Protein 4HY1 (pdb70)

Solvent-accessible surface area: 30506 Å² total; per-residue (Å²): 200,95,65,115,61,62,59,43,11,103,55,0,42,147,125,21,45,105,23,2,70,54,89,21,0,8,14,0,0,46,17,3,0,15,62,7,0,72,29,8,49,52,66,104,9,43,110,0,61,2,26,2,51,115,77,41,1,0,24,2,18,19,46,0,114,6,30,67,18,116,114,66,112,130,54,162,35,5,11,0,27,18,55,0,20,51,19,68,64,51,32,140,181,103,202,61,2,29,15,67,30,24,9,2,3,0,1,0,0,1,70,75,0,40,0,49,0,54,65,81,7,32,10,26,40,0,7,0,75,58,1,129,75,62,113,97,46,84,94,91,86,102,40,50,149,201,66,34,1,14,79,8,56,0,48,16,16,39,147,29,6,76,32,16,96,12,67,46,147,44,1,56,78,21,0,70,26,1,0,13,8,4,108,65,0,38,0,99,3,18,1,56,71,124,143,56,164,60,75,24,83,55,119,77,14,15,132,36,44,0,39,145,83,15,110,34,154,11,30,1,69,136,12,19,65,3,102,68,65,49,93,62,90,18,80,0,21,0,2,0,0,3,4,67,62,105,102,76,61,14,108,51,6,21,0,9,0,18,45,2,82,48,51,9,23,0,13,62,0,0,56,52,0,0,53,49,1,0,86,28,27,44,118,160,93,131,152,162,26,49,23,98,22,0,33,55,40,2,6,5,4,0,0,0,36,15,94,120,41,84,25,32,20,94,26,59,32,64,1,38,17,177,103,4,26,90,24,0,14,78,1,0,74,69,58,0,43,96,38,0,78,130,45,56,121,47,0,148,82,0,28,98,12,2,25,111,38,21,133,193,122,68,145,61,71,46,42,1,108,41,0,45,135,132,20,38,144,64,8,66,32,56,16,0,20,63,1,0,42,33,5,0,27,60,5,2,87,31,10,77,56,64,105,10,43,108,0,56,1,25,2,41,106,74,45,1,0,27,2,24,22,41,0,110,8,31,62,20,107,123,59,116,134,57,171,30,7,9,0,26,16,57,0,18,57,13,73,51,46,42,150,165,154,131,24,5,2,5,0,0,2,0,1,59,78,0,41,1,41,1,53,59,80,8,31,9,24,32,1,8,0,66,66,0,107,77,75,100,88,45,77,97,95,84,104,41,49,152,207,62,37,1,14,72,6,59,0,44,16,15,150,162,38,16,46,20,49,120,13,63,45,142,47,1,56,97,30,0,78,33,3,0,22,47,13,125,67,0,42,0,96,1,19,1,62,68,120,153,43,165,54,85,18,76,63,125,101,6,101,145,26,66,94,101,178,105,67,105,166,48,157,118,73,207,159,39,42,37,44,168,97,94,85,118,99,19,76,105

B-factor: mean 43.61, std 15.7, range [20.93, 123.03]

Nearest PDB structures (foldseek):
  4hy1-assembly1_A  TM=1.003E+00  e=6.205E-84  Francisella tularensis subsp. holarctica LVS
  4hym-assembly2_B  TM=9.883E-01  e=4.194E-44  Francisella tularensis subsp. holarctica LVS
  4hy1-assembly2_B  TM=9.880E-01  e=8.765E-44  Francisella tularensis subsp. holarctica LVS
  4wub-assembly1_A  TM=8.739E-01  e=9.639E-41  Escherichia coli K-12
  6enh-assembly1_A-2  TM=7.873E-01  e=2.749E-36  Thermus thermophilus HB8

CATH classification: 3.30.565.10 (+1 more: 3.30.230.10)

Secondary structure (DSSP, 8-state):
--EEEEE-SHHHHH-GGGTS-TTSSHHHHHHHHHHHHHHHHHTS--EEEEEE-TTS-EEEEE-SS----PEETTTTEEHHHHHHHSEEEEESS----SSSS-THHHHHTEEEEEEEEEETTEEEEEEEETTEEEEEEEEEEE--TT--EEEEEEEE-GGG-S--S--HHHHHHHHHHHHHT-TT-EEEEEETTTTEEEEE--TTTTTTHHHHHH-S--EEEEEEEEEEEESSS-EEEEEEEE-S-TTS--EEEEETTEE-TT-BHHHHHHHHHHHHHHHHHHHHH-----HHHHHTTEEEEEEEE-SS--EETTTT-EE--THHHHHHHHHHHHHHHHHHHH-HHHHHHHHHHHHHHHT-/-------SHHHHH-HHHHS-TTSSHHHHHHHHHHHHHHHHHTS--EEEEEE-TTS-EEEEE-SS----PBPTTT-SBHHHHHHHS-----S----THHHHHTEEEEEEEEEETTEEEEEEEETTEEEEEEEEEEE--TT--EEEEEEEE-TTT-S--S--HHHHHHHHHHHHHT-TT-EEEEEETTTTEEEEE--SS-STTHHHHH----SS----S------BTTB-

InterPro domains:
  IPR001241 DNA topoisomerase, type IIA [SM00433] (33-622)
  IPR002288 DNA gyrase B subunit, C-terminal [PF00986] (556-618)
  IPR003594 Histidine kinase/HSP90-like ATPase domain [PF02518] (32-168)
  IPR003594 Histidine kinase/HSP90-like ATPase domain [SM00387] (26-172)
  IPR005737 DNA topoisomerase IV, subunit B, Gram-negative [MF_00938] (1-626)
  IPR005737 DNA topoisomerase IV, subunit B, Gram-negative [PR01098] (25-38)
  IPR005737 DNA topoisomerase IV, subunit B, Gram-negative [PR01098] (134-148)
  IPR005737 DNA topoisomerase IV, subunit B, Gram-negative [PR01098] (148-163)
  IPR005737 DNA topoisomerase IV, subunit B, Gram-negative [PR01098] (173-190)
  IPR005737 DNA topoisomerase IV, subunit B, Gram-negative [PR01098] (191-212)
  IPR005737 DNA topoisomerase IV, subunit B, Gram-negative [PR01098] (237-260)
  IPR005737 DNA topoisomerase IV, subunit B, Gram-negative [PR01098] (293-309)
  IPR005737 DNA topoisomerase IV, subunit B, Gram-negative [PR01098] (310-325)
  IPR005737 DNA topoisomerase IV, subunit B, Gram-negative [PR01098] (337-360)
  IPR005737 DNA topoisomerase IV, subunit B, Gram-negative [PR01098] (361-386)
  IPR005737 DNA topoisomerase IV, subunit B, Gram-negative [PR01098] (448-469)
  IPR005737 DNA topoisomerase IV, subunit B, Gram-negative [PR01098] (469-481)
  IPR005737 DNA topoisomerase IV, subunit B, Gram-negative [PR01098] (503-519)
  IPR005737 DNA topoisomerase IV, subunit B, Gram-negative [PR01098] (537-559)
  IPR005737 DNA topoisomerase IV, subunit B, Gram-negative [TIGR01055] (2-623)

Structure (mmCIF, N/CA/C/O backbone):
data_4HY1
#
_entry.id   4HY1
#
_cell.length_a   44.164
_cell.length_b   130.282
_cell.length_c   80.270
_cell.angle_alpha   90.00
_cell.angle_beta   98.12
_cell.angle_gamma   90.00
#
_symmetry.space_group_name_H-M   'P 1 21 1'
#
loop_
_entity.id
_entity.type
_entity.pdbx_description
1 polymer 'Topoisomerase IV, subunit B'
2 non-polymer 6-({4-[(3R)-3-aminopyrrolidin-1-yl]-5-chloro-6-ethyl-7H-pyrrolo[2,3-d]pyrimidin-2-yl}sulfanyl)-1H-isoindol-1-one
3 water water
#
loop_
_atom_site.group_PDB
_atom_site.id
_atom_site.type_symbol
_atom_site.label_atom_id
_atom_site.label_alt_id
_atom_site.label_comp_id
_atom_site.label_asym_id
_atom_site.label_entity_id
_atom_site.label_seq_id
_atom_site.pdbx_PDB_ins_code
_atom_site.Cartn_x
_atom_site.Cartn_y
_atom_site.Cartn_z
_atom_site.occupancy
_atom_site.B_iso_or_equiv
_atom_site.auth_seq_id
_atom_site.auth_comp_id
_atom_site.auth_asym_id
_atom_site.auth_atom_id
_atom_site.pdbx_PDB_model_num
ATOM 1 N N . LYS A 1 7 ? -7.154 -9.141 -5.562 1.00 57.20 7 LYS A N 1
ATOM 2 C CA . LYS A 1 7 ? -7.421 -7.741 -5.106 1.00 47.26 7 LYS A CA 1
ATOM 3 C C . LYS A 1 7 ? -8.932 -7.488 -4.867 1.00 44.78 7 LYS A C 1
ATOM 4 O O . LYS A 1 7 ? -9.509 -6.536 -5.447 1.00 40.41 7 LYS A O 1
ATOM 10 N N . SER A 1 8 ? -9.561 -8.288 -4.001 1.00 38.29 8 SER A N 1
ATOM 11 C CA . SER A 1 8 ? -11.018 -8.109 -3.697 1.00 35.97 8 SER A CA 1
ATOM 12 C C . SER A 1 8 ? -11.368 -6.766 -3.042 1.00 31.47 8 SER A C 1
ATOM 13 O O . SER A 1 8 ? -12.429 -6.192 -3.351 1.00 32.89 8 SER A O 1
ATOM 16 N N . ILE A 1 9 ? -10.536 -6.326 -2.108 1.00 28.32 9 ILE A N 1
ATOM 17 C CA . ILE A 1 9 ? -10.664 -5.001 -1.513 1.00 29.78 9 ILE A CA 1
ATOM 18 C C . ILE A 1 9 ? -9.439 -4.167 -1.875 1.00 32.84 9 ILE A C 1
ATOM 19 O O . ILE A 1 9 ? -8.293 -4.633 -1.659 1.00 31.75 9 ILE A O 1
ATOM 24 N N . GLU A 1 10 ? -9.648 -2.924 -2.346 1.00 30.12 10 GLU A N 1
ATOM 25 C CA . GLU A 1 10 ? -8.526 -2.018 -2.680 1.00 28.31 10 GLU A CA 1
ATOM 26 C C . GLU A 1 10 ? -8.819 -0.744 -1.978 1.00 31.04 10 GLU A C 1
ATOM 27 O O . GLU A 1 10 ? -9.964 -0.316 -1.986 1.00 29.57 10 GLU A O 1
ATOM 33 N N . VAL A 1 11 ? -7.812 -0.183 -1.304 1.00 29.02 11 VAL A N 1
ATOM 34 C CA . VAL A 1 11 ? -7.978 0.939 -0.392 1.00 28.77 11 VAL A CA 1
ATOM 35 C C . VAL A 1 11 ? -6.945 2.028 -0.770 1.00 31.08 11 VAL A C 1
ATOM 36 O O . VAL A 1 11 ? -5.797 1.685 -1.102 1.00 30.78 11 VAL A O 1
ATOM 40 N N . LEU A 1 12 ? -7.352 3.304 -0.729 1.00 30.58 12 LEU A N 1
ATOM 41 C CA . LEU A 1 12 ? -6.428 4.451 -0.935 1.00 33.13 12 LEU A CA 1
ATOM 42 C C . LEU A 1 12 ? -6.811 5.477 0.092 1.00 32.94 12 LEU A C 1
ATOM 43 O O . LEU A 1 12 ? -7.998 5.862 0.169 1.00 33.44 12 LEU A O 1
ATOM 48 N N . THR A 1 13 ? -5.858 5.891 0.923 1.00 31.32 13 THR A N 1
ATOM 49 C CA . THR A 1 13 ? -6.081 6.972 1.902 1.00 29.70 13 THR A CA 1
ATOM 50 C C . THR A 1 13 ? -4.973 8.045 1.775 1.00 34.31 13 THR A C 1
ATOM 51 O O . THR A 1 13 ? -4.003 7.847 1.054 1.00 29.03 13 THR A O 1
ATOM 55 N N . GLY A 1 14 ? -5.146 9.156 2.485 1.00 30.72 14 GLY A N 1
ATOM 56 C CA . GLY A 1 14 ? -4.079 10.131 2.679 1.00 32.13 14 GLY A CA 1
ATOM 57 C C . GLY A 1 14 ? -3.046 9.601 3.680 1.00 33.00 14 GLY A C 1
ATOM 58 O O . GLY A 1 14 ? -3.130 8.448 4.144 1.00 31.78 14 GLY A O 1
ATOM 59 N N . LEU A 1 15 ? -2.073 10.451 4.004 1.00 31.34 15 LEU A N 1
ATOM 60 C CA . LEU A 1 15 ? -0.879 10.053 4.775 1.00 31.06 15 LEU A CA 1
ATOM 61 C C . LEU A 1 15 ? -1.017 10.393 6.248 1.00 29.76 15 LEU A C 1
ATOM 62 O O . LEU A 1 15 ? -0.061 10.242 7.041 1.00 31.67 15 LEU A O 1
ATOM 67 N N . ASP A 1 16 ? -2.188 10.924 6.632 1.00 32.10 16 ASP A N 1
ATOM 68 C CA . ASP A 1 16 ? -2.392 11.337 8.032 1.00 32.52 16 ASP A CA 1
ATOM 69 C C . ASP A 1 16 ? -2.111 10.247 9.078 1.00 30.58 16 ASP A C 1
ATOM 70 O O . ASP A 1 16 ? -1.498 10.522 10.127 1.00 31.98 16 ASP A O 1
ATOM 75 N N . PRO A 1 17 ? -2.540 9.000 8.800 1.00 30.32 17 PRO A N 1
ATOM 76 C CA . PRO A 1 17 ? -2.238 7.903 9.717 1.00 31.13 17 PRO A CA 1
ATOM 77 C C . PRO A 1 17 ? -0.728 7.716 10.000 1.00 29.57 17 PRO A C 1
ATOM 78 O O . PRO A 1 17 ? -0.324 7.439 11.152 1.00 29.78 17 PRO A O 1
ATOM 82 N N . VAL A 1 18 ? 0.095 7.900 8.970 1.00 27.15 18 VAL A N 1
ATOM 83 C CA . VAL A 1 18 ? 1.548 7.749 9.086 1.00 25.62 18 VAL A CA 1
ATOM 84 C C . VAL A 1 18 ? 2.109 8.870 9.945 1.00 27.93 18 VAL A C 1
ATOM 85 O O . VAL A 1 18 ? 2.934 8.638 10.856 1.00 29.40 18 VAL A O 1
ATOM 89 N N . LYS A 1 19 ? 1.609 10.082 9.697 1.00 27.07 19 LYS A N 1
ATOM 90 C CA . LYS A 1 19 ? 2.057 11.258 10.429 1.00 33.09 19 LYS A CA 1
ATOM 91 C C . LYS A 1 19 ? 1.606 11.214 11.896 1.00 34.80 19 LYS A C 1
ATOM 92 O O . LYS A 1 19 ? 2.325 11.678 12.773 1.00 37.88 19 LYS A O 1
ATOM 98 N N . LYS A 1 20 ? 0.418 10.646 12.136 1.00 39.02 20 LYS A N 1
ATOM 99 C CA . LYS A 1 20 ? -0.116 10.445 13.490 1.00 40.46 20 LYS A CA 1
ATOM 100 C C . LYS A 1 20 ? 0.658 9.367 14.276 1.00 41.16 20 LYS A C 1
ATOM 101 O O . LYS A 1 20 ? 0.981 9.550 15.448 1.00 38.97 20 LYS A O 1
ATOM 107 N N . ARG A 1 21 ? 0.964 8.244 13.641 1.00 37.91 21 ARG A N 1
ATOM 108 C CA . ARG A 1 21 ? 1.719 7.189 14.317 1.00 38.12 21 ARG A CA 1
ATOM 109 C C . ARG A 1 21 ? 2.933 6.699 13.505 1.00 35.66 21 ARG A C 1
ATOM 110 O O . ARG A 1 21 ? 2.968 5.542 13.055 1.00 35.02 21 ARG A O 1
ATOM 118 N N . PRO A 1 22 ? 3.947 7.562 13.350 1.00 33.16 22 PRO A N 1
ATOM 119 C CA . PRO A 1 22 ? 5.134 7.246 12.561 1.00 32.19 22 PRO A CA 1
ATOM 120 C C . PRO A 1 22 ? 5.746 5.935 13.011 1.00 33.06 22 PRO A C 1
ATOM 121 O O . PRO A 1 22 ? 6.188 5.131 12.160 1.00 32.10 22 PRO A O 1
ATOM 125 N N . GLY A 1 23 ? 5.765 5.710 14.333 1.00 35.18 23 GLY A N 1
ATOM 126 C CA . GLY A 1 23 ? 6.268 4.421 14.915 1.00 33.25 23 GLY A CA 1
ATOM 127 C C . GLY A 1 23 ? 5.649 3.124 14.392 1.00 34.77 23 GLY A C 1
ATOM 128 O O . GLY A 1 23 ? 6.249 2.035 14.541 1.00 35.03 23 GLY A O 1
ATOM 129 N N . MET A 1 24 ? 4.462 3.202 13.806 1.00 33.69 24 MET A N 1
ATOM 130 C CA A MET A 1 24 ? 3.838 1.989 13.261 0.50 35.17 24 MET A CA 1
ATOM 131 C CA B MET A 1 24 ? 3.792 2.023 13.231 0.50 35.65 24 MET A CA 1
ATOM 132 C C . MET A 1 24 ? 4.272 1.728 11.814 1.00 32.78 24 MET A C 1
ATOM 133 O O . MET A 1 24 ? 3.990 0.675 11.265 1.00 33.25 24 MET A O 1
ATOM 142 N N . TYR A 1 25 ? 4.997 2.665 11.220 1.00 27.69 25 TYR A N 1
ATOM 143 C CA . TYR A 1 25 ? 5.337 2.591 9.781 1.00 28.15 25 TYR A CA 1
ATOM 144 C C . TYR A 1 25 ? 6.843 2.615 9.555 1.00 29.05 25 TYR A C 1
ATOM 145 O O . TYR A 1 25 ? 7.305 2.276 8.476 1.00 28.58 25 TYR A O 1
ATOM 154 N N . THR A 1 26 ? 7.599 3.000 10.596 1.00 27.02 26 THR A N 1
ATOM 155 C CA . THR A 1 26 ? 9.031 3.108 10.514 1.00 28.93 26 THR A CA 1
ATOM 156 C C . THR A 1 26 ? 9.616 2.965 11.902 1.00 27.63 26 THR A C 1
ATOM 157 O O . THR A 1 26 ? 8.893 3.010 12.890 1.00 31.84 26 THR A O 1
ATOM 161 N N . ASN A 1 27 ? 10.911 2.706 11.940 1.00 28.75 27 ASN A N 1
ATOM 162 C CA . ASN A 1 27 ? 11.647 2.688 13.192 1.00 30.43 27 ASN A CA 1
ATOM 163 C C . ASN A 1 27 ? 12.090 4.125 13.321 1.00 29.64 27 ASN A C 1
ATOM 164 O O . ASN A 1 27 ? 12.916 4.608 12.531 1.00 28.22 27 ASN A O 1
ATOM 169 N N . ILE A 1 28 ? 11.536 4.814 14.311 1.00 29.89 28 ILE A N 1
ATOM 170 C CA . ILE A 1 28 ? 11.786 6.257 14.442 1.00 31.55 28 ILE A CA 1
ATOM 171 C C . ILE A 1 28 ? 13.150 6.628 15.125 1.00 32.74 28 ILE A C 1
ATOM 172 O O . ILE A 1 28 ? 13.481 7.815 15.279 1.00 32.75 28 ILE A O 1
ATOM 177 N N . GLU A 1 29 ? 13.964 5.642 15.478 1.00 32.02 29 GLU A N 1
ATOM 178 C CA . GLU A 1 29 ? 15.265 5.986 16.089 1.00 36.63 29 GLU A CA 1
ATOM 179 C C . GLU A 1 29 ? 16.155 6.800 15.144 1.00 37.84 29 GLU A C 1
ATOM 180 O O . GLU A 1 29 ? 16.924 7.652 15.582 1.00 36.09 29 GLU A O 1
ATOM 186 N N . ASN A 1 30 ? 15.999 6.602 13.835 1.00 33.19 30 ASN A N 1
ATOM 187 C CA . ASN A 1 30 ? 16.766 7.384 12.884 1.00 31.17 30 ASN A CA 1
ATOM 188 C C . ASN A 1 30 ? 16.049 7.141 11.564 1.00 30.94 30 ASN A C 1
ATOM 189 O O . ASN A 1 30 ? 15.069 6.395 11.555 1.00 29.13 30 ASN A O 1
ATOM 194 N N . PRO A 1 31 ? 16.522 7.750 10.463 1.00 31.58 31 PRO A N 1
ATOM 195 C CA . PRO A 1 31 ? 15.880 7.534 9.134 1.00 28.43 31 PRO A CA 1
ATOM 196 C C . PRO A 1 31 ? 16.331 6.299 8.376 1.00 27.23 31 PRO A C 1
ATOM 197 O O . PRO A 1 31 ? 15.948 6.153 7.206 1.00 25.29 31 PRO A O 1
ATOM 201 N N . ASN A 1 32 ? 17.121 5.424 8.985 1.00 26.21 32 ASN A N 1
ATOM 202 C CA . ASN A 1 32 ? 17.624 4.233 8.252 1.00 27.86 32 ASN A CA 1
ATOM 203 C C . ASN A 1 32 ? 16.491 3.391 7.649 1.00 27.34 32 ASN A C 1
ATOM 204 O O . ASN A 1 32 ? 16.580 2.970 6.494 1.00 29.58 32 ASN A O 1
ATOM 209 N N . HIS A 1 33 ? 15.437 3.140 8.423 1.00 26.76 33 HIS A N 1
ATOM 210 C CA . HIS A 1 33 ? 14.302 2.357 7.864 1.00 28.04 33 HIS A CA 1
ATOM 211 C C . HIS A 1 33 ? 13.664 3.020 6.668 1.00 27.65 33 HIS A C 1
ATOM 212 O O . HIS A 1 33 ? 13.289 2.338 5.711 1.00 25.80 33 HIS A O 1
ATOM 219 N N . LEU A 1 34 ? 13.571 4.362 6.656 1.00 25.05 34 LEU A N 1
ATOM 220 C CA . LEU A 1 34 ? 13.073 5.030 5.448 1.00 25.37 34 LEU A CA 1
ATOM 221 C C . LEU A 1 34 ? 13.965 4.769 4.229 1.00 25.38 34 LEU A C 1
ATOM 222 O O . LEU A 1 34 ? 13.455 4.610 3.084 1.00 23.78 34 LEU A O 1
ATOM 227 N N . ILE A 1 35 ? 15.280 4.816 4.448 1.00 23.55 35 ILE A N 1
ATOM 228 C CA . ILE A 1 35 ? 16.207 4.522 3.382 1.00 23.61 35 ILE A CA 1
ATOM 229 C C . ILE A 1 35 ? 15.941 3.092 2.866 1.00 25.34 35 ILE A C 1
ATOM 230 O O . ILE A 1 35 ? 15.871 2.887 1.663 1.00 22.93 35 ILE A O 1
ATOM 235 N N . GLN A 1 36 ? 15.801 2.136 3.779 1.00 24.65 36 GLN A N 1
ATOM 236 C CA A GLN A 1 36 ? 15.536 0.732 3.416 0.50 27.40 36 GLN A CA 1
ATOM 237 C CA B GLN A 1 36 ? 15.535 0.725 3.387 0.50 27.75 36 GLN A CA 1
ATOM 238 C C . GLN A 1 36 ? 14.286 0.661 2.523 1.00 26.15 36 GLN A C 1
ATOM 239 O O . GLN A 1 36 ? 14.256 -0.076 1.526 1.00 27.57 36 GLN A O 1
ATOM 250 N N . GLU A 1 37 ? 13.247 1.442 2.873 1.00 24.58 37 GLU A N 1
ATOM 251 C CA . GLU A 1 37 ? 11.985 1.359 2.102 1.00 24.21 37 GLU A CA 1
ATOM 252 C C . GLU A 1 37 ? 12.247 1.782 0.654 1.00 25.02 37 GLU A C 1
ATOM 253 O O . GLU A 1 37 ? 11.738 1.146 -0.254 1.00 23.59 37 GLU A O 1
ATOM 259 N N . ILE A 1 38 ? 12.995 2.887 0.419 1.00 23.01 38 ILE A N 1
ATOM 260 C CA . ILE A 1 38 ? 13.214 3.340 -0.950 1.00 21.88 38 ILE A CA 1
ATOM 261 C C . ILE A 1 38 ? 14.050 2.270 -1.653 1.00 23.65 38 ILE A C 1
ATOM 262 O O . ILE A 1 38 ? 13.797 1.938 -2.806 1.00 24.18 38 ILE A O 1
ATOM 267 N N . ILE A 1 39 ? 15.067 1.765 -0.957 1.00 24.59 39 ILE A N 1
ATOM 268 C CA . ILE A 1 39 ? 15.938 0.742 -1.565 1.00 24.78 39 ILE A CA 1
ATOM 269 C C . ILE A 1 39 ? 15.124 -0.509 -1.955 1.00 23.29 39 ILE A C 1
ATOM 270 O O . ILE A 1 39 ? 15.315 -1.066 -3.028 1.00 23.52 39 ILE A O 1
ATOM 275 N N . ASP A 1 40 ? 14.201 -0.920 -1.093 1.00 25.58 40 ASP A N 1
ATOM 276 C CA . ASP A 1 40 ? 13.350 -2.084 -1.400 1.00 24.23 40 ASP A CA 1
ATOM 277 C C . ASP A 1 40 ? 12.564 -1.911 -2.707 1.00 24.03 40 ASP A C 1
ATOM 278 O O . ASP A 1 40 ? 12.395 -2.844 -3.490 1.00 23.04 40 ASP A O 1
ATOM 283 N N . ASN A 1 41 ? 12.098 -0.695 -2.959 1.00 22.28 41 ASN A N 1
ATOM 284 C CA . ASN A 1 41 ? 11.399 -0.422 -4.209 1.00 23.36 41 ASN A CA 1
ATOM 285 C C . ASN A 1 41 ? 12.308 -0.463 -5.445 1.00 22.93 41 ASN A C 1
ATOM 286 O O . ASN A 1 41 ? 11.863 -0.920 -6.487 1.00 21.74 41 ASN A O 1
ATOM 291 N N . SER A 1 42 ? 13.553 0.030 -5.347 1.00 22.17 42 SER A N 1
ATOM 292 C CA . SER A 1 42 ? 14.475 -0.109 -6.484 1.00 23.87 42 SER A CA 1
ATOM 293 C C . SER A 1 42 ? 14.794 -1.610 -6.621 1.00 24.05 42 SER A C 1
ATOM 294 O O . SER A 1 42 ? 14.933 -2.085 -7.741 1.00 21.99 42 SER A O 1
ATOM 297 N N . VAL A 1 43 ? 14.963 -2.311 -5.482 1.00 21.32 43 VAL A N 1
ATOM 298 C CA . VAL A 1 43 ? 15.253 -3.788 -5.549 1.00 22.83 43 VAL A CA 1
ATOM 299 C C . VAL A 1 43 ? 14.170 -4.555 -6.344 1.00 24.99 43 VAL A C 1
ATOM 300 O O . VAL A 1 43 ? 14.464 -5.534 -7.087 1.00 26.70 43 VAL A O 1
ATOM 304 N N . ASP A 1 44 ? 12.920 -4.121 -6.219 1.00 25.20 44 ASP A N 1
ATOM 305 C CA . ASP A 1 44 ? 11.838 -4.770 -6.945 1.00 26.68 44 ASP A CA 1
ATOM 306 C C . ASP A 1 44 ? 12.090 -4.616 -8.453 1.00 26.66 44 ASP A C 1
ATOM 307 O O . ASP A 1 44 ? 11.858 -5.557 -9.207 1.00 25.53 44 ASP A O 1
ATOM 312 N N . GLU A 1 45 ? 12.605 -3.470 -8.898 1.00 23.92 45 GLU A N 1
ATOM 313 C CA . GLU A 1 45 ? 13.033 -3.385 -10.342 1.00 23.91 45 GLU A CA 1
ATOM 314 C C . GLU A 1 45 ? 14.142 -4.365 -10.750 1.00 24.90 45 GLU A C 1
ATOM 315 O O . GLU A 1 45 ? 14.093 -4.908 -11.860 1.00 25.68 45 GLU A O 1
ATOM 321 N N . VAL A 1 46 ? 15.127 -4.562 -9.864 1.00 22.65 46 VAL A N 1
ATOM 322 C CA . VAL A 1 46 ? 16.235 -5.490 -10.050 1.00 25.24 46 VAL A CA 1
ATOM 323 C C . VAL A 1 46 ? 15.685 -6.927 -10.133 1.00 26.23 46 VAL A C 1
ATOM 324 O O . VAL A 1 46 ? 16.052 -7.689 -11.042 1.00 27.12 46 VAL A O 1
ATOM 328 N N . LEU A 1 47 ? 14.809 -7.288 -9.216 1.00 27.02 47 LEU A N 1
ATOM 329 C CA . LEU A 1 47 ? 14.221 -8.644 -9.234 1.00 30.31 47 LEU A CA 1
ATOM 330 C C . LEU A 1 47 ? 13.290 -8.891 -10.459 1.00 34.31 47 LEU A C 1
ATOM 331 O O . LEU A 1 47 ? 13.209 -9.996 -10.955 1.00 32.18 47 LEU A O 1
ATOM 336 N N . ALA A 1 48 ? 12.586 -7.853 -10.913 1.00 29.33 48 ALA A N 1
ATOM 337 C CA . ALA A 1 48 ? 11.790 -7.886 -12.143 1.00 31.74 48 ALA A CA 1
ATOM 338 C C . ALA A 1 48 ? 12.656 -8.013 -13.412 1.00 31.18 48 ALA A C 1
ATOM 339 O O . ALA A 1 48 ? 12.146 -8.400 -14.425 1.00 30.69 48 ALA A O 1
ATOM 341 N N . GLY A 1 49 ? 13.950 -7.702 -13.339 1.00 28.25 49 GLY A N 1
ATOM 342 C CA . GLY A 1 49 ? 14.890 -7.933 -14.432 1.00 31.20 49 GLY A CA 1
ATOM 343 C C . GLY A 1 49 ? 15.293 -6.658 -15.137 1.00 31.30 49 GLY A C 1
ATOM 344 O O . GLY A 1 49 ? 16.003 -6.689 -16.139 1.00 32.15 49 GLY A O 1
ATOM 345 N N . PHE A 1 50 ? 14.832 -5.529 -14.609 1.00 30.66 50 PHE A N 1
ATOM 346 C CA . PHE A 1 50 ? 14.954 -4.275 -15.322 1.00 30.93 50 PHE A CA 1
ATOM 347 C C . PHE A 1 50 ? 16.051 -3.356 -14.835 1.00 33.43 50 PHE A C 1
ATOM 348 O O . PHE A 1 50 ? 16.310 -2.350 -15.489 1.00 34.27 50 PHE A O 1
ATOM 356 N N . ALA A 1 51 ? 16.653 -3.654 -13.679 1.00 29.13 51 ALA A N 1
ATOM 357 C CA . ALA A 1 51 ? 17.665 -2.771 -13.074 1.00 33.56 51 ALA A CA 1
ATOM 358 C C . ALA A 1 51 ? 18.845 -3.623 -12.632 1.00 32.63 51 ALA A C 1
ATOM 359 O O . ALA A 1 51 ? 18.683 -4.806 -12.384 1.00 31.76 51 ALA A O 1
ATOM 361 N N . SER A 1 52 ? 20.016 -3.018 -12.531 1.00 31.20 52 SER A N 1
ATOM 362 C CA . SER A 1 52 ? 21.237 -3.704 -12.134 1.00 29.35 52 SER A CA 1
ATOM 363 C C . SER A 1 52 ? 22.041 -2.867 -11.139 1.00 31.24 52 SER A C 1
ATOM 364 O O . SER A 1 52 ? 22.989 -3.366 -10.588 1.00 30.69 52 SER A O 1
ATOM 367 N N . LYS A 1 53 ? 21.640 -1.602 -10.901 1.00 28.05 53 LYS A N 1
ATOM 368 C CA . LYS A 1 53 ? 22.432 -0.645 -10.111 1.00 25.14 53 LYS A CA 1
ATOM 369 C C . LYS A 1 53 ? 21.557 0.146 -9.175 1.00 25.36 53 LYS A C 1
ATOM 370 O O . LYS A 1 53 ? 20.525 0.690 -9.593 1.00 27.08 53 LYS A O 1
ATOM 376 N N . ILE A 1 54 ? 21.964 0.203 -7.923 1.00 25.28 54 ILE A N 1
ATOM 377 C CA . ILE A 1 54 ? 21.326 1.053 -6.933 1.00 24.04 54 ILE A CA 1
ATOM 378 C C . ILE A 1 54 ? 22.457 1.875 -6.298 1.00 25.69 54 ILE A C 1
ATOM 379 O O . ILE A 1 54 ? 23.417 1.318 -5.747 1.00 24.20 54 ILE A O 1
ATOM 384 N N . ASN A 1 55 ? 22.320 3.200 -6.365 1.00 23.71 55 ASN A N 1
ATOM 385 C CA . ASN A 1 55 ? 23.354 4.135 -5.893 1.00 26.47 55 ASN A CA 1
ATOM 386 C C . ASN A 1 55 ? 22.772 5.022 -4.807 1.00 26.72 55 ASN A C 1
ATOM 387 O O . ASN A 1 55 ? 21.706 5.650 -5.042 1.00 25.82 55 ASN A O 1
ATOM 392 N N . ILE A 1 56 ? 23.427 5.006 -3.658 1.00 22.92 56 ILE A N 1
ATOM 393 C CA . ILE A 1 56 ? 22.979 5.697 -2.438 1.00 23.46 56 ILE A CA 1
ATOM 394 C C . ILE A 1 56 ? 23.928 6.879 -2.109 1.00 24.38 56 ILE A C 1
ATOM 395 O O . ILE A 1 56 ? 25.145 6.729 -2.062 1.00 23.96 56 ILE A O 1
ATOM 400 N N . THR A 1 57 ? 23.380 8.057 -1.858 1.00 22.43 57 THR A N 1
ATOM 401 C CA . THR A 1 57 ? 24.257 9.168 -1.447 1.00 24.49 57 THR A CA 1
ATOM 402 C C . THR A 1 57 ? 23.766 9.751 -0.128 1.00 25.34 57 THR A C 1
ATOM 403 O O . THR A 1 57 ? 22.561 9.987 0.048 1.00 25.01 57 THR A O 1
ATOM 407 N N . LEU A 1 58 ? 24.670 9.921 0.825 1.00 25.00 58 LEU A N 1
ATOM 408 C CA . LEU A 1 58 ? 24.326 10.615 2.044 1.00 23.84 58 LEU A CA 1
ATOM 409 C C . LEU A 1 58 ? 24.952 12.026 1.982 1.00 27.68 58 LEU A C 1
ATOM 410 O O . LEU A 1 58 ? 26.194 12.166 1.932 1.00 27.58 58 LEU A O 1
ATOM 415 N N . TYR A 1 59 ? 24.086 13.025 1.985 1.00 25.22 59 TYR A N 1
ATOM 416 C CA . TYR A 1 59 ? 24.499 14.422 1.908 1.00 30.30 59 TYR A CA 1
ATOM 417 C C . TYR A 1 59 ? 24.786 15.062 3.254 1.00 28.79 59 TYR A C 1
ATOM 418 O O . TYR A 1 59 ? 24.357 14.600 4.316 1.00 26.93 59 TYR A O 1
ATOM 427 N N . GLU A 1 60 ? 25.519 16.175 3.202 1.00 32.42 60 GLU A N 1
ATOM 428 C CA . GLU A 1 60 ? 25.880 16.881 4.436 1.00 33.58 60 GLU A CA 1
ATOM 429 C C . GLU A 1 60 ? 24.708 17.570 5.124 1.00 32.47 60 GLU A C 1
ATOM 430 O O . GLU A 1 60 ? 24.682 17.629 6.361 1.00 35.11 60 GLU A O 1
ATOM 436 N N . ASP A 1 61 ? 23.721 18.019 4.347 1.00 33.84 61 ASP A N 1
ATOM 437 C CA . ASP A 1 61 ? 22.430 18.491 4.905 1.00 33.20 61 ASP A CA 1
ATOM 438 C C . ASP A 1 61 ? 21.516 17.389 5.526 1.00 34.81 61 ASP A C 1
ATOM 439 O O . ASP A 1 61 ? 20.360 17.654 5.840 1.00 33.24 61 ASP A O 1
ATOM 444 N N . ASN A 1 62 ? 22.038 16.162 5.659 1.00 32.13 62 ASN A N 1
ATOM 445 C CA . ASN A 1 62 ? 21.348 14.955 6.190 1.00 32.44 62 ASN A CA 1
ATOM 446 C C . ASN A 1 62 ? 20.243 14.332 5.318 1.00 30.22 62 ASN A C 1
ATOM 447 O O . ASN A 1 62 ? 19.509 13.406 5.774 1.00 31.73 62 ASN A O 1
ATOM 452 N N . SER A 1 63 ? 20.171 14.776 4.081 1.00 28.16 63 SER A N 1
ATOM 453 C CA . SER A 1 63 ? 19.276 14.169 3.093 1.00 28.24 63 SER A CA 1
ATOM 454 C C . SER A 1 63 ? 19.903 12.902 2.551 1.00 29.63 63 SER A C 1
ATOM 455 O O . SER A 1 63 ? 21.110 12.674 2.695 1.00 26.55 63 SER A O 1
ATOM 458 N N . ILE A 1 64 ? 19.058 12.078 1.936 1.00 25.79 64 ILE A N 1
ATOM 459 C CA . ILE A 1 64 ? 19.488 10.790 1.428 1.00 23.90 64 ILE A CA 1
ATOM 460 C C . ILE A 1 64 ? 18.959 10.767 0.007 1.00 23.94 64 ILE A C 1
ATOM 461 O O . ILE A 1 64 ? 17.764 11.094 -0.239 1.00 24.07 64 ILE A O 1
ATOM 466 N N . GLU A 1 65 ? 19.801 10.323 -0.914 1.00 24.02 65 GLU A N 1
ATOM 467 C CA . GLU A 1 65 ? 19.368 10.077 -2.285 1.00 22.54 65 GLU A CA 1
ATOM 468 C C . GLU A 1 65 ? 19.608 8.622 -2.649 1.00 25.25 65 GLU A C 1
ATOM 469 O O . GLU A 1 65 ? 20.704 8.075 -2.370 1.00 24.12 65 GLU A O 1
ATOM 475 N N . VAL A 1 66 ? 18.606 8.025 -3.269 1.00 22.41 66 VAL A N 1
ATOM 476 C CA . VAL A 1 66 ? 18.702 6.678 -3.875 1.00 22.81 66 VAL A CA 1
ATOM 477 C C . VAL A 1 66 ? 18.364 6.764 -5.367 1.00 23.77 66 VAL A C 1
ATOM 478 O O . VAL A 1 66 ? 17.342 7.351 -5.791 1.00 23.66 66 VAL A O 1
ATOM 482 N N . ALA A 1 67 ? 19.190 6.114 -6.165 1.00 24.34 67 ALA A N 1
ATOM 483 C CA . ALA A 1 67 ? 18.954 6.108 -7.601 1.00 23.54 67 ALA A CA 1
ATOM 484 C C . ALA A 1 67 ? 19.155 4.712 -8.182 1.00 23.58 67 ALA A C 1
ATOM 485 O O . ALA A 1 67 ? 20.021 3.985 -7.741 1.00 25.57 67 ALA A O 1
ATOM 487 N N . ASP A 1 68 ? 18.328 4.368 -9.163 1.00 23.91 68 ASP A N 1
ATOM 488 C CA . ASP A 1 68 ? 18.408 3.086 -9.863 1.00 24.82 68 ASP A CA 1
ATOM 489 C C . ASP A 1 68 ? 18.365 3.282 -11.384 1.00 26.17 68 ASP A C 1
ATOM 490 O O . ASP A 1 68 ? 18.090 4.390 -11.857 1.00 26.25 68 ASP A O 1
ATOM 495 N N . ASP A 1 69 ? 18.657 2.218 -12.128 1.00 24.76 69 ASP A N 1
ATOM 496 C CA . ASP A 1 69 ? 18.528 2.180 -13.586 1.00 26.98 69 ASP A CA 1
ATOM 497 C C . ASP A 1 69 ? 17.366 1.264 -14.036 1.00 25.94 69 ASP A C 1
ATOM 498 O O . ASP A 1 69 ? 17.443 0.612 -15.077 1.00 28.42 69 ASP A O 1
ATOM 503 N N . GLY A 1 70 ? 16.280 1.225 -13.240 1.00 25.22 70 GLY A N 1
ATOM 504 C CA . GLY A 1 70 ? 15.054 0.527 -13.565 1.00 23.46 70 GLY A CA 1
ATOM 505 C C . GLY A 1 70 ? 14.270 1.234 -14.679 1.00 27.17 70 GLY A C 1
ATOM 506 O O . GLY A 1 70 ? 14.797 2.161 -15.332 1.00 25.38 70 GLY A O 1
ATOM 507 N N . ARG A 1 71 ? 13.006 0.855 -14.843 1.00 27.26 71 ARG A N 1
ATOM 508 C CA . ARG A 1 71 ? 12.209 1.340 -16.003 1.00 26.44 71 ARG A CA 1
ATOM 509 C C . ARG A 1 71 ? 11.835 2.815 -15.879 1.00 26.54 71 ARG A C 1
ATOM 510 O O . ARG A 1 71 ? 11.480 3.457 -16.879 1.00 27.16 71 ARG A O 1
ATOM 518 N N . GLY A 1 72 ? 11.889 3.315 -14.642 1.00 28.79 72 GLY A N 1
ATOM 519 C CA . GLY A 1 72 ? 11.460 4.680 -14.288 1.00 28.53 72 GLY A CA 1
ATOM 520 C C . GLY A 1 72 ? 10.017 4.624 -13.808 1.00 28.62 72 GLY A C 1
ATOM 521 O O . GLY A 1 72 ? 9.151 4.049 -14.493 1.00 30.20 72 GLY A O 1
ATOM 522 N N . MET A 1 73 ? 9.755 5.180 -12.625 1.00 28.51 73 MET A N 1
ATOM 523 C CA . MET A 1 73 ? 8.409 5.183 -12.038 1.00 30.65 73 MET A CA 1
ATOM 524 C C . MET A 1 73 ? 7.389 5.745 -13.033 1.00 30.85 73 MET A C 1
ATOM 525 O O . MET A 1 73 ? 7.687 6.721 -13.745 1.00 29.71 73 MET A O 1
ATOM 530 N N . PRO A 1 74 ? 6.187 5.129 -13.107 1.00 33.25 74 PRO A N 1
ATOM 531 C CA . PRO A 1 74 ? 5.261 5.506 -14.195 1.00 31.70 74 PRO A CA 1
ATOM 532 C C . PRO A 1 74 ? 4.773 6.954 -13.991 1.00 31.17 74 PRO A C 1
ATOM 533 O O . PRO A 1 74 ? 4.605 7.378 -12.853 1.00 28.84 74 PRO A O 1
ATOM 537 N N . VAL A 1 75 ? 4.605 7.684 -15.083 1.00 27.92 75 VAL A N 1
ATOM 538 C CA . VAL A 1 75 ? 4.151 9.081 -15.043 1.00 32.68 75 VAL A CA 1
ATOM 539 C C . VAL A 1 75 ? 2.765 9.255 -15.666 1.00 33.12 75 VAL A C 1
ATOM 540 O O . VAL A 1 75 ? 2.192 10.361 -15.623 1.00 31.57 75 VAL A O 1
ATOM 544 N N . ASP A 1 76 ? 2.244 8.206 -16.298 1.00 34.72 76 ASP A N 1
ATOM 545 C CA . ASP A 1 76 ? 0.896 8.253 -16.902 1.00 40.05 76 ASP A CA 1
ATOM 546 C C . ASP A 1 76 ? -0.212 8.717 -15.967 1.00 41.17 76 ASP A C 1
ATOM 547 O O . ASP A 1 76 ? -0.233 8.344 -14.778 1.00 35.98 76 ASP A O 1
ATOM 552 N N . ILE A 1 77 ? -1.149 9.495 -16.515 1.00 40.61 77 ILE A N 1
ATOM 553 C CA . ILE A 1 77 ? -2.274 10.033 -15.719 1.00 39.12 77 ILE A CA 1
ATOM 554 C C . ILE A 1 77 ? -3.281 8.912 -15.485 1.00 44.25 77 ILE A C 1
ATOM 555 O O . ILE A 1 77 ? -3.741 8.259 -16.414 1.00 43.10 77 ILE A O 1
ATOM 560 N N . HIS A 1 78 ? -3.567 8.656 -14.218 1.00 42.86 78 HIS A N 1
ATOM 561 C CA . HIS A 1 78 ? -4.481 7.613 -13.865 1.00 46.79 78 HIS A CA 1
ATOM 562 C C . HIS A 1 78 ? -5.882 8.146 -14.140 1.00 45.88 78 HIS A C 1
ATOM 563 O O . HIS A 1 78 ? -6.272 9.202 -13.612 1.00 40.33 78 HIS A O 1
ATOM 570 N N . PRO A 1 79 ? -6.639 7.441 -15.000 1.00 51.69 79 PRO A N 1
ATOM 571 C CA . PRO A 1 79 ? -7.962 7.865 -15.491 1.00 52.86 79 PRO A CA 1
ATOM 572 C C . PRO A 1 79 ? -8.953 8.195 -14.385 1.00 54.56 79 PRO A C 1
ATOM 573 O O . PRO A 1 79 ? -9.827 9.040 -14.568 1.00 58.31 79 PRO A O 1
ATOM 577 N N . GLU A 1 80 ? -8.831 7.519 -13.252 1.00 55.27 80 GLU A N 1
ATOM 578 C CA . GLU A 1 80 ? -9.772 7.706 -12.157 1.00 51.53 80 GLU A CA 1
ATOM 579 C C . GLU A 1 80 ? -9.297 8.783 -11.199 1.00 47.10 80 GLU A C 1
ATOM 580 O O . GLU A 1 80 ? -10.058 9.664 -10.830 1.00 49.78 80 GLU A O 1
ATOM 586 N N . HIS A 1 81 ? -8.030 8.736 -10.801 1.00 43.95 81 HIS A N 1
ATOM 587 C CA . HIS A 1 81 ? -7.565 9.644 -9.761 1.00 41.47 81 HIS A CA 1
ATOM 588 C C . HIS A 1 81 ? -6.999 10.903 -10.342 1.00 41.37 81 HIS A C 1
ATOM 589 O O . HIS A 1 81 ? -6.686 11.847 -9.594 1.00 41.41 81 HIS A O 1
ATOM 596 N N . LYS A 1 82 ? -6.894 10.940 -11.679 1.00 41.37 82 LYS A N 1
ATOM 597 C CA . LYS A 1 82 ? -6.555 12.162 -12.445 1.00 40.92 82 LYS A CA 1
ATOM 598 C C . LYS A 1 82 ? -5.212 12.760 -12.063 1.00 42.67 82 LYS A C 1
ATOM 599 O O . LYS A 1 82 ? -5.073 13.975 -11.825 1.00 41.56 82 LYS A O 1
ATOM 605 N N . MET A 1 83 ? -4.209 11.901 -12.010 1.00 38.54 83 MET A N 1
ATOM 606 C CA . MET A 1 83 ? -2.966 12.245 -11.325 1.00 36.78 83 MET A CA 1
ATOM 607 C C . MET A 1 83 ? -1.938 11.321 -11.942 1.00 35.57 83 MET A C 1
ATOM 608 O O . MET A 1 83 ? -2.268 10.183 -12.285 1.00 37.24 83 MET A O 1
ATOM 613 N N . SER A 1 84 ? -0.705 11.781 -12.097 1.00 31.37 84 SER A N 1
ATOM 614 C CA . SER A 1 84 ? 0.338 10.927 -12.657 1.00 29.54 84 SER A CA 1
ATOM 615 C C . SER A 1 84 ? 0.548 9.736 -11.743 1.00 27.23 84 SER A C 1
ATOM 616 O O . SER A 1 84 ? 0.241 9.837 -10.559 1.00 28.30 84 SER A O 1
ATOM 619 N N . GLY A 1 85 ? 1.115 8.643 -12.265 1.00 30.78 85 GLY A N 1
ATOM 620 C CA . GLY A 1 85 ? 1.416 7.471 -11.417 1.00 27.17 85 GLY A CA 1
ATOM 621 C C . GLY A 1 85 ? 2.302 7.871 -10.258 1.00 25.90 85 GLY A C 1
ATOM 622 O O . GLY A 1 85 ? 2.052 7.506 -9.101 1.00 25.49 85 GLY A O 1
ATOM 623 N N . ILE A 1 86 ? 3.349 8.656 -10.547 1.00 28.17 86 ILE A N 1
ATOM 624 C CA . ILE A 1 86 ? 4.285 9.001 -9.468 1.00 28.84 86 ILE A CA 1
ATOM 625 C C . ILE A 1 86 ? 3.587 9.803 -8.350 1.00 27.63 86 ILE A C 1
ATOM 626 O O . ILE A 1 86 ? 3.828 9.556 -7.145 1.00 25.29 86 ILE A O 1
ATOM 631 N N . GLU A 1 87 ? 2.715 10.758 -8.705 1.00 26.03 87 GLU A N 1
ATOM 632 C CA . GLU A 1 87 ? 1.998 11.448 -7.643 1.00 27.30 87 GLU A CA 1
ATOM 633 C C . GLU A 1 87 ? 1.119 10.522 -6.779 1.00 24.97 87 GLU A C 1
ATOM 634 O O . GLU A 1 87 ? 1.117 10.632 -5.562 1.00 28.74 87 GLU A O 1
ATOM 640 N N . LEU A 1 88 ? 0.419 9.627 -7.444 1.00 27.79 88 LEU A N 1
ATOM 641 C CA . LEU A 1 88 ? -0.491 8.647 -6.829 1.00 26.45 88 LEU A CA 1
ATOM 642 C C . LEU A 1 88 ? 0.277 7.771 -5.836 1.00 26.52 88 LEU A C 1
ATOM 643 O O . LEU A 1 88 ? -0.124 7.614 -4.654 1.00 24.19 88 LEU A O 1
ATOM 648 N N . ILE A 1 89 ? 1.402 7.241 -6.303 1.00 26.16 89 ILE A N 1
ATOM 649 C CA . ILE A 1 89 ? 2.265 6.386 -5.482 1.00 27.45 89 ILE A CA 1
ATOM 650 C C . ILE A 1 89 ? 2.818 7.091 -4.249 1.00 26.89 89 ILE A C 1
ATOM 651 O O . ILE A 1 89 ? 2.855 6.529 -3.131 1.00 23.50 89 ILE A O 1
ATOM 656 N N . MET A 1 90 ? 3.249 8.348 -4.440 1.00 28.02 90 MET A N 1
ATOM 657 C CA . MET A 1 90 ? 3.866 9.115 -3.356 1.00 29.75 90 MET A CA 1
ATOM 658 C C . MET A 1 90 ? 2.955 9.780 -2.351 1.00 27.92 90 MET A C 1
ATOM 659 O O . MET A 1 90 ? 3.394 10.010 -1.242 1.00 26.45 90 MET A O 1
ATOM 664 N N . THR A 1 91 ? 1.728 10.151 -2.734 1.00 26.47 91 THR A N 1
ATOM 665 C CA . THR A 1 91 ? 0.883 10.986 -1.864 1.00 26.90 91 THR A CA 1
ATOM 666 C C . THR A 1 91 ? -0.274 10.203 -1.197 1.00 24.66 91 THR A C 1
ATOM 667 O O . THR A 1 91 ? -1.067 10.783 -0.467 1.00 28.26 91 THR A O 1
ATOM 671 N N . LYS A 1 92 ? -0.339 8.878 -1.401 1.00 28.17 92 LYS A N 1
ATOM 672 C CA . LYS A 1 92 ? -1.460 8.090 -0.876 1.00 26.94 92 LYS A CA 1
ATOM 673 C C . LYS A 1 92 ? -0.963 6.786 -0.325 1.00 30.03 92 LYS A C 1
ATOM 674 O O . LYS A 1 92 ? 0.017 6.244 -0.826 1.00 25.11 92 LYS A O 1
ATOM 680 N N . LEU A 1 93 ? -1.642 6.280 0.703 1.00 30.72 93 LEU A N 1
ATOM 681 C CA . LEU A 1 93 ? -1.373 4.949 1.213 1.00 33.87 93 LEU A CA 1
ATOM 682 C C . LEU A 1 93 ? -2.215 4.002 0.451 1.00 34.48 93 LEU A C 1
ATOM 683 O O . LEU A 1 93 ? -3.457 4.149 0.469 1.00 33.43 93 LEU A O 1
ATOM 688 N N . HIS A 1 94 ? -1.568 3.023 -0.194 1.00 31.78 94 HIS A N 1
ATOM 689 C CA . HIS A 1 94 ? -2.273 2.007 -0.981 1.00 36.90 94 HIS A CA 1
ATOM 690 C C . HIS A 1 94 ? -2.228 0.698 -0.218 1.00 34.95 94 HIS A C 1
ATOM 691 O O . HIS A 1 94 ? -1.183 0.301 0.273 1.00 32.47 94 HIS A O 1
ATOM 698 N N . SER A 1 95 ? -3.359 0.027 -0.129 1.00 37.99 95 SER A N 1
ATOM 699 C CA . SER A 1 95 ? -3.439 -1.318 0.480 1.00 35.01 95 SER A CA 1
ATOM 700 C C . SER A 1 95 ? -4.599 -2.078 -0.144 1.00 38.46 95 SER A C 1
ATOM 701 O O . SER A 1 95 ? -5.416 -1.518 -0.884 1.00 35.03 95 SER A O 1
ATOM 704 N N . GLY A 1 96 ? -4.632 -3.380 0.098 1.00 39.27 96 GLY A N 1
ATOM 705 C CA . GLY A 1 96 ? -5.829 -4.135 -0.157 1.00 39.60 96 GLY A CA 1
ATOM 706 C C . GLY A 1 96 ? -5.625 -5.514 0.410 1.00 43.29 96 GLY A C 1
ATOM 707 O O . GLY A 1 96 ? -4.617 -5.766 1.102 1.00 38.00 96 GLY A O 1
ATOM 708 N N . GLY A 1 97 ? -6.557 -6.402 0.084 1.00 34.20 97 GLY A N 1
ATOM 709 C CA . GLY A 1 97 ? -6.441 -7.809 0.440 1.00 38.96 97 GLY A CA 1
ATOM 710 C C . GLY A 1 97 ? -7.673 -8.57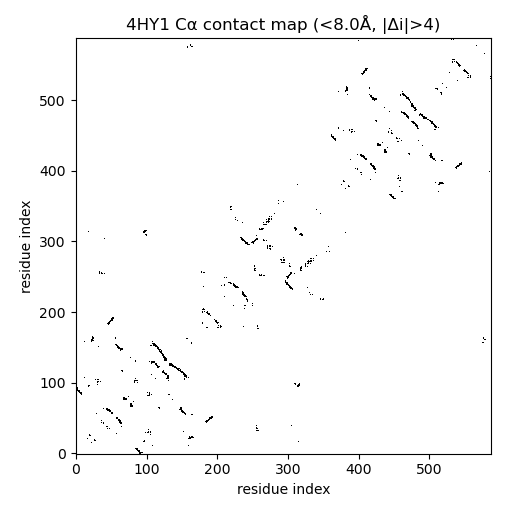5 0.012 1.00 39.77 97 GLY A C 1
ATOM 711 O O . GLY A 1 97 ? -8.508 -8.071 -0.715 1.00 40.37 97 GLY A O 1
ATOM 712 N N . LYS A 1 98 ? -7.785 -9.813 0.459 1.00 39.78 98 LYS A N 1
ATOM 713 C CA . LYS A 1 98 ? -8.922 -10.648 0.080 1.00 36.98 98 LYS A CA 1
ATOM 714 C C . LYS A 1 98 ? -10.176 -10.395 0.933 1.00 32.91 98 LYS A C 1
ATOM 715 O O . LYS A 1 98 ? -11.259 -10.531 0.434 1.00 42.02 98 LYS A O 1
ATOM 721 N N . PHE A 1 99 ? -10.004 -10.115 2.217 1.00 34.16 99 PHE A N 1
ATOM 722 C CA . PHE A 1 99 ? -11.086 -9.846 3.169 1.00 37.90 99 PHE A CA 1
ATOM 723 C C . PHE A 1 99 ? -10.570 -8.840 4.179 1.00 42.35 99 PHE A C 1
ATOM 724 O O . PHE A 1 99 ? -9.354 -8.741 4.407 1.00 43.43 99 PHE A O 1
ATOM 732 N N . SER A 1 100 ? -11.470 -8.075 4.785 1.00 40.89 100 SER A N 1
ATOM 733 C CA . SER A 1 100 ? -11.003 -7.065 5.750 1.00 46.12 100 SER A CA 1
ATOM 734 C C . SER A 1 100 ? -10.484 -7.709 7.046 1.00 48.80 100 SER A C 1
ATOM 735 O O . SER A 1 100 ? -10.875 -8.832 7.392 1.00 48.58 100 SER A O 1
ATOM 738 N N . ASN A 1 101 ? -9.601 -6.994 7.738 1.00 48.19 101 ASN A N 1
ATOM 739 C CA . ASN A 1 101 ? -8.844 -7.558 8.844 1.00 60.98 101 ASN A CA 1
ATOM 740 C C . ASN A 1 101 ? -9.117 -6.873 10.180 1.00 58.15 101 ASN A C 1
ATOM 741 O O . ASN A 1 101 ? -10.203 -7.008 10.749 1.00 62.03 101 ASN A O 1
ATOM 746 N N . GLY A 1 108 ? -0.906 -0.455 9.947 1.00 47.43 108 GLY A N 1
ATOM 747 C CA . GLY A 1 108 ? 0.454 -0.061 9.551 1.00 39.21 108 GLY A CA 1
ATOM 748 C C . GLY A 1 108 ? 1.401 -1.244 9.360 1.00 38.90 108 GLY A C 1
ATOM 749 O O . GLY A 1 108 ? 0.998 -2.324 8.936 1.00 39.98 108 GLY A O 1
ATOM 750 N N . GLY A 1 109 ? 2.672 -1.055 9.666 1.00 33.07 109 GLY A N 1
ATOM 751 C CA . GLY A 1 109 ? 3.619 -2.154 9.386 1.00 30.74 109 GLY A CA 1
ATOM 752 C C . GLY A 1 109 ? 4.888 -1.634 8.815 1.00 27.33 109 GLY A C 1
ATOM 753 O O . GLY A 1 109 ? 4.907 -0.525 8.261 1.00 24.86 109 GLY A O 1
ATOM 754 N N . LEU A 1 110 ? 5.975 -2.388 8.981 1.00 25.38 110 LEU A N 1
ATOM 755 C CA . LEU A 1 110 ? 7.261 -1.869 8.564 1.00 26.69 110 LEU A CA 1
ATOM 756 C C . LEU A 1 110 ? 7.553 -2.264 7.119 1.00 26.70 110 LEU A C 1
ATOM 757 O O . LEU A 1 110 ? 8.484 -1.750 6.515 1.00 32.60 110 LEU A O 1
ATOM 762 N N . HIS A 1 111 ? 6.748 -3.121 6.540 1.00 26.73 111 HIS A N 1
ATOM 763 C CA . HIS A 1 111 ? 6.992 -3.550 5.142 1.00 25.36 111 HIS A CA 1
ATOM 764 C C . HIS A 1 111 ? 5.665 -3.724 4.515 1.00 25.49 111 HIS A C 1
ATOM 765 O O . HIS A 1 111 ? 4.650 -3.865 5.209 1.00 26.46 111 HIS A O 1
ATOM 772 N N . GLY A 1 112 ? 5.645 -3.686 3.193 1.00 24.13 112 GLY A N 1
ATOM 773 C CA . GLY A 1 112 ? 4.417 -3.852 2.437 1.00 24.58 112 GLY A CA 1
ATOM 774 C C . GLY A 1 112 ? 3.444 -2.691 2.439 1.00 30.44 112 GLY A C 1
ATOM 775 O O . GLY A 1 112 ? 2.298 -2.870 1.988 1.00 28.67 112 GLY A O 1
ATOM 776 N N . VAL A 1 113 ? 3.885 -1.529 2.938 1.00 26.46 113 VAL A N 1
ATOM 777 C CA . VAL A 1 113 ? 3.011 -0.304 3.033 1.00 29.71 113 VAL A CA 1
ATOM 778 C C . VAL A 1 113 ? 3.326 0.596 1.823 1.00 31.46 113 VAL A C 1
ATOM 779 O O . VAL A 1 113 ? 2.437 0.988 1.070 1.00 35.63 113 VAL A O 1
ATOM 783 N N . GLY A 1 114 ? 4.587 0.921 1.599 1.00 28.86 114 GLY A N 1
ATOM 784 C CA . GLY A 1 114 ? 4.884 1.664 0.358 1.00 27.17 114 GLY A CA 1
ATOM 785 C C . GLY A 1 114 ? 5.732 2.870 0.612 1.00 24.71 114 GLY A C 1
ATOM 786 O O . GLY A 1 114 ? 5.930 3.244 1.745 1.00 26.22 114 GLY A O 1
ATOM 787 N N . VAL A 1 115 ? 6.249 3.460 -0.454 1.00 24.78 115 VAL A N 1
ATOM 788 C CA . VAL A 1 115 ? 7.181 4.594 -0.388 1.00 23.18 115 VAL A CA 1
ATOM 789 C C . VAL A 1 115 ? 6.517 5.869 -0.006 1.00 24.49 115 VAL A C 1
ATOM 790 O O . VAL A 1 115 ? 7.204 6.803 0.363 1.00 23.46 115 VAL A O 1
ATOM 794 N N . SER A 1 116 ? 5.187 5.938 -0.070 1.00 21.96 116 SER A N 1
ATOM 795 C CA . SER A 1 116 ? 4.509 7.152 0.442 1.00 23.42 116 SER A CA 1
ATOM 796 C C . SER A 1 116 ? 4.790 7.374 1.905 1.00 23.79 116 SER A C 1
ATOM 797 O O . SER A 1 116 ? 4.715 8.491 2.366 1.00 22.25 116 SER A O 1
ATOM 800 N N . VAL A 1 117 ? 5.129 6.317 2.641 1.00 21.33 117 VAL A N 1
ATOM 801 C CA . VAL A 1 117 ? 5.533 6.476 4.070 1.00 22.90 117 VAL A CA 1
ATOM 802 C C . VAL A 1 117 ? 6.754 7.406 4.174 1.00 25.19 117 VAL A C 1
ATOM 803 O O . VAL A 1 117 ? 6.778 8.328 5.004 1.00 28.45 117 VAL A O 1
ATOM 807 N N . VAL A 1 118 ? 7.740 7.194 3.291 1.00 26.55 118 VAL A N 1
ATOM 808 C CA . VAL A 1 118 ? 8.934 8.066 3.257 1.00 25.13 118 VAL A CA 1
ATOM 809 C C . VAL A 1 118 ? 8.520 9.540 2.966 1.00 23.38 118 VAL A C 1
ATOM 810 O O . VAL A 1 118 ? 8.981 10.467 3.655 1.00 24.85 118 VAL A O 1
ATOM 814 N N . ASN A 1 119 ? 7.647 9.713 1.986 1.00 23.68 119 ASN A N 1
ATOM 815 C CA . ASN A 1 119 ? 7.086 11.063 1.627 1.00 27.38 119 ASN A CA 1
ATOM 816 C C . ASN A 1 119 ? 6.389 11.751 2.837 1.00 27.09 119 ASN A C 1
ATOM 817 O O . ASN A 1 119 ? 6.687 12.925 3.185 1.00 25.93 119 ASN A O 1
ATOM 822 N N . ALA A 1 120 ? 5.520 10.998 3.498 1.00 25.55 120 ALA A N 1
ATOM 823 C CA . ALA A 1 120 ? 4.775 11.488 4.671 1.00 28.09 120 ALA A CA 1
ATOM 824 C C . ALA A 1 120 ? 5.710 12.015 5.729 1.00 25.77 120 ALA A C 1
ATOM 825 O O . ALA A 1 120 ? 5.417 13.018 6.344 1.00 28.98 120 ALA A O 1
ATOM 827 N N . LEU A 1 121 ? 6.863 11.374 5.914 1.00 25.60 121 LEU A N 1
ATOM 828 C CA . LEU A 1 121 ? 7.715 11.654 7.068 1.00 24.11 121 LEU A CA 1
ATOM 829 C C . LEU A 1 121 ? 8.930 12.525 6.700 1.00 25.99 121 LEU A C 1
ATOM 830 O O . LEU A 1 121 ? 9.872 12.662 7.501 1.00 29.37 121 LEU A O 1
ATOM 835 N N . SER A 1 122 ? 8.893 13.114 5.498 1.00 23.96 122 SER A N 1
ATOM 836 C CA . SER A 1 122 ? 9.940 14.002 5.033 1.00 26.81 122 SER A CA 1
ATOM 837 C C . SER A 1 122 ? 9.391 15.412 4.873 1.00 25.24 122 SER A C 1
ATOM 838 O O . SER A 1 122 ? 8.288 15.583 4.394 1.00 26.56 122 SER A O 1
ATOM 841 N N . THR A 1 123 ? 10.220 16.395 5.238 1.00 25.26 123 THR A N 1
ATOM 842 C CA . THR A 1 123 ? 10.026 17.807 4.960 1.00 30.41 123 THR A CA 1
ATOM 843 C C . THR A 1 123 ? 9.951 18.057 3.480 1.00 28.63 123 THR A C 1
ATOM 844 O O . THR A 1 123 ? 9.203 18.898 3.016 1.00 26.85 123 THR A O 1
ATOM 848 N N . ARG A 1 124 ? 10.737 17.320 2.719 1.00 25.02 124 ARG A N 1
ATOM 849 C CA . ARG A 1 124 ? 10.818 17.561 1.286 1.00 23.47 124 ARG A CA 1
ATOM 850 C C . ARG A 1 124 ? 11.206 16.235 0.653 1.00 24.43 124 ARG A C 1
ATOM 851 O O . ARG A 1 124 ? 11.934 15.453 1.278 1.00 24.62 124 ARG A O 1
ATOM 859 N N . LEU A 1 125 ? 10.707 15.994 -0.552 1.00 24.74 125 LEU A N 1
ATOM 860 C CA . LEU A 1 125 ? 11.110 14.842 -1.324 1.00 25.23 125 LEU A CA 1
ATOM 861 C C . LEU A 1 125 ? 11.037 15.268 -2.781 1.00 23.20 125 LEU A C 1
ATOM 862 O O . LEU A 1 125 ? 10.049 15.841 -3.206 1.00 26.09 125 LEU A O 1
ATOM 867 N N . GLU A 1 126 ? 12.115 15.007 -3.508 1.00 24.54 126 GLU A N 1
ATOM 868 C CA . GLU A 1 126 ? 12.246 15.212 -4.967 1.00 24.89 126 GLU A CA 1
ATOM 869 C C . GLU A 1 126 ? 12.404 13.899 -5.667 1.00 28.30 126 GLU A C 1
ATOM 870 O O . GLU A 1 126 ? 13.113 13.022 -5.186 1.00 28.80 126 GLU A O 1
ATOM 876 N N . ALA A 1 127 ? 11.786 13.802 -6.841 1.00 26.23 127 ALA A N 1
ATOM 877 C CA . ALA A 1 127 ? 11.893 12.625 -7.688 1.00 28.21 127 ALA A CA 1
ATOM 878 C C . ALA A 1 127 ? 12.295 13.054 -9.079 1.00 28.85 127 ALA A C 1
ATOM 879 O O . ALA A 1 127 ? 11.778 14.048 -9.626 1.00 29.20 127 ALA A O 1
ATOM 881 N N . GLU A 1 128 ? 13.302 12.382 -9.625 1.00 25.45 128 GLU A N 1
ATOM 882 C CA . GLU A 1 128 ? 13.630 12.524 -11.038 1.00 25.83 128 GLU A CA 1
ATOM 883 C C . GLU A 1 128 ? 13.453 11.174 -11.725 1.00 27.63 128 GLU A C 1
ATOM 884 O O . GLU A 1 128 ? 13.949 10.167 -11.253 1.00 27.04 128 GLU A O 1
ATOM 890 N N . ILE A 1 129 ? 12.699 11.139 -12.804 1.00 25.70 129 ILE A N 1
ATOM 891 C CA . ILE A 1 129 ? 12.422 9.880 -13.501 1.00 29.33 129 ILE A CA 1
ATOM 892 C C . ILE A 1 129 ? 12.885 10.036 -14.920 1.00 29.30 129 ILE A C 1
ATOM 893 O O . ILE A 1 129 ? 12.538 11.038 -15.580 1.00 29.65 129 ILE A O 1
ATOM 898 N N . LYS A 1 130 ? 13.653 9.050 -15.394 1.00 27.62 130 LYS A N 1
ATOM 899 C CA . LYS A 1 130 ? 14.044 8.999 -16.822 1.00 27.30 130 LYS A CA 1
ATOM 900 C C . LYS A 1 130 ? 13.289 7.881 -17.444 1.00 27.63 130 LYS A C 1
ATOM 901 O O . LYS A 1 130 ? 13.426 6.701 -17.039 1.00 26.07 130 LYS A O 1
ATOM 907 N N . ARG A 1 131 ? 12.498 8.241 -18.443 1.00 30.13 131 ARG A N 1
ATOM 908 C CA . ARG A 1 131 ? 11.585 7.300 -19.077 1.00 30.54 131 ARG A CA 1
ATOM 909 C C . ARG A 1 131 ? 11.177 7.846 -20.437 1.00 30.53 131 ARG A C 1
ATOM 910 O O . ARG A 1 131 ? 10.801 9.000 -20.522 1.00 30.76 131 ARG A O 1
ATOM 918 N N . ASP A 1 132 ? 11.207 7.024 -21.477 1.00 33.78 132 ASP A N 1
ATOM 919 C CA . ASP A 1 132 ? 10.656 7.394 -22.796 1.00 35.72 132 ASP A CA 1
ATOM 920 C C . ASP A 1 132 ? 11.379 8.566 -23.429 1.00 37.83 132 ASP A C 1
ATOM 921 O O . ASP A 1 132 ? 10.779 9.315 -24.214 1.00 35.80 132 ASP A O 1
ATOM 926 N N . GLY A 1 133 ? 12.663 8.707 -23.097 1.00 35.30 133 GLY A N 1
ATOM 927 C CA . GLY A 1 133 ? 13.498 9.802 -23.595 1.00 33.92 133 GLY A CA 1
ATOM 928 C C . GLY A 1 133 ? 13.335 11.121 -22.860 1.00 34.50 133 GLY A C 1
ATOM 929 O O . GLY A 1 133 ? 13.965 12.108 -23.235 1.00 36.32 133 GLY A O 1
ATOM 930 N N . ASN A 1 134 ? 12.522 11.127 -21.791 1.00 33.18 134 ASN A N 1
ATOM 931 C CA . ASN A 1 134 ? 12.210 12.331 -21.024 1.00 33.16 134 ASN A CA 1
ATOM 932 C C . ASN A 1 134 ? 12.778 12.265 -19.610 1.00 31.97 134 ASN A C 1
ATOM 933 O O . ASN A 1 134 ? 12.805 11.195 -18.993 1.00 28.89 134 ASN A O 1
ATOM 938 N N . VAL A 1 135 ? 13.233 13.396 -19.097 1.00 29.08 135 VAL A N 1
ATOM 939 C CA . VAL A 1 135 ? 13.578 13.482 -17.671 1.00 29.46 135 VAL A CA 1
ATOM 940 C C . VAL A 1 135 ? 12.506 14.298 -16.961 1.00 31.64 135 VAL A C 1
ATOM 941 O O . VAL A 1 135 ? 12.361 15.505 -17.221 1.00 32.71 135 VAL A O 1
ATOM 945 N N . TYR A 1 136 ? 11.774 13.642 -16.064 1.00 28.76 136 TYR A N 1
ATOM 946 C CA . TYR A 1 136 ? 10.689 14.234 -15.316 1.00 26.85 136 TYR A CA 1
ATOM 947 C C . TYR A 1 136 ? 11.132 14.575 -13.934 1.00 27.95 136 TYR A C 1
ATOM 948 O O . TYR A 1 136 ? 11.952 13.863 -13.324 1.00 29.36 136 TYR A O 1
ATOM 957 N N . HIS A 1 137 ? 10.594 15.667 -13.419 1.00 25.17 137 HIS A N 1
ATOM 958 C CA . HIS A 1 137 ? 10.927 16.104 -12.089 1.00 28.46 137 HIS A CA 1
ATOM 959 C C . HIS A 1 137 ? 9.664 16.517 -11.368 1.00 26.37 137 HIS A C 1
ATOM 960 O O . HIS A 1 137 ? 8.746 17.105 -11.959 1.00 30.13 137 HIS A O 1
ATOM 967 N N . ILE A 1 138 ? 9.580 16.198 -10.086 1.00 26.72 138 ILE A N 1
ATOM 968 C CA . ILE A 1 138 ? 8.428 16.544 -9.261 1.00 26.59 138 ILE A CA 1
ATOM 969 C C . ILE A 1 138 ? 8.944 16.718 -7.828 1.00 25.41 138 ILE A C 1
ATOM 970 O O . ILE A 1 138 ? 9.962 16.153 -7.447 1.00 27.45 138 ILE A O 1
ATOM 975 N N . VAL A 1 139 ? 8.279 17.561 -7.067 1.00 21.97 139 VAL A N 1
ATOM 976 C CA . VAL A 1 139 ? 8.683 17.852 -5.712 1.00 24.78 139 VAL A CA 1
ATOM 977 C C . VAL A 1 139 ? 7.513 17.720 -4.745 1.00 25.04 139 VAL A C 1
ATOM 978 O O . VAL A 1 139 ? 6.398 18.192 -5.042 1.00 30.24 139 VAL A O 1
ATOM 982 N N . PHE A 1 140 ? 7.766 17.170 -3.556 1.00 24.52 140 PHE A N 1
ATOM 983 C CA . PHE A 1 140 ? 6.771 17.097 -2.513 1.00 27.95 140 PHE A CA 1
ATOM 984 C C . PHE A 1 140 ? 7.312 17.722 -1.272 1.00 28.19 140 PHE A C 1
ATOM 985 O O . PHE A 1 140 ? 8.537 17.740 -1.050 1.00 27.79 140 PHE A O 1
ATOM 993 N N . GLU A 1 141 ? 6.406 18.222 -0.427 1.00 27.79 141 GLU A N 1
ATOM 994 C CA . GLU A 1 141 ? 6.754 18.682 0.899 1.00 31.52 141 GLU A CA 1
ATOM 995 C C . GLU A 1 141 ? 5.727 18.143 1.883 1.00 30.60 141 GLU A C 1
ATOM 996 O O . GLU A 1 141 ? 4.514 18.349 1.699 1.00 30.66 141 GLU A O 1
ATOM 1002 N N . ASP A 1 142 ? 6.214 17.477 2.924 1.00 31.24 142 ASP A N 1
ATOM 1003 C CA . ASP A 1 142 ? 5.385 16.933 3.975 1.00 33.73 142 ASP A CA 1
ATOM 1004 C C . ASP A 1 142 ? 4.279 16.041 3.369 1.00 36.61 142 ASP A C 1
ATOM 1005 O O . ASP A 1 142 ? 3.204 15.965 3.918 1.00 39.65 142 ASP A O 1
ATOM 1010 N N . GLY A 1 143 ? 4.550 15.401 2.224 1.00 34.24 143 GLY A N 1
ATOM 1011 C CA . GLY A 1 143 ? 3.639 14.392 1.629 1.00 32.43 143 GLY A CA 1
ATOM 1012 C C . GLY A 1 143 ? 2.645 14.924 0.580 1.00 32.51 143 GLY A C 1
ATOM 1013 O O . GLY A 1 143 ? 1.846 14.171 -0.003 1.00 28.31 143 GLY A O 1
ATOM 1014 N N . PHE A 1 144 ? 2.723 16.222 0.317 1.00 28.35 144 PHE A N 1
ATOM 1015 C CA . PHE A 1 144 ? 1.885 16.910 -0.688 1.00 28.72 144 PHE A CA 1
ATOM 1016 C C . PHE A 1 144 ? 2.741 17.412 -1.834 1.00 27.05 144 PHE A C 1
ATOM 1017 O O . PHE A 1 144 ? 3.855 17.891 -1.610 1.00 27.40 144 PHE A O 1
ATOM 1025 N N . LYS A 1 145 ? 2.242 17.313 -3.066 1.00 26.88 145 LYS A N 1
ATOM 1026 C CA . LYS A 1 145 ? 2.969 17.796 -4.204 1.00 27.97 145 LYS A CA 1
ATOM 1027 C C . LYS A 1 145 ? 3.043 19.331 -4.142 1.00 32.34 145 LYS A C 1
ATOM 1028 O O . LYS A 1 145 ? 2.011 19.975 -3.879 1.00 30.47 145 LYS A O 1
ATOM 1034 N N . THR A 1 146 ? 4.232 19.899 -4.374 1.00 28.03 146 THR A N 1
ATOM 1035 C CA . THR A 1 146 ? 4.426 21.364 -4.323 1.00 32.81 146 THR A CA 1
ATOM 1036 C C . THR A 1 146 ? 4.961 21.915 -5.656 1.00 34.60 146 THR A C 1
ATOM 1037 O O . THR A 1 146 ? 4.860 23.107 -5.936 1.00 35.76 146 THR A O 1
ATOM 1041 N N . LYS A 1 147 ? 5.554 21.057 -6.479 1.00 34.33 147 LYS A N 1
ATOM 1042 C CA A LYS A 1 147 ? 5.910 21.440 -7.839 0.50 34.07 147 LYS A CA 1
ATOM 1043 C CA B LYS A 1 147 ? 5.895 21.441 -7.844 0.50 33.04 147 LYS A CA 1
ATOM 1044 C C . LYS A 1 147 ? 5.401 20.376 -8.803 1.00 34.64 147 LYS A C 1
ATOM 1045 O O . LYS A 1 147 ? 5.743 19.181 -8.656 1.00 31.37 147 LYS A O 1
ATOM 1056 N N . ASP A 1 148 ? 4.616 20.807 -9.785 1.00 34.92 148 ASP A N 1
ATOM 1057 C CA . ASP A 1 148 ? 4.069 19.936 -10.833 1.00 36.17 148 ASP A CA 1
ATOM 1058 C C . ASP A 1 148 ? 5.100 19.056 -11.527 1.00 36.14 148 ASP A C 1
ATOM 1059 O O . ASP A 1 148 ? 6.242 19.450 -11.697 1.00 32.64 148 ASP A O 1
ATOM 1064 N N . LEU A 1 149 ? 4.672 17.836 -11.888 1.00 35.57 149 LEU A N 1
ATOM 1065 C CA . LEU A 1 149 ? 5.464 16.959 -12.728 1.00 34.60 149 LEU A CA 1
ATOM 1066 C C . LEU A 1 149 ? 5.801 17.703 -14.023 1.00 35.51 149 LEU A C 1
ATOM 1067 O O . LEU A 1 149 ? 4.885 18.162 -14.733 1.00 34.72 149 LEU A O 1
ATOM 1072 N N . GLU A 1 150 ? 7.087 17.853 -14.327 1.00 32.91 150 GLU A N 1
ATOM 1073 C CA . GLU A 1 150 ? 7.469 18.481 -15.595 1.00 38.05 150 GLU A CA 1
ATOM 1074 C C . GLU A 1 150 ? 8.670 17.828 -16.242 1.00 33.99 150 GLU A C 1
ATOM 1075 O O . GLU A 1 150 ? 9.527 17.320 -15.548 1.00 34.04 150 GLU A O 1
ATOM 1081 N N . ILE A 1 151 ? 8.705 17.834 -17.574 1.00 32.15 151 ILE A N 1
ATOM 1082 C CA . ILE A 1 151 ? 9.862 17.385 -18.321 1.00 34.83 151 ILE A CA 1
ATOM 1083 C C . ILE A 1 151 ? 10.929 18.471 -18.303 1.00 40.86 151 ILE A C 1
ATOM 1084 O O . ILE A 1 151 ? 10.677 19.620 -18.747 1.00 39.75 151 ILE A O 1
ATOM 1089 N N . ILE A 1 152 ? 12.096 18.135 -17.766 1.00 35.28 152 ILE A N 1
ATOM 1090 C CA . ILE A 1 152 ? 13.151 19.127 -17.589 1.00 39.79 152 ILE A CA 1
ATOM 1091 C C . ILE A 1 152 ? 14.365 18.919 -18.513 1.00 41.36 152 ILE A C 1
ATOM 1092 O O . ILE A 1 152 ? 15.280 19.735 -18.527 1.00 43.37 152 ILE A O 1
ATOM 1097 N N . ASP A 1 153 ? 14.367 17.823 -19.260 1.00 40.53 153 ASP A N 1
ATOM 1098 C CA . ASP A 1 153 ? 15.482 17.470 -20.128 1.00 41.11 153 ASP A CA 1
ATOM 1099 C C . ASP A 1 153 ? 15.088 16.238 -20.933 1.00 40.76 153 ASP A C 1
ATOM 1100 O O . ASP A 1 153 ? 14.039 15.617 -20.697 1.00 37.98 153 ASP A O 1
ATOM 1105 N N . ASN A 1 154 ? 15.911 15.906 -21.913 1.00 40.47 154 ASN A N 1
ATOM 1106 C CA . ASN A 1 154 ? 15.732 14.700 -22.680 1.00 41.57 154 ASN A CA 1
ATOM 1107 C C . ASN A 1 154 ? 16.976 13.846 -22.553 1.00 39.89 154 ASN A C 1
ATOM 1108 O O . ASN A 1 154 ? 18.055 14.355 -22.245 1.00 38.95 154 ASN A O 1
ATOM 1113 N N . VAL A 1 155 ? 16.799 12.539 -22.732 1.00 38.78 155 VAL A N 1
ATOM 1114 C CA . VAL A 1 155 ? 17.875 11.545 -22.663 1.00 36.41 155 VAL A CA 1
ATOM 1115 C C . VAL A 1 155 ? 17.611 10.503 -23.764 1.00 33.19 155 VAL A C 1
ATOM 1116 O O . VAL A 1 155 ? 16.572 10.529 -24.387 1.00 35.44 155 VAL A O 1
ATOM 1120 N N . GLY A 1 156 ? 18.538 9.581 -24.003 1.00 36.83 156 GLY A N 1
ATOM 1121 C CA . GLY A 1 156 ? 18.243 8.480 -24.912 1.00 38.68 156 GLY A CA 1
ATOM 1122 C C . GLY A 1 156 ? 17.122 7.605 -24.371 1.00 39.82 156 GLY A C 1
ATOM 1123 O O . GLY A 1 156 ? 16.943 7.496 -23.146 1.00 38.47 156 GLY A O 1
ATOM 1124 N N . LYS A 1 157 ? 16.364 6.973 -25.267 1.00 38.38 157 LYS A N 1
ATOM 1125 C CA . LYS A 1 157 ? 15.220 6.130 -24.845 1.00 37.95 157 LYS A CA 1
ATOM 1126 C C . LYS A 1 157 ? 15.604 4.983 -23.899 1.00 36.75 157 LYS A C 1
ATOM 1127 O O . LYS A 1 157 ? 14.768 4.516 -23.111 1.00 38.84 157 LYS A O 1
ATOM 1133 N N . LYS A 1 158 ? 16.857 4.544 -23.970 1.00 35.58 158 LYS A N 1
ATOM 1134 C CA . LYS A 1 158 ? 17.336 3.420 -23.152 1.00 39.57 158 LYS A CA 1
ATOM 1135 C C . LYS A 1 158 ? 18.005 3.879 -21.874 1.00 39.09 158 LYS A C 1
ATOM 1136 O O . LYS A 1 158 ? 18.466 3.073 -21.092 1.00 43.92 158 LYS A O 1
ATOM 1142 N N . ASN A 1 159 ? 18.061 5.185 -21.673 1.00 37.28 159 ASN A N 1
ATOM 1143 C CA . ASN A 1 159 ? 18.608 5.730 -20.452 1.00 35.89 159 ASN A CA 1
ATOM 1144 C C . ASN A 1 159 ? 17.431 5.931 -19.494 1.00 34.03 159 ASN A C 1
ATOM 1145 O O . ASN A 1 159 ? 16.681 6.908 -19.605 1.00 31.54 159 ASN A O 1
ATOM 1150 N N . THR A 1 160 ? 17.270 4.981 -18.574 1.00 31.97 160 THR A N 1
ATOM 1151 C CA . THR A 1 160 ? 16.105 4.930 -17.701 1.00 27.83 160 THR A CA 1
ATOM 1152 C C . THR A 1 160 ? 16.440 4.786 -16.223 1.00 26.38 160 THR A C 1
ATOM 1153 O O . THR A 1 160 ? 17.499 4.304 -15.865 1.00 29.57 160 THR A O 1
ATOM 1157 N N . GLY A 1 161 ? 15.498 5.180 -15.371 1.00 28.24 161 GLY A N 1
ATOM 1158 C CA . GLY A 1 161 ? 15.605 4.913 -13.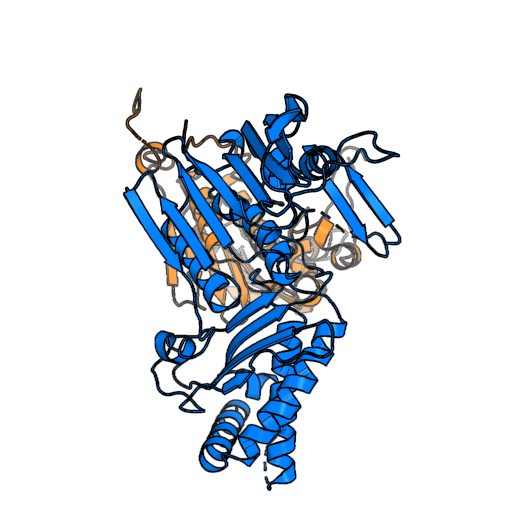940 1.00 26.32 161 GLY A CA 1
ATOM 1159 C C . GLY A 1 161 ? 14.897 5.939 -13.088 1.00 24.61 161 GLY A C 1
ATOM 1160 O O . GLY A 1 161 ? 14.232 6.836 -13.579 1.00 26.37 161 GLY A O 1
ATOM 1161 N N . THR A 1 162 ? 15.061 5.815 -11.786 1.00 25.12 162 THR A N 1
ATOM 1162 C CA . THR A 1 162 ? 14.363 6.664 -10.848 1.00 24.85 162 THR A CA 1
ATOM 1163 C C . THR A 1 162 ? 15.372 7.077 -9.813 1.00 25.03 162 THR A C 1
ATOM 1164 O O . THR A 1 162 ? 16.190 6.285 -9.387 1.00 21.75 162 THR A O 1
ATOM 1168 N N . LYS A 1 163 ? 15.309 8.341 -9.415 1.00 24.70 163 LYS A N 1
ATOM 1169 C CA . LYS A 1 163 ? 16.198 8.917 -8.410 1.00 26.25 163 LYS A CA 1
ATOM 1170 C C . LYS A 1 163 ? 15.312 9.712 -7.430 1.00 28.13 163 LYS A C 1
ATOM 1171 O O . LYS A 1 163 ? 14.547 10.613 -7.837 1.00 27.10 163 LYS A O 1
ATOM 1177 N N . ILE A 1 164 ? 15.407 9.362 -6.146 1.00 25.96 164 ILE A N 1
ATOM 1178 C CA . ILE A 1 164 ? 14.644 9.978 -5.113 1.00 24.50 164 ILE A CA 1
ATOM 1179 C C . ILE A 1 164 ? 15.560 10.580 -4.060 1.00 25.27 164 ILE A C 1
ATOM 1180 O O . ILE A 1 164 ? 16.425 9.904 -3.505 1.00 24.34 164 ILE A O 1
ATOM 1185 N N . ARG A 1 165 ? 15.390 11.876 -3.800 1.00 24.91 165 ARG A N 1
ATOM 1186 C CA . ARG A 1 165 ? 16.146 12.486 -2.719 1.00 22.92 165 ARG A CA 1
ATOM 1187 C C . ARG A 1 165 ? 15.175 12.957 -1.625 1.00 22.18 165 ARG A C 1
ATOM 1188 O O . ARG A 1 165 ? 14.165 13.623 -1.927 1.00 23.07 165 ARG A O 1
ATOM 1196 N N . PHE A 1 166 ? 15.509 12.704 -0.368 1.00 22.87 166 PHE A N 1
ATOM 1197 C CA . PHE A 1 166 ? 14.568 13.055 0.700 1.00 24.76 166 PHE A CA 1
ATOM 1198 C C . PHE A 1 166 ? 15.232 13.543 1.959 1.00 24.23 166 PHE A C 1
ATOM 1199 O O . PHE A 1 166 ? 16.329 13.097 2.327 1.00 23.54 166 PHE A O 1
ATOM 1207 N N . TRP A 1 167 ? 14.493 14.434 2.624 1.00 24.77 167 TRP A N 1
ATOM 1208 C CA . TRP A 1 167 ? 14.911 15.136 3.811 1.00 27.09 167 TRP A CA 1
ATOM 1209 C C . TRP A 1 167 ? 13.975 14.754 4.934 1.00 26.49 167 TRP A C 1
ATOM 1210 O O . TRP A 1 167 ? 12.894 15.382 5.078 1.00 30.68 167 TRP A O 1
ATOM 1221 N N . PRO A 1 168 ? 14.346 13.729 5.749 1.00 26.78 168 PRO A N 1
ATOM 1222 C CA . PRO A 1 168 ? 13.549 13.307 6.908 1.00 31.33 168 PRO A CA 1
ATOM 1223 C C . PRO A 1 168 ? 13.177 14.464 7.859 1.00 34.14 168 PRO A C 1
ATOM 1224 O O . PRO A 1 168 ? 14.030 15.298 8.211 1.00 31.80 168 PRO A O 1
ATOM 1228 N N . ASN A 1 169 ? 11.919 14.459 8.264 1.00 30.75 169 ASN A N 1
ATOM 1229 C CA . ASN A 1 169 ? 11.361 15.474 9.157 1.00 33.24 169 ASN A CA 1
ATOM 1230 C C . ASN A 1 169 ? 11.669 15.167 10.623 1.00 30.41 169 ASN A C 1
ATOM 1231 O O . ASN A 1 169 ? 11.171 14.184 11.206 1.00 30.86 169 ASN A O 1
ATOM 1236 N N . LYS A 1 170 ? 12.490 16.028 11.228 1.00 32.29 170 LYS A N 1
ATOM 1237 C CA . LYS A 1 170 ? 12.897 15.891 12.627 1.00 35.34 170 LYS A CA 1
ATOM 1238 C C . LYS A 1 170 ? 11.764 15.722 13.632 1.00 34.27 170 LYS A C 1
ATOM 1239 O O . LYS A 1 170 ? 11.947 15.044 14.654 1.00 36.97 170 LYS A O 1
ATOM 1245 N N . LYS A 1 171 ? 10.596 16.284 13.328 1.00 35.55 171 LYS A N 1
ATOM 1246 C CA . LYS A 1 171 ? 9.400 16.127 14.176 1.00 35.52 171 LYS A CA 1
ATOM 1247 C C . LYS A 1 171 ? 9.071 14.657 14.501 1.00 39.46 171 LYS A C 1
ATOM 1248 O O . LYS A 1 171 ? 8.558 14.332 15.581 1.00 38.71 171 LYS A O 1
ATOM 1254 N N . TYR A 1 172 ? 9.396 13.759 13.578 1.00 34.24 172 TYR A N 1
ATOM 1255 C CA . TYR A 1 172 ? 9.032 12.341 13.740 1.00 32.33 172 TYR A CA 1
ATOM 1256 C C . TYR A 1 172 ? 10.179 11.435 14.202 1.00 34.38 172 TYR A C 1
ATOM 1257 O O . TYR A 1 172 ? 9.929 10.265 14.544 1.00 38.13 172 TYR A O 1
ATOM 1266 N N . PHE A 1 173 ? 11.420 11.932 14.207 1.00 32.40 173 PHE A N 1
ATOM 1267 C CA . PHE A 1 173 ? 12.555 11.056 14.528 1.00 34.00 173 PHE A CA 1
ATOM 1268 C C . PHE A 1 173 ? 13.328 11.424 15.805 1.00 34.33 173 PHE A C 1
ATOM 1269 O O . PHE A 1 173 ? 13.530 12.601 16.078 1.00 33.81 173 PHE A O 1
ATOM 1277 N N . ASP A 1 174 ? 13.770 10.408 16.539 1.00 36.60 174 ASP A N 1
ATOM 1278 C CA . ASP A 1 174 ? 14.743 10.585 17.634 1.00 38.88 174 ASP A CA 1
ATOM 1279 C C . ASP A 1 174 ? 16.007 11.302 17.171 1.00 43.33 174 ASP A C 1
ATOM 1280 O O . ASP A 1 174 ? 16.463 12.258 17.804 1.00 44.06 174 ASP A O 1
ATOM 1285 N N . ASP A 1 175 ? 16.563 10.848 16.053 1.00 38.42 175 ASP A N 1
ATOM 1286 C CA . ASP A 1 175 ? 17.768 11.443 15.491 1.00 39.24 175 ASP A CA 1
ATOM 1287 C C . ASP A 1 175 ? 17.578 11.483 13.973 1.00 39.24 175 ASP A C 1
ATOM 1288 O O . ASP A 1 175 ? 17.097 10.523 13.402 1.00 34.51 175 ASP A O 1
ATOM 1293 N N . ILE A 1 176 ? 17.882 12.600 13.323 1.00 37.27 176 ILE A N 1
ATOM 1294 C CA . ILE A 1 176 ? 17.799 12.625 11.856 1.00 37.06 176 ILE A CA 1
ATOM 1295 C C . ILE A 1 176 ? 19.130 12.275 11.201 1.00 33.94 176 ILE A C 1
ATOM 1296 O O . ILE A 1 176 ? 19.230 12.276 9.970 1.00 30.19 176 ILE A O 1
ATOM 1301 N N . LYS A 1 177 ? 20.136 11.958 12.032 1.00 31.63 177 LYS A N 1
ATOM 1302 C CA . LYS A 1 177 ? 21.405 11.496 11.494 1.00 35.66 177 LYS A CA 1
ATOM 1303 C C . LYS A 1 177 ? 21.297 10.019 11.146 1.00 30.88 177 LYS A C 1
ATOM 1304 O O . LYS A 1 177 ? 20.837 9.227 11.936 1.00 32.40 177 LYS A O 1
ATOM 1310 N N . VAL A 1 178 ? 21.716 9.696 9.929 1.00 31.41 178 VAL A N 1
ATOM 1311 C CA . VAL A 1 178 ? 21.672 8.351 9.393 1.00 32.51 178 VAL A CA 1
ATOM 1312 C C . VAL A 1 178 ? 22.751 7.567 10.091 1.00 34.39 178 VAL A C 1
ATOM 1313 O O . VAL A 1 178 ? 23.870 8.096 10.274 1.00 29.24 178 VAL A O 1
ATOM 1317 N N . ASN A 1 179 ? 22.437 6.329 10.475 1.00 32.02 179 ASN A N 1
ATOM 1318 C CA . ASN A 1 179 ? 23.404 5.471 11.153 1.00 36.10 179 ASN A CA 1
ATOM 1319 C C . ASN A 1 179 ? 24.223 4.801 10.061 1.00 30.81 179 ASN A C 1
ATOM 1320 O O . ASN A 1 179 ? 23.765 3.854 9.446 1.00 32.71 179 ASN A O 1
ATOM 1325 N N . PHE A 1 180 ? 25.436 5.287 9.841 1.00 31.44 180 PHE A N 1
ATOM 1326 C CA . PHE A 1 180 ? 26.271 4.850 8.714 1.00 33.61 180 PHE A CA 1
ATOM 1327 C C . PHE A 1 180 ? 26.562 3.372 8.742 1.00 31.73 180 PHE A C 1
ATOM 1328 O O . PHE A 1 180 ? 26.468 2.730 7.727 1.00 26.93 180 PHE A O 1
ATOM 1336 N N . LYS A 1 181 ? 26.958 2.858 9.897 1.00 34.76 181 LYS A N 1
ATOM 1337 C CA . LYS A 1 181 ? 27.375 1.454 9.996 1.00 36.21 181 LYS A CA 1
ATOM 1338 C C . LYS A 1 181 ? 26.201 0.499 9.728 1.00 33.64 181 LYS A C 1
ATOM 1339 O O . LYS A 1 181 ? 26.354 -0.498 9.008 1.00 33.87 181 LYS A O 1
ATOM 1345 N N . ALA A 1 182 ? 25.028 0.811 10.282 1.00 32.37 182 ALA A N 1
ATOM 1346 C CA . ALA A 1 182 ? 23.867 -0.041 10.056 1.00 31.94 182 ALA A CA 1
ATOM 1347 C C . ALA A 1 182 ? 23.468 0.027 8.576 1.00 29.53 182 ALA A C 1
ATOM 1348 O O . ALA A 1 182 ? 23.040 -0.961 8.012 1.00 29.18 182 ALA A O 1
ATOM 1350 N N . LEU A 1 183 ? 23.614 1.184 7.938 1.00 25.63 183 LEU A N 1
ATOM 1351 C CA . LEU A 1 183 ? 23.271 1.232 6.521 1.00 26.58 183 LEU A CA 1
ATOM 1352 C C . LEU A 1 183 ? 24.234 0.405 5.672 1.00 28.64 183 LEU A C 1
ATOM 1353 O O . LEU A 1 183 ? 23.798 -0.310 4.750 1.00 27.83 183 LEU A O 1
ATOM 1358 N N . LYS A 1 184 ? 25.534 0.521 5.952 1.00 25.90 184 LYS A N 1
ATOM 1359 C CA . LYS A 1 184 ? 26.501 -0.268 5.190 1.00 26.62 184 LYS A CA 1
ATOM 1360 C C . LYS A 1 184 ? 26.257 -1.760 5.388 1.00 27.49 184 LYS A C 1
ATOM 1361 O O . LYS A 1 184 ? 26.322 -2.501 4.436 1.00 26.90 184 LYS A O 1
ATOM 1367 N N . ASN A 1 185 ? 25.988 -2.186 6.624 1.00 28.39 185 ASN A N 1
ATOM 1368 C CA . ASN A 1 185 ? 25.629 -3.606 6.893 1.00 29.09 185 ASN A CA 1
ATOM 1369 C C . ASN A 1 185 ? 24.445 -4.095 6.055 1.00 30.09 185 ASN A C 1
ATOM 1370 O O . ASN A 1 185 ? 24.463 -5.239 5.556 1.00 29.38 185 ASN A O 1
ATOM 1375 N N . LEU A 1 186 ? 23.417 -3.244 5.915 1.00 29.16 186 LEU A N 1
ATOM 1376 C CA . LEU A 1 186 ? 22.221 -3.626 5.183 1.00 30.81 186 LEU A CA 1
ATOM 1377 C C . LEU A 1 186 ? 22.526 -3.732 3.677 1.00 27.70 186 LEU A C 1
ATOM 1378 O O . LEU A 1 186 ? 22.100 -4.666 3.023 1.00 27.29 186 LEU A O 1
ATOM 1383 N N . LEU A 1 187 ? 23.287 -2.777 3.141 1.00 25.78 187 LEU A N 1
ATOM 1384 C CA . LEU A 1 187 ? 23.633 -2.809 1.734 1.00 24.05 187 LEU A CA 1
ATOM 1385 C C . LEU A 1 187 ? 24.457 -4.061 1.396 1.00 25.67 187 LEU A C 1
ATOM 1386 O O . LEU A 1 187 ? 24.278 -4.661 0.331 1.00 25.67 187 LEU A O 1
ATOM 1391 N N . GLU A 1 188 ? 25.376 -4.422 2.270 1.00 25.88 188 GLU A N 1
ATOM 1392 C CA . GLU A 1 188 ? 26.262 -5.536 1.975 1.00 28.67 188 GLU A CA 1
ATOM 1393 C C . GLU A 1 188 ? 25.371 -6.773 1.925 1.00 26.67 188 GLU A C 1
ATOM 1394 O O . GLU A 1 188 ? 25.538 -7.619 1.066 1.00 30.22 188 GLU A O 1
ATOM 1400 N N . ALA A 1 189 ? 24.422 -6.859 2.848 1.00 28.08 189 ALA A N 1
ATOM 1401 C CA . ALA A 1 189 ? 23.535 -8.010 2.916 1.00 30.57 189 ALA A CA 1
ATOM 1402 C C . ALA A 1 189 ? 22.769 -8.147 1.618 1.00 32.55 189 ALA A C 1
ATOM 1403 O O . ALA A 1 189 ? 22.760 -9.232 1.020 1.00 30.50 189 ALA A O 1
ATOM 1405 N N . LYS A 1 190 ? 22.199 -7.053 1.118 1.00 26.51 190 LYS A N 1
ATOM 1406 C CA . LYS A 1 190 ? 21.442 -7.151 -0.119 1.00 27.87 190 LYS A CA 1
ATOM 1407 C C . LYS A 1 190 ? 22.322 -7.540 -1.305 1.00 27.23 190 LYS A C 1
ATOM 1408 O O . LYS A 1 190 ? 21.919 -8.338 -2.133 1.00 31.67 190 LYS A O 1
ATOM 1414 N N . ALA A 1 191 ? 23.523 -6.971 -1.390 1.00 26.06 191 ALA A N 1
ATOM 1415 C CA . ALA A 1 191 ? 24.386 -7.273 -2.527 1.00 26.72 191 ALA A CA 1
ATOM 1416 C C . ALA A 1 191 ? 24.763 -8.784 -2.510 1.00 25.47 191 ALA A C 1
ATOM 1417 O O . ALA A 1 191 ? 24.795 -9.436 -3.538 1.00 29.19 191 ALA A O 1
ATOM 1419 N N . ILE A 1 192 ? 25.042 -9.304 -1.332 1.00 27.38 192 ILE A N 1
ATOM 1420 C CA . ILE A 1 192 ? 25.394 -10.777 -1.171 1.00 27.88 192 ILE A CA 1
ATOM 1421 C C . ILE A 1 192 ? 24.265 -11.644 -1.752 1.00 27.68 192 ILE A C 1
ATOM 1422 O O . ILE A 1 192 ? 24.511 -12.673 -2.402 1.00 29.08 192 ILE A O 1
ATOM 1427 N N . LEU A 1 193 ? 23.012 -11.233 -1.534 1.00 25.01 193 LEU A N 1
ATOM 1428 C CA . LEU A 1 193 ? 21.847 -12.050 -1.960 1.00 27.26 193 LEU A CA 1
ATOM 1429 C C . LEU A 1 193 ? 21.438 -11.869 -3.420 1.00 28.43 193 LEU A C 1
ATOM 1430 O O . LEU A 1 193 ? 20.471 -12.451 -3.865 1.00 31.62 193 LEU A O 1
ATOM 1435 N N . CYS A 1 194 ? 22.133 -11.021 -4.167 1.00 26.71 194 CYS A N 1
ATOM 1436 C CA . CYS A 1 194 ? 21.672 -10.693 -5.532 1.00 28.83 194 CYS A CA 1
ATOM 1437 C C . CYS A 1 194 ? 22.846 -10.432 -6.454 1.00 30.28 194 CYS A C 1
ATOM 1438 O O . CYS A 1 194 ? 23.301 -9.305 -6.579 1.00 26.11 194 CYS A O 1
ATOM 1441 N N . LYS A 1 195 ? 23.340 -11.469 -7.125 1.00 31.30 195 LYS A N 1
ATOM 1442 C CA . LYS A 1 195 ? 24.476 -11.281 -8.032 1.00 33.53 195 LYS A CA 1
ATOM 1443 C C . LYS A 1 195 ? 24.196 -10.324 -9.259 1.00 33.58 195 LYS A C 1
ATOM 1444 O O . LYS A 1 195 ? 25.135 -9.779 -9.817 1.00 34.26 195 LYS A O 1
ATOM 1450 N N . ALA A 1 196 ? 22.929 -10.095 -9.634 1.00 29.59 196 ALA A N 1
ATOM 1451 C CA . ALA A 1 196 ? 22.631 -9.124 -10.723 1.00 34.12 196 ALA A CA 1
ATOM 1452 C C . ALA A 1 196 ? 22.827 -7.663 -10.288 1.00 30.98 196 ALA A C 1
ATOM 1453 O O . ALA A 1 196 ? 22.647 -6.770 -11.101 1.00 33.61 196 ALA A O 1
ATOM 1455 N N . LEU A 1 197 ? 23.129 -7.423 -9.018 1.00 29.81 197 LEU A N 1
ATOM 1456 C CA . LEU A 1 197 ? 23.118 -6.056 -8.490 1.00 29.43 197 LEU A CA 1
ATOM 1457 C C . LEU A 1 197 ? 24.498 -5.560 -8.119 1.00 26.70 197 LEU A C 1
ATOM 1458 O O . LEU A 1 197 ? 25.327 -6.305 -7.616 1.00 29.15 197 LEU A O 1
ATOM 1463 N N . THR A 1 198 ? 24.743 -4.270 -8.381 1.00 25.63 198 THR A N 1
ATOM 1464 C CA . THR A 1 198 ? 25.909 -3.610 -7.875 1.00 25.22 198 THR A CA 1
ATOM 1465 C C . THR A 1 198 ? 25.349 -2.429 -7.076 1.00 24.74 198 THR A C 1
ATOM 1466 O O . THR A 1 198 ? 24.487 -1.683 -7.590 1.00 24.93 198 THR A O 1
ATOM 1470 N N . ILE A 1 199 ? 25.789 -2.292 -5.834 1.00 23.22 199 ILE A N 1
ATOM 1471 C CA . ILE A 1 199 ? 25.333 -1.184 -4.998 1.00 25.42 199 ILE A CA 1
ATOM 1472 C C . ILE A 1 199 ? 26.545 -0.251 -4.797 1.00 25.26 199 ILE A C 1
ATOM 1473 O O . ILE A 1 199 ? 27.672 -0.705 -4.493 1.00 25.61 199 ILE A O 1
ATOM 1478 N N . LYS A 1 200 ? 26.306 1.045 -4.956 1.00 26.96 200 LYS A N 1
ATOM 1479 C CA . LYS A 1 200 ? 27.312 2.054 -4.647 1.00 27.95 200 LYS A CA 1
ATOM 1480 C C . LYS A 1 200 ? 26.753 2.984 -3.588 1.00 32.31 200 LYS A C 1
ATOM 1481 O O . LYS A 1 200 ? 25.537 3.277 -3.587 1.00 29.08 200 LYS A O 1
ATOM 1487 N N . TYR A 1 201 ? 27.642 3.378 -2.668 1.00 27.26 201 TYR A N 1
ATOM 1488 C CA . TYR A 1 201 ? 27.375 4.256 -1.547 1.00 29.56 201 TYR A CA 1
ATOM 1489 C C . TYR A 1 201 ? 28.419 5.383 -1.522 1.00 27.45 201 TYR A C 1
ATOM 1490 O O . TYR A 1 201 ? 29.602 5.158 -1.714 1.00 29.18 201 TYR A O 1
ATOM 1499 N N . SER A 1 202 ? 27.950 6.586 -1.315 1.00 29.44 202 SER A N 1
ATOM 1500 C CA . SER A 1 202 ? 28.826 7.736 -1.159 1.00 29.58 202 SER A CA 1
ATOM 1501 C C . SER A 1 202 ? 28.362 8.484 0.068 1.00 30.09 202 SER A C 1
ATOM 1502 O O . SER A 1 202 ? 27.193 8.912 0.132 1.00 31.41 202 SER A O 1
ATOM 1505 N N . ASN A 1 203 ? 29.240 8.602 1.061 1.00 27.55 203 ASN A N 1
ATOM 1506 C CA . ASN A 1 203 ? 28.931 9.289 2.283 1.00 25.82 203 ASN A CA 1
ATOM 1507 C C . ASN A 1 203 ? 29.654 10.655 2.210 1.00 31.08 203 ASN A C 1
ATOM 1508 O O . ASN A 1 203 ? 30.869 10.732 2.348 1.00 29.13 203 ASN A O 1
ATOM 1513 N N . GLU A 1 204 ? 28.901 11.723 1.970 1.00 31.38 204 GLU A N 1
ATOM 1514 C CA . GLU A 1 204 ? 29.553 13.027 1.777 1.00 33.85 204 GLU A CA 1
ATOM 1515 C C . GLU A 1 204 ? 29.947 13.650 3.092 1.00 35.02 204 GLU A C 1
ATOM 1516 O O . GLU A 1 204 ? 30.640 14.689 3.118 1.00 37.48 204 GLU A O 1
ATOM 1522 N N . ILE A 1 205 ? 29.498 13.048 4.187 1.00 34.04 205 ILE A N 1
ATOM 1523 C CA . ILE A 1 205 ? 29.807 13.535 5.514 1.00 36.61 205 ILE A CA 1
ATOM 1524 C C . ILE A 1 205 ? 31.201 13.032 5.897 1.00 41.96 205 ILE A C 1
ATOM 1525 O O . ILE A 1 205 ? 32.073 13.806 6.317 1.00 38.34 205 ILE A O 1
ATOM 1530 N N . LYS A 1 206 ? 31.401 11.731 5.728 1.00 37.86 206 LYS A N 1
ATOM 1531 C CA . LYS A 1 206 ? 32.652 11.079 6.075 1.00 37.84 206 LYS A CA 1
ATOM 1532 C C . LYS A 1 206 ? 33.673 11.102 4.952 1.00 35.53 206 LYS A C 1
ATOM 1533 O O . LYS A 1 206 ? 34.818 10.753 5.187 1.00 39.27 206 LYS A O 1
ATOM 1539 N N . LYS A 1 207 ? 33.271 11.519 3.749 1.00 33.21 207 LYS A N 1
ATOM 1540 C CA . LYS A 1 207 ? 34.067 11.377 2.512 1.00 34.25 207 LYS A CA 1
ATOM 1541 C C . LYS A 1 207 ? 34.500 9.936 2.278 1.00 36.14 207 LYS A C 1
ATOM 1542 O O . LYS A 1 207 ? 35.703 9.628 2.148 1.00 34.90 207 LYS A O 1
ATOM 1548 N N . GLU A 1 208 ? 33.522 9.036 2.253 1.00 29.81 208 GLU A N 1
ATOM 1549 C CA . GLU A 1 208 ? 33.821 7.672 1.826 1.00 33.28 208 GLU A CA 1
ATOM 1550 C C . GLU A 1 208 ? 32.904 7.146 0.720 1.00 34.25 208 GLU A C 1
ATOM 1551 O O . GLU A 1 208 ? 31.742 7.632 0.563 1.00 33.26 208 GLU A O 1
ATOM 1557 N N . LYS A 1 209 ? 33.435 6.182 -0.047 1.00 28.39 209 LYS A N 1
ATOM 1558 C CA . LYS A 1 209 ? 32.710 5.508 -1.101 1.00 27.42 209 LYS A CA 1
ATOM 1559 C C . LYS A 1 209 ? 32.939 4.023 -0.991 1.00 27.67 209 LYS A C 1
ATOM 1560 O O . LYS A 1 209 ? 34.033 3.579 -0.727 1.00 27.08 209 LYS A O 1
ATOM 1566 N N . LEU A 1 210 ? 31.867 3.281 -1.145 1.00 27.19 210 LEU A N 1
ATOM 1567 C CA . LEU A 1 210 ? 31.945 1.817 -1.235 1.00 25.04 210 LEU A CA 1
ATOM 1568 C C . LEU A 1 210 ? 31.178 1.349 -2.436 1.00 26.45 210 LEU A C 1
ATOM 1569 O O . LEU A 1 210 ? 30.173 1.974 -2.866 1.00 27.16 210 LEU A O 1
ATOM 1574 N N . THR A 1 211 ? 31.622 0.215 -2.983 1.00 25.92 211 THR A N 1
ATOM 1575 C CA . THR A 1 211 ? 30.906 -0.481 -3.986 1.00 25.10 211 THR A CA 1
ATOM 1576 C C . THR A 1 211 ? 30.819 -1.975 -3.549 1.00 26.46 211 THR A C 1
ATOM 1577 O O . THR A 1 211 ? 31.817 -2.541 -3.091 1.00 25.58 211 THR A O 1
ATOM 1581 N N . TRP A 1 212 ? 29.627 -2.536 -3.595 1.00 26.70 212 TRP A N 1
ATOM 1582 C CA . TRP A 1 212 ? 29.427 -4.004 -3.395 1.00 27.28 212 TRP A CA 1
ATOM 1583 C C . TRP A 1 212 ? 28.946 -4.659 -4.640 1.00 27.67 212 TRP A C 1
ATOM 1584 O O . TRP A 1 212 ? 27.960 -4.237 -5.233 1.00 26.63 212 TRP A O 1
ATOM 1595 N N . HIS A 1 213 ? 29.530 -5.819 -4.957 1.00 26.17 213 HIS A N 1
ATOM 1596 C CA . HIS A 1 213 ? 29.001 -6.651 -5.971 1.00 29.19 213 HIS A CA 1
ATOM 1597 C C . HIS A 1 213 ? 29.548 -8.037 -5.754 1.00 31.66 213 HIS A C 1
ATOM 1598 O O . HIS A 1 213 ? 30.774 -8.221 -5.816 1.00 29.88 213 HIS A O 1
ATOM 1605 N N . PHE A 1 214 ? 28.654 -9.007 -5.516 1.00 30.59 214 PHE A N 1
ATOM 1606 C CA . PHE A 1 214 ? 29.082 -10.363 -5.128 1.00 31.78 214 PHE A CA 1
ATOM 1607 C C . PHE A 1 214 ? 28.820 -11.354 -6.252 1.00 31.05 214 PHE A C 1
ATOM 1608 O O . PHE A 1 214 ? 27.728 -11.910 -6.395 1.00 33.85 214 PHE A O 1
ATOM 1616 N N . GLU A 1 215 ? 29.831 -11.542 -7.085 1.00 32.95 215 GLU A N 1
ATOM 1617 C CA . GLU A 1 215 ? 29.698 -12.426 -8.221 1.00 39.74 215 GLU A CA 1
ATOM 1618 C C . GLU A 1 215 ? 29.328 -13.826 -7.750 1.00 39.54 215 GLU A C 1
ATOM 1619 O O . GLU A 1 215 ? 28.555 -14.516 -8.408 1.00 39.55 215 GLU A O 1
ATOM 1625 N N . THR A 1 216 ? 29.804 -14.167 -6.559 1.00 35.91 216 THR A N 1
ATOM 1626 C CA . THR A 1 216 ? 29.709 -15.507 -6.016 1.00 40.02 216 THR A CA 1
ATOM 1627 C C . THR A 1 216 ? 28.606 -15.565 -4.967 1.00 38.37 216 THR A C 1
ATOM 1628 O O . THR A 1 216 ? 28.382 -16.606 -4.365 1.00 32.11 216 THR A O 1
ATOM 1632 N N . GLY A 1 217 ? 27.888 -14.450 -4.774 1.00 32.90 217 GLY A N 1
ATOM 1633 C CA . GLY A 1 217 ? 26.696 -14.482 -3.906 1.00 31.77 217 GLY A CA 1
ATOM 1634 C C . GLY A 1 217 ? 27.046 -14.905 -2.491 1.00 31.18 217 GLY A C 1
ATOM 1635 O O . GLY A 1 217 ? 27.960 -14.344 -1.884 1.00 30.01 217 GLY A O 1
ATOM 1636 N N . LEU A 1 218 ? 26.346 -15.931 -1.968 1.00 29.62 218 LEU A N 1
ATOM 1637 C CA . LEU A 1 218 ? 26.534 -16.389 -0.592 1.00 29.43 218 LEU A CA 1
ATOM 1638 C C . LEU A 1 218 ? 27.747 -17.302 -0.301 1.00 32.73 218 LEU A C 1
ATOM 1639 O O . LEU A 1 218 ? 28.131 -17.527 0.872 1.00 31.58 218 LEU A O 1
ATOM 1644 N N . LYS A 1 219 ? 28.331 -17.839 -1.354 1.00 34.36 219 LYS A N 1
ATOM 1645 C CA . LYS A 1 219 ? 29.537 -18.668 -1.256 1.00 35.64 219 LYS A CA 1
ATOM 1646 C C . LYS A 1 219 ? 30.607 -18.059 -0.350 1.00 35.83 219 LYS A C 1
ATOM 1647 O O . LYS A 1 219 ? 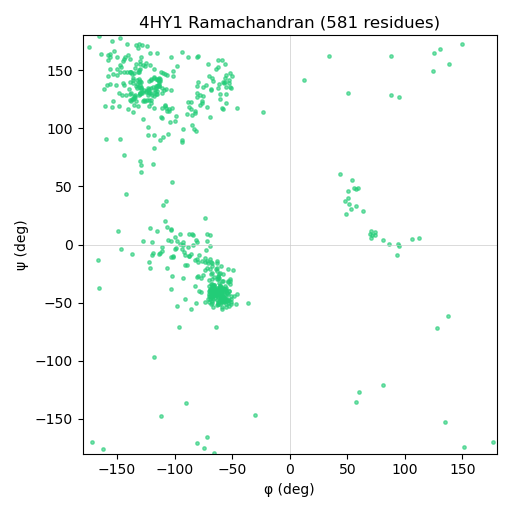31.125 -16.954 -0.618 1.00 34.00 219 LYS A O 1
ATOM 1653 N N . GLY A 1 220 ? 30.934 -18.772 0.729 1.00 33.80 220 GLY A N 1
ATOM 1654 C CA . GLY A 1 220 ? 31.972 -18.341 1.680 1.00 36.51 220 GLY A CA 1
ATOM 1655 C C . GLY A 1 220 ? 31.432 -17.540 2.853 1.00 35.55 220 GLY A C 1
ATOM 1656 O O . GLY A 1 220 ? 32.148 -17.304 3.838 1.00 33.42 220 GLY A O 1
ATOM 1657 N N . TYR A 1 221 ? 30.146 -17.155 2.793 1.00 32.60 221 TYR A N 1
ATOM 1658 C CA . TYR A 1 221 ? 29.631 -16.259 3.801 1.00 32.90 221 TYR A CA 1
ATOM 1659 C C . TYR A 1 221 ? 29.569 -16.854 5.207 1.00 32.26 221 TYR A C 1
ATOM 1660 O O . TYR A 1 221 ? 30.030 -16.249 6.189 1.00 30.41 221 TYR A O 1
ATOM 1669 N N . LEU A 1 222 ? 28.915 -18.013 5.316 1.00 30.23 222 LEU A N 1
ATOM 1670 C CA . LEU A 1 222 ? 28.855 -18.762 6.550 1.00 33.16 222 LEU A CA 1
ATOM 1671 C C . LEU A 1 222 ? 30.242 -19.136 7.110 1.00 32.13 222 LEU A C 1
ATOM 1672 O O . LEU A 1 222 ? 30.451 -19.048 8.333 1.00 34.84 222 LEU A O 1
ATOM 1677 N N . ASP A 1 223 ? 31.139 -19.563 6.223 1.00 35.88 223 ASP A N 1
ATOM 1678 C CA . ASP A 1 223 ? 32.541 -19.861 6.542 1.00 41.16 223 ASP A CA 1
ATOM 1679 C C . ASP A 1 223 ? 33.175 -18.659 7.261 1.00 43.49 223 ASP A C 1
ATOM 1680 O O . ASP A 1 223 ? 33.806 -18.809 8.301 1.00 46.21 223 ASP A O 1
ATOM 1685 N N . HIS A 1 224 ? 32.968 -17.467 6.698 1.00 43.55 224 HIS A N 1
ATOM 1686 C CA . HIS A 1 224 ? 33.542 -16.218 7.221 1.00 44.13 224 HIS A CA 1
ATOM 1687 C C . HIS A 1 224 ? 32.944 -15.880 8.557 1.00 44.38 224 HIS A C 1
ATOM 1688 O O . HIS A 1 224 ? 33.659 -15.479 9.458 1.00 41.06 224 HIS A O 1
ATOM 1695 N N . LYS A 1 225 ? 31.633 -16.067 8.708 1.00 41.10 225 LYS A N 1
ATOM 1696 C CA . LYS A 1 225 ? 30.936 -15.679 9.927 1.00 43.48 225 LYS A CA 1
ATOM 1697 C C . LYS A 1 225 ? 31.099 -16.666 11.066 1.00 44.93 225 LYS A C 1
ATOM 1698 O O . LYS A 1 225 ? 30.996 -16.297 12.240 1.00 44.99 225 LYS A O 1
ATOM 1704 N N . LEU A 1 226 ? 31.321 -17.928 10.713 1.00 42.76 226 LEU A N 1
ATOM 1705 C CA . LEU A 1 226 ? 31.378 -18.991 11.693 1.00 45.27 226 LEU A CA 1
ATOM 1706 C C . LEU A 1 226 ? 32.775 -19.394 12.190 1.00 47.93 226 LEU A C 1
ATOM 1707 O O . LEU A 1 226 ? 33.083 -19.130 13.341 1.00 49.53 226 LEU A O 1
ATOM 1712 N N . GLU A 1 227 ? 33.592 -20.042 11.361 1.00 54.36 227 GLU A N 1
ATOM 1713 C CA . GLU A 1 227 ? 34.635 -20.985 11.886 1.00 67.56 227 GLU A CA 1
ATOM 1714 C C . GLU A 1 227 ? 35.017 -20.676 13.326 1.00 63.77 227 GLU A C 1
ATOM 1715 O O . GLU A 1 227 ? 35.603 -19.606 13.550 1.00 70.55 227 GLU A O 1
ATOM 1721 N N . ALA A 1 228 ? 34.738 -21.531 14.323 1.00 62.27 228 ALA A N 1
ATOM 1722 C CA . ALA A 1 228 ? 34.142 -22.908 14.349 1.00 57.98 228 ALA A CA 1
ATOM 1723 C C . ALA A 1 228 ? 33.922 -23.828 13.132 1.00 58.77 228 ALA A C 1
ATOM 1724 O O . ALA A 1 228 ? 33.540 -23.398 12.043 1.00 59.63 228 ALA A O 1
ATOM 1726 N N . GLU A 1 229 ? 34.161 -25.121 13.376 1.00 53.35 229 GLU A N 1
ATOM 1727 C CA . GLU A 1 229 ? 33.945 -26.189 12.402 1.00 49.97 229 GLU A CA 1
ATOM 1728 C C . GLU A 1 229 ? 32.451 -26.379 12.182 1.00 42.66 229 GLU A C 1
ATOM 1729 O O . GLU A 1 229 ? 31.638 -26.208 13.109 1.00 41.23 229 GLU A O 1
ATOM 1735 N N . THR A 1 230 ? 32.090 -26.712 10.955 1.00 37.79 230 THR A N 1
ATOM 1736 C CA . THR A 1 230 ? 30.693 -26.886 10.616 1.00 39.17 230 THR A CA 1
ATOM 1737 C C . THR A 1 230 ? 30.520 -28.207 9.923 1.00 39.58 230 THR A C 1
ATOM 1738 O O . THR A 1 230 ? 31.489 -28.766 9.398 1.00 42.75 230 THR A O 1
ATOM 1742 N N . LEU A 1 231 ? 29.284 -28.676 9.895 1.00 36.64 231 LEU A N 1
ATOM 1743 C CA . LEU A 1 231 ? 28.904 -29.854 9.079 1.00 37.33 231 LEU A CA 1
ATOM 1744 C C . LEU A 1 231 ? 27.771 -29.472 8.140 1.00 35.59 231 LEU A C 1
ATOM 1745 O O . LEU A 1 231 ? 26.747 -28.930 8.591 1.00 34.46 231 LEU A O 1
ATOM 1750 N N . PRO A 1 232 ? 27.956 -29.674 6.826 1.00 35.43 232 PRO A N 1
ATOM 1751 C CA . PRO A 1 232 ? 29.162 -30.033 6.090 1.00 34.11 232 PRO A CA 1
ATOM 1752 C C . PRO A 1 232 ? 30.272 -29.019 6.354 1.00 36.77 232 PRO A C 1
ATOM 1753 O O . PRO A 1 232 ? 29.974 -27.850 6.708 1.00 32.42 232 PRO A O 1
ATOM 1757 N N . ALA A 1 233 ? 31.523 -29.458 6.181 1.00 35.30 233 ALA A N 1
ATOM 1758 C CA . ALA A 1 233 ? 32.710 -28.581 6.308 1.00 37.77 233 ALA A CA 1
ATOM 1759 C C . ALA A 1 233 ? 32.582 -27.377 5.367 1.00 39.22 233 ALA A C 1
ATOM 1760 O O . ALA A 1 233 ? 32.952 -26.232 5.711 1.00 42.91 233 ALA A O 1
ATOM 1762 N N . GLU A 1 234 ? 32.058 -27.659 4.182 1.00 39.98 234 GLU A N 1
ATOM 1763 C CA . GLU A 1 234 ? 31.700 -26.655 3.194 1.00 39.18 234 GLU A CA 1
ATOM 1764 C C . GLU A 1 234 ? 30.207 -26.439 3.332 1.00 34.42 234 GLU A C 1
ATOM 1765 O O . GLU A 1 234 ? 29.452 -27.304 2.943 1.00 30.68 234 GLU A O 1
ATOM 1771 N N . PRO A 1 235 ? 29.761 -25.261 3.830 1.00 33.31 235 PRO A N 1
ATOM 1772 C CA . PRO A 1 235 ? 28.298 -25.166 3.997 1.00 31.04 235 PRO A CA 1
ATOM 1773 C C . PRO A 1 235 ? 27.533 -25.446 2.735 1.00 27.14 235 PRO A C 1
ATOM 1774 O O . PRO A 1 235 ? 27.994 -25.170 1.625 1.00 29.46 235 PRO A O 1
ATOM 1778 N N . PHE A 1 236 ? 26.369 -26.050 2.899 1.00 30.12 236 PHE A N 1
ATOM 1779 C CA . PHE A 1 236 ? 25.558 -26.496 1.784 1.00 28.77 236 PHE A CA 1
ATOM 1780 C C . PHE A 1 236 ? 24.856 -25.347 1.102 1.00 30.42 236 PHE A C 1
ATOM 1781 O O . PHE A 1 236 ? 24.126 -24.587 1.757 1.00 30.20 236 PHE A O 1
ATOM 1789 N N . ILE A 1 237 ? 25.007 -25.246 -0.216 1.00 30.08 237 ILE A N 1
ATOM 1790 C CA . ILE A 1 237 ? 24.416 -24.108 -0.925 1.00 34.77 237 ILE A CA 1
ATOM 1791 C C . ILE A 1 237 ? 23.309 -24.582 -1.846 1.00 35.18 237 ILE A C 1
ATOM 1792 O O . ILE A 1 237 ? 23.428 -25.630 -2.486 1.00 30.88 237 ILE A O 1
ATOM 1797 N N . ILE A 1 238 ? 22.205 -23.836 -1.837 1.00 30.06 238 ILE A N 1
ATOM 1798 C CA . ILE A 1 238 ? 21.174 -23.933 -2.842 1.00 31.05 238 ILE A CA 1
ATOM 1799 C C . ILE A 1 238 ? 21.284 -22.674 -3.672 1.00 33.96 238 ILE A C 1
ATOM 1800 O O . ILE A 1 238 ? 21.106 -21.557 -3.149 1.00 30.83 238 ILE A O 1
ATOM 1805 N N . ASP A 1 239 ? 21.558 -22.853 -4.962 1.00 33.37 239 ASP A N 1
ATOM 1806 C CA . ASP A 1 239 ? 21.908 -21.749 -5.862 1.00 35.42 239 ASP A CA 1
ATOM 1807 C C . ASP A 1 239 ? 20.791 -21.549 -6.875 1.00 36.33 239 ASP A C 1
ATOM 1808 O O . ASP A 1 239 ? 20.565 -22.398 -7.738 1.00 36.51 239 ASP A O 1
ATOM 1813 N N . ASN A 1 240 ? 20.055 -20.452 -6.744 1.00 30.17 240 ASN A N 1
ATOM 1814 C CA . ASN A 1 240 ? 19.077 -20.062 -7.749 1.00 32.47 240 ASN A CA 1
ATOM 1815 C C . ASN A 1 240 ? 18.091 -21.173 -8.173 1.00 37.84 240 ASN A C 1
ATOM 1816 O O . ASN A 1 240 ? 17.765 -21.315 -9.358 1.00 36.40 240 ASN A O 1
ATOM 1821 N N . PHE A 1 241 ? 17.622 -21.970 -7.222 1.00 34.27 241 PHE A N 1
ATOM 1822 C CA . PHE A 1 241 ? 16.521 -22.893 -7.522 1.00 34.89 241 PHE A CA 1
ATOM 1823 C C . PHE A 1 241 ? 15.269 -22.124 -7.933 1.00 38.21 241 PHE A C 1
ATOM 1824 O O . PHE A 1 241 ? 14.899 -21.150 -7.268 1.00 34.71 241 PHE A O 1
ATOM 1832 N N . SER A 1 242 ? 14.587 -22.552 -8.998 1.00 34.90 242 SER A N 1
ATOM 1833 C CA . SER A 1 242 ? 13.320 -21.906 -9.333 1.00 40.77 242 SER A CA 1
ATOM 1834 C C . SER A 1 242 ? 12.284 -22.877 -9.866 1.00 44.14 242 SER A C 1
ATOM 1835 O O . SER A 1 242 ? 12.602 -23.997 -10.262 1.00 40.78 242 SER A O 1
ATOM 1838 N N . ASN A 1 243 ? 11.035 -22.462 -9.830 1.00 42.80 243 ASN A N 1
ATOM 1839 C CA . ASN A 1 243 ? 9.954 -23.339 -10.240 1.00 49.63 243 ASN A CA 1
ATOM 1840 C C . ASN A 1 243 ? 9.199 -22.672 -11.374 1.00 54.56 243 ASN A C 1
ATOM 1841 O O . ASN A 1 243 ? 8.094 -23.063 -11.717 1.00 62.78 243 ASN A O 1
ATOM 1846 N N . GLY A 1 244 ? 9.804 -21.642 -11.947 1.00 60.06 244 GLY A N 1
ATOM 1847 C CA . GLY A 1 244 ? 9.139 -20.855 -12.959 1.00 62.05 244 GLY A CA 1
ATOM 1848 C C . GLY A 1 244 ? 9.205 -19.393 -12.597 1.00 67.57 244 GLY A C 1
ATOM 1849 O O . GLY A 1 244 ? 9.937 -18.638 -13.241 1.00 74.20 244 GLY A O 1
ATOM 1850 N N . ASP A 1 245 ? 8.454 -18.983 -11.574 1.00 58.02 245 ASP A N 1
ATOM 1851 C CA . ASP A 1 245 ? 8.437 -17.565 -11.200 1.00 56.35 245 ASP A CA 1
ATOM 1852 C C . ASP A 1 245 ? 8.908 -17.235 -9.772 1.00 48.33 245 ASP A C 1
ATOM 1853 O O . ASP A 1 245 ? 9.073 -16.056 -9.432 1.00 47.93 245 ASP A O 1
ATOM 1858 N N . SER A 1 246 ? 9.109 -18.257 -8.951 1.00 36.69 246 SER A N 1
ATOM 1859 C CA . SER A 1 246 ? 9.668 -18.063 -7.608 1.00 35.45 246 SER A CA 1
ATOM 1860 C C . SER A 1 246 ? 11.080 -18.595 -7.561 1.00 36.16 246 SER A C 1
ATOM 1861 O O . SER A 1 246 ? 11.390 -19.591 -8.226 1.00 37.35 246 SER A O 1
ATOM 1864 N N . TYR A 1 247 ? 11.938 -17.958 -6.755 1.00 32.70 247 TYR A N 1
ATOM 1865 C CA . TYR A 1 247 ? 13.342 -18.328 -6.700 1.00 28.45 247 TYR A CA 1
ATOM 1866 C C . TYR A 1 247 ? 13.813 -18.496 -5.269 1.00 31.14 247 TYR A C 1
ATOM 1867 O O . TYR A 1 247 ? 13.336 -17.842 -4.356 1.00 28.46 247 TYR A O 1
ATOM 1876 N N . LEU A 1 248 ? 14.781 -19.366 -5.091 1.00 27.10 248 LEU A N 1
ATOM 1877 C CA . LEU A 1 248 ? 15.262 -19.674 -3.767 1.00 27.83 248 LEU A CA 1
ATOM 1878 C C . LEU A 1 248 ? 16.777 -19.746 -3.779 1.00 28.73 248 LEU A C 1
ATOM 1879 O O . LEU A 1 248 ? 17.363 -20.545 -4.526 1.00 28.66 248 LEU A O 1
ATOM 1884 N N . ASP A 1 249 ? 17.407 -18.964 -2.906 1.00 25.63 249 ASP A N 1
ATOM 1885 C CA . ASP A 1 249 ? 18.818 -19.139 -2.594 1.00 29.05 249 ASP A CA 1
ATOM 1886 C C . ASP A 1 249 ? 18.955 -19.431 -1.091 1.00 29.82 249 ASP A C 1
ATOM 1887 O O . ASP A 1 249 ? 18.245 -18.820 -0.276 1.00 26.60 249 ASP A O 1
ATOM 1892 N N . ALA A 1 250 ? 19.886 -20.329 -0.716 1.00 23.51 250 ALA A N 1
ATOM 1893 C CA . ALA A 1 250 ? 20.095 -20.631 0.704 1.00 22.95 250 ALA A CA 1
ATOM 1894 C C . ALA A 1 250 ? 21.461 -21.200 0.918 1.00 22.65 250 ALA A C 1
ATOM 1895 O O . ALA A 1 250 ? 22.044 -21.764 -0.013 1.00 26.63 250 ALA A O 1
ATOM 1897 N N . VAL A 1 251 ? 21.921 -21.107 2.163 1.00 25.01 251 VAL A N 1
ATOM 1898 C CA . VAL A 1 251 ? 23.108 -21.780 2.617 1.00 26.82 251 VAL A CA 1
ATOM 1899 C C . VAL A 1 251 ? 22.801 -22.185 4.057 1.00 29.56 251 VAL A C 1
ATOM 1900 O O . VAL A 1 251 ? 22.142 -21.456 4.771 1.00 24.73 251 VAL A O 1
ATOM 1904 N N . PHE A 1 252 ? 23.179 -23.411 4.429 1.00 24.96 252 PHE A N 1
ATOM 1905 C CA . PHE A 1 252 ? 23.057 -23.853 5.787 1.00 29.04 252 PHE A CA 1
ATOM 1906 C C . PHE A 1 252 ? 24.127 -24.889 6.184 1.00 28.61 252 PHE A C 1
ATOM 1907 O O . PHE A 1 252 ? 24.768 -25.500 5.331 1.00 28.91 252 PHE A O 1
ATOM 1915 N N . CYS A 1 253 ? 24.319 -25.044 7.487 1.00 29.99 253 CYS A N 1
ATOM 1916 C CA . CYS A 1 253 ? 25.250 -26.053 8.013 1.00 31.25 253 CYS A CA 1
ATOM 1917 C C . CYS A 1 253 ? 24.911 -26.211 9.472 1.00 31.01 253 CYS A C 1
ATOM 1918 O O . CYS A 1 253 ? 24.169 -25.408 10.012 1.00 30.68 253 CYS A O 1
ATOM 1921 N N . TRP A 1 254 ? 25.379 -27.283 10.101 1.00 32.15 254 TRP A N 1
ATOM 1922 C CA . TRP A 1 254 ? 25.191 -27.431 11.533 1.00 31.58 254 TRP A CA 1
ATOM 1923 C C . TRP A 1 254 ? 26.471 -27.067 12.191 1.00 36.77 254 TRP A C 1
ATOM 1924 O O . TRP A 1 254 ? 27.566 -27.243 11.623 1.00 35.43 254 TRP A O 1
ATOM 1935 N N . CYS A 1 255 ? 26.358 -26.547 13.395 1.00 36.53 255 CYS A N 1
ATOM 1936 C CA . CYS A 1 255 ? 27.531 -26.111 14.122 1.00 41.84 255 CYS A CA 1
ATOM 1937 C C . CYS A 1 255 ? 27.252 -26.390 15.570 1.00 45.02 255 CYS A C 1
ATOM 1938 O O . CYS A 1 255 ? 26.211 -26.023 16.089 1.00 44.36 255 CYS A O 1
ATOM 1941 N N . GLU A 1 256 ? 28.168 -27.073 16.228 1.00 53.89 256 GLU A N 1
ATOM 1942 C CA . GLU A 1 256 ? 27.921 -27.473 17.610 1.00 61.21 256 GLU A CA 1
ATOM 1943 C C . GLU A 1 256 ? 28.492 -26.444 18.598 1.00 61.04 256 GLU A C 1
ATOM 1944 O O . GLU A 1 256 ? 28.296 -26.544 19.808 1.00 62.02 256 GLU A O 1
ATOM 1950 N N . ASP A 1 257 ? 29.172 -25.439 18.053 1.00 67.23 257 ASP A N 1
ATOM 1951 C CA . ASP A 1 257 ? 29.631 -24.269 18.806 1.00 70.37 257 ASP A CA 1
ATOM 1952 C C . ASP A 1 257 ? 28.595 -23.124 18.711 1.00 71.61 257 ASP A C 1
ATOM 1953 O O . ASP A 1 257 ? 28.679 -22.290 17.811 1.00 75.05 257 ASP A O 1
ATOM 1958 N N . PRO A 1 258 ? 27.604 -23.086 19.630 1.00 78.35 258 PRO A N 1
ATOM 1959 C CA . PRO A 1 258 ? 26.620 -21.995 19.602 1.00 76.06 258 PRO A CA 1
ATOM 1960 C C . PRO A 1 258 ? 27.126 -20.629 20.092 1.00 76.31 258 PRO A C 1
ATOM 1961 O O . PRO A 1 258 ? 26.317 -19.793 20.489 1.00 72.01 258 PRO A O 1
ATOM 1965 N N . SER A 1 259 ? 28.441 -20.403 20.046 1.00 76.53 259 SER A N 1
ATOM 1966 C CA . SER A 1 259 ? 29.018 -19.097 20.374 1.00 77.61 259 SER A CA 1
ATOM 1967 C C . SER A 1 259 ? 28.423 -18.043 19.459 1.00 76.68 259 SER A C 1
ATOM 1968 O O . SER A 1 259 ? 27.983 -16.979 19.901 1.00 72.78 259 SER A O 1
ATOM 1971 N N . GLU A 1 260 ? 28.426 -18.374 18.171 1.00 72.71 260 GLU A N 1
ATOM 1972 C CA . GLU A 1 260 ? 27.929 -17.517 17.118 1.00 66.70 260 GLU A CA 1
ATOM 1973 C C . GLU A 1 260 ? 26.884 -18.302 16.334 1.00 61.63 260 GLU A C 1
ATOM 1974 O O . GLU A 1 260 ? 27.114 -19.459 15.967 1.00 64.18 260 GLU A O 1
ATOM 1980 N N . SER A 1 261 ? 25.741 -17.669 16.090 1.00 54.39 261 SER A N 1
ATOM 1981 C CA . SER A 1 261 ? 24.613 -18.317 15.420 1.00 50.03 261 SER A CA 1
ATOM 1982 C C . SER A 1 261 ? 24.061 -17.368 14.359 1.00 46.94 261 SER A C 1
ATOM 1983 O O . SER A 1 261 ? 23.821 -16.207 14.658 1.00 47.96 261 SER A O 1
ATOM 1986 N N . ILE A 1 262 ? 23.900 -17.852 13.129 1.00 37.28 262 ILE A N 1
ATOM 1987 C CA . ILE A 1 262 ? 23.361 -17.064 12.022 1.00 35.29 262 ILE A CA 1
ATOM 1988 C C . ILE A 1 262 ? 22.114 -17.790 11.563 1.00 35.45 262 ILE A C 1
ATOM 1989 O O . ILE A 1 262 ? 22.171 -18.979 11.195 1.00 33.22 262 ILE A O 1
ATOM 1994 N N . LYS A 1 263 ? 20.984 -17.086 11.609 1.00 33.04 263 LYS A N 1
ATOM 1995 C CA . LYS A 1 263 ? 19.695 -17.652 11.191 1.00 32.72 263 LYS A CA 1
ATOM 1996 C C . LYS A 1 263 ? 18.942 -16.503 10.528 1.00 30.57 263 LYS A C 1
ATOM 1997 O O . LYS A 1 263 ? 18.060 -15.896 11.144 1.00 36.18 263 LYS A O 1
ATOM 2003 N N . ASN A 1 264 ? 19.302 -16.173 9.291 1.00 26.91 264 ASN A N 1
ATOM 2004 C CA . ASN A 1 264 ? 18.797 -14.945 8.664 1.00 29.64 264 ASN A CA 1
ATOM 2005 C C . ASN A 1 264 ? 17.875 -15.308 7.487 1.00 28.86 264 ASN A C 1
ATOM 2006 O O . ASN A 1 264 ? 18.216 -16.165 6.692 1.00 27.82 264 ASN A O 1
ATOM 2011 N N . SER A 1 265 ? 16.755 -14.620 7.340 1.00 27.46 265 SER A N 1
ATOM 2012 C CA . SER A 1 265 ? 15.781 -14.922 6.266 1.00 24.48 265 SER A CA 1
ATOM 2013 C C . SER A 1 265 ? 15.312 -13.634 5.601 1.00 24.61 265 SER A C 1
ATOM 2014 O O . SER A 1 265 ? 15.280 -12.569 6.249 1.00 26.13 265 SER A O 1
ATOM 2017 N N . TYR A 1 266 ? 15.024 -13.714 4.313 1.00 23.55 266 TYR A N 1
ATOM 2018 C CA . TYR A 1 266 ? 14.674 -12.553 3.523 1.00 24.44 266 TYR A CA 1
ATOM 2019 C C . TYR A 1 266 ? 13.676 -12.948 2.479 1.00 25.53 266 TYR A C 1
ATOM 2020 O O . TYR A 1 266 ? 13.622 -14.129 2.063 1.00 22.16 266 TYR A O 1
ATOM 2029 N N . VAL A 1 267 ? 12.846 -11.972 2.066 1.00 21.61 267 VAL A N 1
ATOM 2030 C CA . VAL A 1 267 ? 11.991 -12.100 0.920 1.00 21.78 267 VAL A CA 1
ATOM 2031 C C . VAL A 1 267 ? 12.249 -10.873 0.061 1.00 25.60 267 VAL A C 1
ATOM 2032 O O . VAL A 1 267 ? 12.242 -9.754 0.595 1.00 27.05 267 VAL A O 1
ATOM 2036 N N . ASN A 1 268 ? 12.490 -11.075 -1.243 1.00 23.32 268 ASN A N 1
ATOM 2037 C CA . ASN A 1 268 ? 12.848 -9.914 -2.136 1.00 25.81 268 ASN A CA 1
ATOM 2038 C C . ASN A 1 268 ? 13.938 -8.993 -1.552 1.00 25.80 268 ASN A C 1
ATOM 2039 O O . ASN A 1 268 ? 13.911 -7.745 -1.701 1.00 24.21 268 ASN A O 1
ATOM 2044 N N . LEU A 1 269 ? 14.905 -9.632 -0.883 1.00 23.95 269 LEU A N 1
ATOM 2045 C CA . LEU A 1 269 ? 16.072 -9.011 -0.244 1.00 25.19 269 LEU A CA 1
ATOM 2046 C C . LEU A 1 269 ? 15.732 -8.193 1.018 1.00 24.57 269 LEU A C 1
ATOM 2047 O O . LEU A 1 269 ? 16.603 -7.500 1.561 1.00 23.53 269 LEU A O 1
ATOM 2052 N N . ILE A 1 270 ? 14.470 -8.262 1.416 1.00 22.79 270 ILE A N 1
ATOM 2053 C CA . ILE A 1 270 ? 13.964 -7.629 2.640 1.00 26.64 270 ILE A CA 1
ATOM 2054 C C . ILE A 1 270 ? 14.135 -8.586 3.821 1.00 25.76 270 ILE A C 1
ATOM 2055 O O . ILE A 1 270 ? 13.553 -9.705 3.803 1.00 26.61 270 ILE A O 1
ATOM 2060 N N . PRO A 1 271 ? 14.921 -8.189 4.832 1.00 26.33 271 PRO A N 1
ATOM 2061 C CA . PRO A 1 271 ? 15.031 -8.989 6.045 1.00 27.56 271 PRO A CA 1
ATOM 2062 C C . PRO A 1 271 ? 13.678 -9.244 6.667 1.00 28.36 271 PRO A C 1
ATOM 2063 O O . PRO A 1 271 ? 12.810 -8.337 6.735 1.00 28.32 271 PRO A O 1
ATOM 2067 N N . THR A 1 272 ? 13.460 -10.495 7.080 1.00 26.18 272 THR A N 1
ATOM 2068 C CA . THR A 1 272 ? 12.209 -10.856 7.747 1.00 25.05 272 THR A CA 1
ATOM 2069 C C . THR A 1 272 ? 12.542 -11.328 9.159 1.00 25.93 272 THR A C 1
ATOM 2070 O O . THR A 1 272 ? 12.700 -12.545 9.411 1.00 27.28 272 THR A O 1
ATOM 2074 N N . PRO A 1 273 ? 12.707 -10.383 10.078 1.00 25.92 273 PRO A N 1
ATOM 2075 C CA . PRO A 1 273 ? 13.113 -10.755 11.458 1.00 27.57 273 PRO A CA 1
ATOM 2076 C C . PRO A 1 273 ? 12.089 -11.633 12.203 1.00 27.43 273 PRO A C 1
ATOM 2077 O O . PRO A 1 273 ? 12.419 -12.210 13.233 1.00 31.63 273 PRO A O 1
ATOM 2081 N N . GLN A 1 274 ? 10.865 -11.737 11.710 1.00 26.94 274 GLN A N 1
ATOM 2082 C CA . GLN A 1 274 ? 9.878 -12.576 12.374 1.00 27.87 274 GLN A CA 1
ATOM 2083 C C . GLN A 1 274 ? 9.651 -13.803 11.505 1.00 27.06 274 GLN A C 1
ATOM 2084 O O . GLN A 1 274 ? 8.584 -14.445 11.542 1.00 28.60 274 GLN A O 1
ATOM 2090 N N . ASP A 1 275 ? 10.623 -14.061 10.638 1.00 28.80 275 ASP A N 1
ATOM 2091 C CA . ASP A 1 275 ? 10.630 -15.286 9.831 1.00 30.22 275 ASP A CA 1
ATOM 2092 C C . ASP A 1 275 ? 9.395 -15.468 8.963 1.00 28.41 275 ASP A C 1
ATOM 2093 O O . ASP A 1 275 ? 8.996 -14.544 8.272 1.00 27.59 275 ASP A O 1
ATOM 2098 N N . GLY A 1 276 ? 8.832 -16.678 8.926 1.00 25.78 276 GLY A N 1
ATOM 2099 C CA . GLY A 1 276 ? 7.609 -16.914 8.226 1.00 24.88 276 GLY A CA 1
ATOM 2100 C C . GLY A 1 276 ? 7.626 -18.175 7.359 1.00 28.61 276 GLY A C 1
ATOM 2101 O O . GLY A 1 276 ? 8.370 -19.118 7.648 1.00 29.53 276 GLY A O 1
ATOM 2102 N N . THR A 1 277 ? 6.834 -18.181 6.299 1.00 27.29 277 THR A N 1
ATOM 2103 C CA . THR A 1 277 ? 6.612 -19.387 5.501 1.00 29.67 277 THR A CA 1
ATOM 2104 C C . THR A 1 277 ? 7.900 -19.945 4.850 1.00 30.19 277 THR A C 1
ATOM 2105 O O . THR A 1 277 ? 8.037 -21.165 4.675 1.00 27.67 277 THR A O 1
ATOM 2109 N N . HIS A 1 278 ? 8.835 -19.071 4.476 1.00 26.75 278 HIS A N 1
ATOM 2110 C CA . HIS A 1 278 ? 10.116 -19.542 3.922 1.00 27.41 278 HIS A CA 1
ATOM 2111 C C . HIS A 1 278 ? 10.923 -20.262 4.948 1.00 26.88 278 HIS A C 1
ATOM 2112 O O . HIS A 1 278 ? 11.476 -21.356 4.648 1.00 26.87 278 HIS A O 1
ATOM 2119 N N . VAL A 1 279 ? 11.009 -19.717 6.158 1.00 27.42 279 VAL A N 1
ATOM 2120 C CA . VAL A 1 279 ? 11.767 -20.379 7.232 1.00 26.50 279 VAL A CA 1
ATOM 2121 C C . VAL A 1 279 ? 11.106 -21.734 7.617 1.00 29.31 279 VAL A C 1
ATOM 2122 O O . VAL A 1 279 ? 11.786 -22.791 7.778 1.00 27.52 279 VAL A O 1
ATOM 2126 N N . THR A 1 280 ? 9.780 -21.719 7.704 1.00 28.63 280 THR A N 1
ATOM 2127 C CA . THR A 1 280 ? 9.051 -22.979 7.991 1.00 33.04 280 THR A CA 1
ATOM 2128 C C . THR A 1 280 ? 9.316 -23.998 6.894 1.00 32.17 280 THR A C 1
ATOM 2129 O O . THR A 1 280 ? 9.516 -25.188 7.178 1.00 33.36 280 THR A O 1
ATOM 2133 N N . GLY A 1 281 ? 9.277 -23.545 5.642 1.00 27.67 281 GLY A N 1
ATOM 2134 C CA . GLY A 1 281 ? 9.681 -24.389 4.505 1.00 30.25 281 GLY A CA 1
ATOM 2135 C C . GLY A 1 281 ? 11.049 -25.042 4.693 1.00 31.27 281 GLY A C 1
ATOM 2136 O O . GLY A 1 281 ? 11.212 -26.254 4.439 1.00 29.93 281 GLY A O 1
ATOM 2137 N N . LEU A 1 282 ? 12.026 -24.245 5.124 1.00 27.15 282 LEU A N 1
ATOM 2138 C CA . LEU A 1 282 ? 13.414 -24.729 5.324 1.00 27.29 282 LEU A CA 1
ATOM 2139 C C . LEU A 1 282 ? 13.456 -25.770 6.385 1.00 28.96 282 LEU A C 1
ATOM 2140 O O . LEU A 1 282 ? 14.090 -26.844 6.186 1.00 27.83 282 LEU A O 1
ATOM 2145 N N . LYS A 1 283 ? 12.874 -25.434 7.543 1.00 29.30 283 LYS A N 1
ATOM 2146 C CA . LYS A 1 283 ? 12.808 -26.368 8.644 1.00 32.73 283 LYS A CA 1
ATOM 2147 C C . LYS A 1 283 ? 12.174 -27.717 8.232 1.00 32.72 283 LYS A C 1
ATOM 2148 O O . LYS A 1 283 ? 12.709 -28.804 8.546 1.00 32.55 283 LYS A O 1
ATOM 2154 N N . ASN A 1 284 ? 11.045 -27.639 7.540 1.00 34.30 284 ASN A N 1
ATOM 2155 C CA . ASN A 1 284 ? 10.346 -28.871 7.104 1.00 34.21 284 ASN A CA 1
ATOM 2156 C C . ASN A 1 284 ? 11.132 -29.700 6.086 1.00 36.37 284 ASN A C 1
ATOM 2157 O O . ASN A 1 284 ? 11.104 -30.949 6.135 1.00 34.34 284 ASN A O 1
ATOM 2162 N N . GLY A 1 285 ? 11.770 -29.010 5.139 1.00 28.62 285 GLY A N 1
ATOM 2163 C CA . GLY A 1 285 ? 12.512 -29.669 4.067 1.00 30.62 285 GLY A CA 1
ATOM 2164 C C . GLY A 1 285 ? 13.737 -30.393 4.622 1.00 32.02 285 GLY A C 1
ATOM 2165 O O . GLY A 1 285 ? 14.052 -31.512 4.218 1.00 29.28 285 GLY A O 1
ATOM 2166 N N . ILE A 1 286 ? 14.420 -29.745 5.551 1.00 29.03 286 ILE A N 1
ATOM 2167 C CA . ILE A 1 286 ? 15.540 -30.333 6.279 1.00 29.89 286 ILE A CA 1
ATOM 2168 C C . ILE A 1 286 ? 15.114 -31.592 7.070 1.00 35.62 286 ILE A C 1
ATOM 2169 O O . ILE A 1 286 ? 15.734 -32.672 6.909 1.00 32.55 286 ILE A O 1
ATOM 2174 N N . TYR A 1 287 ? 14.043 -31.465 7.856 1.00 29.85 287 TYR A N 1
ATOM 2175 C CA . TYR A 1 287 ? 13.551 -32.581 8.626 1.00 35.98 287 TYR A CA 1
ATOM 2176 C C . TYR A 1 287 ? 13.143 -33.712 7.706 1.00 37.33 287 TYR A C 1
ATOM 2177 O O . TYR A 1 287 ? 13.496 -34.894 7.967 1.00 36.97 287 TYR A O 1
ATOM 2186 N N . ASP A 1 288 ? 12.472 -33.360 6.607 1.00 33.49 288 ASP A N 1
ATOM 2187 C CA . ASP A 1 288 ? 12.081 -34.363 5.592 1.00 37.49 288 ASP A CA 1
ATOM 2188 C C . ASP A 1 288 ? 13.250 -35.160 5.005 1.00 38.46 288 ASP A C 1
ATOM 2189 O O . ASP A 1 288 ? 13.151 -36.384 4.842 1.00 33.80 288 ASP A O 1
ATOM 2194 N N . ALA A 1 289 ? 14.325 -34.461 4.649 1.00 32.30 289 ALA A N 1
ATOM 2195 C CA . ALA A 1 289 ? 15.529 -35.094 4.084 1.00 31.59 289 ALA A CA 1
ATOM 2196 C C . ALA A 1 289 ? 16.264 -35.927 5.143 1.00 32.53 289 ALA A C 1
ATOM 2197 O O . ALA A 1 289 ? 16.736 -37.010 4.826 1.00 38.13 289 ALA A O 1
ATOM 2199 N N . ILE A 1 290 ? 16.333 -35.451 6.389 1.00 30.40 290 ILE A N 1
ATOM 2200 C CA . ILE A 1 290 ? 17.035 -36.168 7.470 1.00 33.70 290 ILE A CA 1
ATOM 2201 C C . ILE A 1 290 ? 16.269 -37.462 7.795 1.00 38.45 290 ILE A C 1
ATOM 2202 O O . ILE A 1 290 ? 16.863 -38.571 7.858 1.00 33.04 290 ILE A O 1
ATOM 2207 N N . LYS A 1 291 ? 14.956 -37.312 7.974 1.00 33.35 291 LYS A N 1
ATOM 2208 C CA . LYS A 1 291 ? 14.080 -38.451 8.251 1.00 41.69 291 LYS A CA 1
ATOM 2209 C C . LYS A 1 291 ? 14.207 -39.529 7.159 1.00 40.42 291 LYS A C 1
ATOM 2210 O O . LYS A 1 291 ? 14.454 -40.720 7.469 1.00 42.18 291 LYS A O 1
ATOM 2216 N N . ALA A 1 292 ? 14.071 -39.123 5.897 1.00 37.67 292 ALA A N 1
ATOM 2217 C CA . ALA A 1 292 ? 14.209 -40.069 4.770 1.00 37.50 292 ALA A CA 1
ATOM 2218 C C . ALA A 1 292 ? 15.580 -40.760 4.679 1.00 42.87 292 ALA A C 1
ATOM 2219 O O . ALA A 1 292 ? 15.634 -41.996 4.418 1.00 35.01 292 ALA A O 1
ATOM 2221 N N . TYR A 1 293 ? 16.663 -40.001 4.921 1.00 34.90 293 TYR A N 1
ATOM 2222 C CA . TYR A 1 293 ? 18.021 -40.576 4.948 1.00 35.35 293 TYR A CA 1
ATOM 2223 C C . TYR A 1 293 ? 18.193 -41.605 6.076 1.00 35.03 293 TYR A C 1
ATOM 2224 O O . TYR A 1 293 ? 18.809 -42.654 5.848 1.00 36.03 293 TYR A O 1
ATOM 2233 N N . ILE A 1 294 ? 17.707 -41.296 7.286 1.00 35.71 294 ILE A N 1
ATOM 2234 C CA . ILE A 1 294 ? 17.747 -42.244 8.423 1.00 39.09 294 ILE A CA 1
ATOM 2235 C C . ILE A 1 294 ? 17.013 -43.533 8.095 1.00 43.02 294 ILE A C 1
ATOM 2236 O O . ILE A 1 294 ? 17.576 -44.627 8.302 1.00 42.54 294 ILE A O 1
ATOM 2241 N N . GLU A 1 295 ? 15.800 -43.399 7.546 1.00 42.24 295 GLU A N 1
ATOM 2242 C CA . GLU A 1 295 ? 14.950 -44.544 7.201 1.00 48.65 295 GLU A CA 1
ATOM 2243 C C . GLU A 1 295 ? 15.486 -45.376 6.043 1.00 47.85 295 GLU A C 1
ATOM 2244 O O . GLU A 1 295 ? 15.508 -46.608 6.131 1.00 43.68 295 GLU A O 1
ATOM 2250 N N . LYS A 1 296 ? 15.907 -44.710 4.971 1.00 45.48 296 LYS A N 1
ATOM 2251 C CA . LYS A 1 296 ? 16.457 -45.387 3.820 1.00 48.46 296 LYS A CA 1
ATOM 2252 C C . LYS A 1 296 ? 17.772 -46.141 4.104 1.00 46.29 296 LYS A C 1
ATOM 2253 O O . LYS A 1 296 ? 18.099 -47.075 3.389 1.00 51.91 296 LYS A O 1
ATOM 2259 N N . ASN A 1 297 ? 18.475 -45.767 5.173 1.00 43.96 297 ASN A N 1
ATOM 2260 C CA . ASN A 1 297 ? 19.799 -46.320 5.494 1.00 50.06 297 ASN A CA 1
ATOM 2261 C C . ASN A 1 297 ? 19.992 -47.194 6.742 1.00 54.52 297 ASN A C 1
ATOM 2262 O O . ASN A 1 297 ? 21.078 -47.741 6.926 1.00 54.87 297 ASN A O 1
ATOM 2267 N N . SER A 1 298 ? 18.988 -47.326 7.609 1.00 63.75 298 SER A N 1
ATOM 2268 C CA . SER A 1 298 ? 19.211 -48.078 8.858 1.00 65.53 298 SER A CA 1
ATOM 2269 C C . SER A 1 298 ? 18.899 -49.559 8.720 1.00 62.30 298 SER A C 1
ATOM 2270 O O . SER A 1 298 ? 17.736 -49.954 8.634 1.00 64.04 298 SER A O 1
ATOM 2273 N N . ILE A 1 304 ? 15.217 -43.991 18.185 1.00 76.84 304 ILE A N 1
ATOM 2274 C CA . ILE A 1 304 ? 14.750 -42.787 18.887 1.00 72.52 304 ILE A CA 1
ATOM 2275 C C . ILE A 1 304 ? 13.916 -41.901 17.959 1.00 69.14 304 ILE A C 1
ATOM 2276 O O . ILE A 1 304 ? 13.972 -42.030 16.737 1.00 67.39 304 ILE A O 1
ATOM 2281 N N . LYS A 1 305 ? 13.145 -40.996 18.541 1.00 69.74 305 LYS A N 1
ATOM 2282 C CA . LYS A 1 305 ? 12.178 -40.239 17.756 1.00 64.43 305 LYS A CA 1
ATOM 2283 C C . LYS A 1 305 ? 12.615 -38.788 17.507 1.00 58.48 305 LYS A C 1
ATOM 2284 O O . LYS A 1 305 ? 12.415 -37.889 18.328 1.00 59.66 305 LYS A O 1
ATOM 2290 N N . ILE A 1 306 ? 13.236 -38.581 16.357 1.00 47.69 306 ILE A N 1
ATOM 2291 C CA . ILE A 1 306 ? 13.724 -37.252 15.977 1.00 48.45 306 ILE A CA 1
ATOM 2292 C C . ILE A 1 306 ? 12.580 -36.359 15.436 1.00 43.48 306 ILE A C 1
ATOM 2293 O O . ILE A 1 306 ? 11.675 -36.820 14.719 1.00 41.14 306 ILE A O 1
ATOM 2298 N N . THR A 1 307 ? 12.613 -35.086 15.826 1.00 47.24 307 THR A N 1
ATOM 2299 C CA . THR A 1 307 ? 11.621 -34.114 15.371 1.00 47.17 307 THR A CA 1
ATOM 2300 C C . THR A 1 307 ? 12.268 -33.023 14.527 1.00 45.12 307 THR A C 1
ATOM 2301 O O . THR A 1 307 ? 13.501 -32.840 14.546 1.00 40.21 307 THR A O 1
ATOM 2305 N N . ALA A 1 308 ? 11.424 -32.280 13.820 1.00 41.55 308 ALA A N 1
ATOM 2306 C CA . ALA A 1 308 ? 11.877 -31.092 13.082 1.00 41.88 308 ALA A CA 1
ATOM 2307 C C . ALA A 1 308 ? 12.648 -30.073 13.927 1.00 42.00 308 ALA A C 1
ATOM 2308 O O . ALA A 1 308 ? 13.550 -29.409 13.415 1.00 38.50 308 ALA A O 1
ATOM 2310 N N . ASN A 1 309 ? 12.309 -29.958 15.215 1.00 40.09 309 ASN A N 1
ATOM 2311 C CA . ASN A 1 309 ? 13.030 -29.074 16.117 1.00 41.10 309 ASN A CA 1
ATOM 2312 C C . ASN A 1 309 ? 14.451 -29.559 16.337 1.00 42.80 309 ASN A C 1
ATOM 2313 O O . ASN A 1 309 ? 15.392 -28.789 16.374 1.00 34.81 309 ASN A O 1
ATOM 2318 N N . ASP A 1 310 ? 14.600 -30.867 16.496 1.00 41.56 310 ASP A N 1
ATOM 2319 C CA . ASP A 1 310 ? 15.919 -31.444 16.645 1.00 39.05 310 ASP A CA 1
ATOM 2320 C C . ASP A 1 310 ? 16.787 -31.195 15.432 1.00 34.79 310 ASP A C 1
ATOM 2321 O O . ASP A 1 310 ? 17.931 -30.779 15.603 1.00 37.85 310 ASP A O 1
ATOM 2326 N N . SER A 1 311 ? 16.270 -31.462 14.220 1.00 35.27 311 SER A N 1
ATOM 2327 C CA . SER A 1 311 ? 17.115 -31.287 13.035 1.00 34.70 311 SER A CA 1
ATOM 2328 C C . SER A 1 311 ? 17.422 -29.822 12.767 1.00 36.79 311 SER A C 1
ATOM 2329 O O . SER A 1 311 ? 18.427 -29.493 12.076 1.00 36.61 311 SER A O 1
ATOM 2332 N N . PHE A 1 312 ? 16.575 -28.951 13.322 1.00 32.63 312 PHE A N 1
ATOM 2333 C CA . PHE A 1 312 ? 16.721 -27.484 13.141 1.00 32.69 312 PHE A CA 1
ATOM 2334 C C . PHE A 1 312 ? 17.561 -26.809 14.212 1.00 35.26 312 PHE A C 1
ATOM 2335 O O . PHE A 1 312 ? 18.057 -25.702 14.004 1.00 32.60 312 PHE A O 1
ATOM 2343 N N . ALA A 1 313 ? 17.749 -27.484 15.338 1.00 34.25 313 ALA A N 1
ATOM 2344 C CA . ALA A 1 313 ? 18.328 -26.880 16.545 1.00 35.56 313 ALA A CA 1
ATOM 2345 C C . ALA A 1 313 ? 19.742 -26.334 16.435 1.00 40.90 313 ALA A C 1
ATOM 2346 O O . ALA A 1 313 ? 20.016 -25.268 16.994 1.00 40.29 313 ALA A O 1
ATOM 2348 N N . GLN A 1 314 ? 20.635 -27.013 15.698 1.00 36.99 314 GLN A N 1
ATOM 2349 C CA . GLN A 1 314 ? 22.007 -26.520 15.595 1.00 34.87 314 GLN A CA 1
ATOM 2350 C C . GLN A 1 314 ? 22.317 -25.910 14.235 1.00 31.99 314 GLN A C 1
ATOM 2351 O O . GLN A 1 314 ? 23.470 -25.684 13.882 1.00 32.18 314 GLN A O 1
ATOM 2357 N N . LEU A 1 315 ? 21.259 -25.636 13.487 1.00 33.11 315 LEU A N 1
ATOM 2358 C CA . LEU A 1 315 ? 21.380 -25.198 12.118 1.00 32.98 315 LEU A CA 1
ATOM 2359 C C . LEU A 1 315 ? 21.706 -23.710 12.115 1.00 32.61 315 LEU A C 1
ATOM 2360 O O . LEU A 1 315 ? 21.108 -22.935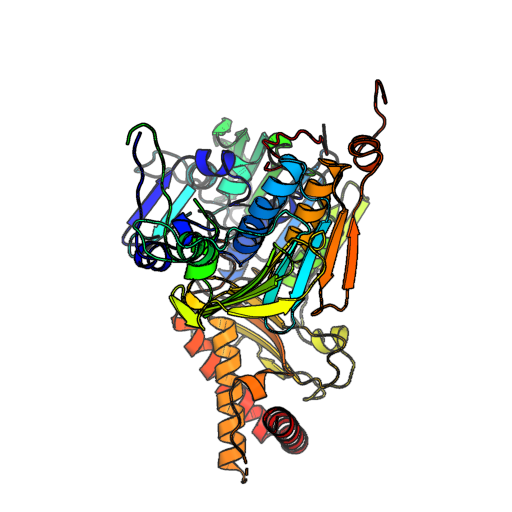 12.870 1.00 36.24 315 LEU A O 1
ATOM 2365 N N . ASN A 1 316 ? 22.649 -23.328 11.252 1.00 30.37 316 ASN A N 1
ATOM 2366 C CA . ASN A 1 316 ? 22.838 -21.932 10.898 1.00 31.31 316 ASN A CA 1
ATOM 2367 C C . ASN A 1 316 ? 22.490 -21.792 9.438 1.00 32.42 316 ASN A C 1
ATOM 2368 O O . ASN A 1 316 ? 22.898 -22.616 8.643 1.00 30.07 316 ASN A O 1
ATOM 2373 N N . TYR A 1 317 ? 21.834 -20.694 9.057 1.00 28.75 317 TYR A N 1
ATOM 2374 C CA . TYR A 1 317 ? 21.396 -20.556 7.675 1.00 26.41 317 TYR A CA 1
ATOM 2375 C C . TYR A 1 317 ? 21.176 -19.122 7.294 1.00 25.85 317 TYR A C 1
ATOM 2376 O O . TYR A 1 317 ? 21.057 -18.233 8.170 1.00 25.68 317 TYR A O 1
ATOM 2385 N N . VAL A 1 318 ? 21.127 -18.945 5.978 1.00 28.33 318 VAL A N 1
ATOM 2386 C CA . VAL A 1 318 ? 20.621 -17.774 5.331 1.00 26.91 318 VAL A CA 1
ATOM 2387 C C . VAL A 1 318 ? 19.672 -18.353 4.298 1.00 26.52 318 VAL A C 1
ATOM 2388 O O . VAL A 1 318 ? 20.019 -19.270 3.544 1.00 26.09 318 VAL A O 1
ATOM 2392 N N . ILE A 1 319 ? 18.453 -17.849 4.292 1.00 24.29 319 ILE A N 1
ATOM 2393 C CA . ILE A 1 319 ? 17.466 -18.263 3.296 1.00 24.77 319 ILE A CA 1
ATOM 2394 C C . ILE A 1 319 ? 16.848 -16.998 2.672 1.00 27.01 319 ILE A C 1
ATOM 2395 O O . ILE A 1 319 ? 16.462 -16.098 3.401 1.00 26.03 319 ILE A O 1
ATOM 2400 N N . SER A 1 320 ? 16.819 -16.944 1.340 1.00 26.33 320 SER A N 1
ATOM 2401 C CA . SER A 1 320 ? 16.385 -15.788 0.600 1.00 29.07 320 SER A CA 1
ATOM 2402 C C . SER A 1 320 ? 15.479 -16.276 -0.529 1.00 26.44 320 SER A C 1
ATOM 2403 O O . SER A 1 320 ? 15.911 -17.026 -1.397 1.00 27.40 320 SER A O 1
ATOM 2406 N N . VAL A 1 321 ? 14.199 -15.912 -0.461 1.00 25.73 321 VAL A N 1
ATOM 2407 C CA . VAL A 1 321 ? 13.261 -16.208 -1.530 1.00 24.70 321 VAL A CA 1
ATOM 2408 C C . VAL A 1 321 ? 12.932 -14.946 -2.312 1.00 29.02 321 VAL A C 1
ATOM 2409 O O . VAL A 1 321 ? 12.875 -13.827 -1.750 1.00 25.04 321 VAL A O 1
ATOM 2413 N N . LYS A 1 322 ? 12.728 -15.122 -3.607 1.00 27.96 322 LYS A N 1
ATOM 2414 C CA . LYS A 1 322 ? 12.283 -14.008 -4.455 1.00 29.11 322 LYS A CA 1
ATOM 2415 C C . LYS A 1 322 ? 10.975 -14.448 -5.093 1.00 30.27 322 LYS A C 1
ATOM 2416 O O . LYS A 1 322 ? 10.935 -15.440 -5.844 1.00 31.42 322 LYS A O 1
ATOM 2422 N N . ILE A 1 323 ? 9.909 -13.698 -4.810 1.00 32.97 323 ILE A N 1
ATOM 2423 C CA . ILE A 1 323 ? 8.528 -14.044 -5.203 1.00 29.72 323 ILE A CA 1
ATOM 2424 C C . ILE A 1 323 ? 7.813 -12.770 -5.692 1.00 33.87 323 ILE A C 1
ATOM 2425 O O . ILE A 1 323 ? 8.239 -11.644 -5.378 1.00 31.08 323 ILE A O 1
ATOM 2430 N N . THR A 1 324 ? 6.743 -12.925 -6.462 1.00 34.32 324 THR A N 1
ATOM 2431 C CA . THR A 1 324 ? 6.161 -11.749 -7.146 1.00 39.88 324 THR A CA 1
ATOM 2432 C C . THR A 1 324 ? 5.305 -10.767 -6.322 1.00 45.99 324 THR A C 1
ATOM 2433 O O . THR A 1 324 ? 5.372 -9.534 -6.524 1.00 52.60 324 THR A O 1
ATOM 2437 N N . ASN A 1 325 ? 4.474 -11.297 -5.441 1.00 43.34 325 ASN A N 1
ATOM 2438 C CA . ASN A 1 325 ? 3.606 -10.432 -4.631 1.00 41.51 325 ASN A CA 1
ATOM 2439 C C . ASN A 1 325 ? 3.741 -10.819 -3.128 1.00 34.14 325 ASN A C 1
ATOM 2440 O O . ASN A 1 325 ? 2.860 -11.462 -2.563 1.00 30.96 325 ASN A O 1
ATOM 2445 N N . PRO A 1 326 ? 4.884 -10.486 -2.512 1.00 30.09 326 PRO A N 1
ATOM 2446 C CA . PRO A 1 326 ? 5.106 -10.830 -1.114 1.00 28.46 326 PRO A CA 1
ATOM 2447 C C . PRO A 1 326 ? 4.043 -10.284 -0.187 1.00 31.56 326 PRO A C 1
ATOM 2448 O O . PRO A 1 326 ? 3.634 -9.135 -0.336 1.00 30.50 326 PRO A O 1
ATOM 2452 N N . GLN A 1 327 ? 3.631 -11.088 0.779 1.00 28.42 327 GLN A N 1
ATOM 2453 C CA . GLN A 1 327 ? 2.667 -10.696 1.767 1.00 28.89 327 GLN A CA 1
ATOM 2454 C C . GLN A 1 327 ? 3.311 -10.773 3.125 1.00 31.07 327 GLN A C 1
ATOM 2455 O O . GLN A 1 327 ? 4.050 -11.732 3.416 1.00 31.50 327 GLN A O 1
ATOM 2461 N N . PHE A 1 328 ? 3.077 -9.740 3.930 1.00 25.32 328 PHE A N 1
ATOM 2462 C CA . PHE A 1 328 ? 3.638 -9.687 5.278 1.00 26.49 328 PHE A CA 1
ATOM 2463 C C . PHE A 1 328 ? 2.541 -9.858 6.302 1.00 27.02 328 PHE A C 1
ATOM 2464 O O . PHE A 1 328 ? 1.419 -9.467 6.057 1.00 29.72 328 PHE A O 1
ATOM 2472 N N . ALA A 1 329 ? 2.874 -10.471 7.433 1.00 27.93 329 ALA A N 1
ATOM 2473 C CA . ALA A 1 329 ? 1.927 -10.670 8.480 1.00 28.63 329 ALA A CA 1
ATOM 2474 C C . ALA A 1 329 ? 2.541 -10.204 9.799 1.00 29.46 329 ALA A C 1
ATOM 2475 O O . ALA A 1 329 ? 3.767 -9.906 9.875 1.00 26.68 329 ALA A O 1
ATOM 2477 N N . GLY A 1 330 ? 1.697 -10.183 10.836 1.00 29.00 330 GLY A N 1
ATOM 2478 C CA . GLY A 1 330 ? 2.085 -9.714 12.172 1.00 30.74 330 GLY A CA 1
ATOM 2479 C C . GLY A 1 330 ? 1.857 -8.199 12.206 1.00 33.82 330 GLY A C 1
ATOM 2480 O O . GLY A 1 330 ? 1.800 -7.560 11.151 1.00 32.39 330 GLY A O 1
ATOM 2481 N N . GLN A 1 331 ? 1.797 -7.623 13.401 1.00 31.54 331 GLN A N 1
ATOM 2482 C CA . GLN A 1 331 ? 1.610 -6.156 13.596 1.00 33.18 331 GLN A CA 1
ATOM 2483 C C . GLN A 1 331 ? 2.714 -5.315 12.981 1.00 31.76 331 GLN A C 1
ATOM 2484 O O . GLN A 1 331 ? 2.468 -4.221 12.458 1.00 32.92 331 GLN A O 1
ATOM 2490 N N . THR A 1 332 ? 3.956 -5.801 13.065 1.00 27.78 332 THR A N 1
ATOM 2491 C CA . THR A 1 332 ? 5.071 -5.080 12.461 1.00 28.94 332 THR A CA 1
ATOM 2492 C C . THR A 1 332 ? 5.308 -5.396 10.978 1.00 29.31 332 THR A C 1
ATOM 2493 O O . THR A 1 332 ? 6.150 -4.743 10.351 1.00 30.90 332 THR A O 1
ATOM 2497 N N . LYS A 1 333 ? 4.593 -6.399 10.450 1.00 27.59 333 LYS A N 1
ATOM 2498 C CA . LYS A 1 333 ? 4.749 -6.877 9.084 1.00 26.69 333 LYS A CA 1
ATOM 2499 C C . LYS A 1 333 ? 6.210 -7.305 8.754 1.00 28.47 333 LYS A C 1
ATOM 2500 O O . LYS A 1 333 ? 6.785 -6.939 7.709 1.00 25.45 333 LYS A O 1
ATOM 2506 N N . GLU A 1 334 ? 6.786 -8.104 9.644 1.00 24.99 334 GLU A N 1
ATOM 2507 C CA . GLU A 1 334 ? 8.156 -8.553 9.521 1.00 24.75 334 GLU A CA 1
ATOM 2508 C C . GLU A 1 334 ? 8.201 -10.060 9.319 1.00 24.15 334 GLU A C 1
ATOM 2509 O O . GLU A 1 334 ? 9.273 -10.647 9.408 1.00 26.68 334 GLU A O 1
ATOM 2515 N N . LYS A 1 335 ? 7.048 -10.653 9.044 1.00 22.43 335 LYS A N 1
ATOM 2516 C CA . LYS A 1 335 ? 6.970 -12.122 8.837 1.00 23.58 335 LYS A CA 1
ATOM 2517 C C . LYS A 1 335 ? 6.382 -12.356 7.433 1.00 25.99 335 LYS A C 1
ATOM 2518 O O . LYS A 1 335 ? 5.358 -11.743 7.039 1.00 26.17 335 LYS A O 1
ATOM 2524 N N . LEU A 1 336 ? 7.037 -13.206 6.649 1.00 23.89 336 LEU A N 1
ATOM 2525 C CA . LEU A 1 336 ? 6.509 -13.526 5.313 1.00 24.62 336 LEU A CA 1
ATOM 2526 C C . LEU A 1 336 ? 5.314 -14.490 5.513 1.00 28.07 336 LEU A C 1
ATOM 2527 O O . LEU A 1 336 ? 5.417 -15.472 6.288 1.00 31.36 336 LEU A O 1
ATOM 2532 N N . SER A 1 337 ? 4.223 -14.243 4.807 1.00 28.90 337 SER A N 1
ATOM 2533 C CA . SER A 1 337 ? 3.007 -15.018 5.030 1.00 31.54 337 SER A CA 1
ATOM 2534 C C . SER A 1 337 ? 2.499 -15.817 3.847 1.00 31.17 337 SER A C 1
ATOM 2535 O O . SER A 1 337 ? 1.579 -16.624 4.017 1.00 32.59 337 SER A O 1
ATOM 2538 N N . ASN A 1 338 ? 3.093 -15.637 2.667 1.00 32.62 338 ASN A N 1
ATOM 2539 C CA . ASN A 1 338 ? 2.548 -16.221 1.444 1.00 30.49 338 ASN A CA 1
ATOM 2540 C C . ASN A 1 338 ? 2.476 -17.759 1.631 1.00 31.85 338 ASN A C 1
ATOM 2541 O O . ASN A 1 338 ? 3.488 -18.377 1.809 1.00 29.24 338 ASN A O 1
ATOM 2546 N N . LYS A 1 339 ? 1.295 -18.360 1.598 1.00 32.01 339 LYS A N 1
ATOM 2547 C CA . LYS A 1 339 ? 1.186 -19.768 1.977 1.00 33.80 339 LYS A CA 1
ATOM 2548 C C . LYS A 1 339 ? 1.898 -20.756 1.046 1.00 34.64 339 LYS A C 1
ATOM 2549 O O . LYS A 1 339 ? 2.439 -21.754 1.517 1.00 33.16 339 LYS A O 1
ATOM 2555 N N . ASP A 1 340 ? 1.917 -20.482 -0.260 1.00 31.93 340 ASP A N 1
ATOM 2556 C CA . ASP A 1 340 ? 2.520 -21.403 -1.199 1.00 37.11 340 ASP A CA 1
ATOM 2557 C C . ASP A 1 340 ? 4.064 -21.507 -1.109 1.00 36.93 340 ASP A C 1
ATOM 2558 O O . ASP A 1 340 ? 4.677 -22.440 -1.648 1.00 33.84 340 ASP A O 1
ATOM 2563 N N . VAL A 1 341 ? 4.676 -20.575 -0.389 1.00 34.58 341 VAL A N 1
ATOM 2564 C CA . VAL A 1 341 ? 6.124 -20.562 -0.185 1.00 31.69 341 VAL A CA 1
ATOM 2565 C C . VAL A 1 341 ? 6.625 -21.746 0.650 1.00 29.07 341 VAL A C 1
ATOM 2566 O O . VAL A 1 341 ? 7.679 -22.250 0.367 1.00 28.73 341 VAL A O 1
ATOM 2570 N N . THR A 1 342 ? 5.865 -22.194 1.644 1.00 30.90 342 THR A N 1
ATOM 2571 C CA . THR A 1 342 ? 6.327 -23.233 2.548 1.00 32.47 342 THR A CA 1
ATOM 2572 C C . THR A 1 342 ? 6.668 -24.486 1.740 1.00 34.67 342 THR A C 1
ATOM 2573 O O . THR A 1 342 ? 7.805 -24.984 1.809 1.00 29.71 342 THR A O 1
ATOM 2577 N N . ASN A 1 343 ? 5.666 -24.936 0.978 1.00 33.74 343 ASN A N 1
ATOM 2578 C CA . ASN A 1 343 ? 5.767 -26.006 -0.010 1.00 37.87 343 ASN A CA 1
ATOM 2579 C C . ASN A 1 343 ? 6.920 -25.893 -1.055 1.00 36.94 343 ASN A C 1
ATOM 2580 O O . ASN A 1 343 ? 7.702 -26.841 -1.245 1.00 31.87 343 ASN A O 1
ATOM 2585 N N . PHE A 1 344 ? 7.020 -24.739 -1.720 1.00 30.20 344 PHE A N 1
ATOM 2586 C CA . PHE A 1 344 ? 8.074 -24.444 -2.657 1.00 29.49 344 PHE A CA 1
ATOM 2587 C C . PHE A 1 344 ? 9.459 -24.628 -2.035 1.00 29.34 344 PHE A C 1
ATOM 2588 O O . PHE A 1 344 ? 10.332 -25.276 -2.632 1.00 30.97 344 PHE A O 1
ATOM 2596 N N . VAL A 1 345 ? 9.677 -24.063 -0.847 1.00 32.04 345 VAL A N 1
ATOM 2597 C CA . VAL A 1 345 ? 10.977 -24.211 -0.171 1.00 28.71 345 VAL A CA 1
ATOM 2598 C C . VAL A 1 345 ? 11.201 -25.678 0.322 1.00 30.33 345 VAL A C 1
ATOM 2599 O O . VAL A 1 345 ? 12.301 -26.215 0.143 1.00 28.03 345 VAL A O 1
ATOM 2603 N N . ALA A 1 346 ? 10.202 -26.270 0.971 1.00 29.79 346 ALA A N 1
ATOM 2604 C CA . ALA A 1 346 ? 10.381 -27.603 1.588 1.00 35.03 346 ALA A CA 1
ATOM 2605 C C . ALA A 1 346 ? 10.783 -28.681 0.576 1.00 36.28 346 ALA A C 1
ATOM 2606 O O . ALA A 1 346 ? 11.667 -29.483 0.853 1.00 36.63 346 ALA A O 1
ATOM 2608 N N . THR A 1 347 ? 10.134 -28.687 -0.585 1.00 38.05 347 THR A N 1
ATOM 2609 C CA . THR A 1 347 ? 10.397 -29.678 -1.637 1.00 34.75 347 THR A CA 1
ATOM 2610 C C . THR A 1 347 ? 11.786 -29.482 -2.219 1.00 33.10 347 THR A C 1
ATOM 2611 O O . THR A 1 347 ? 12.541 -30.438 -2.406 1.00 32.19 347 THR A O 1
ATOM 2615 N N . ALA A 1 348 ? 12.126 -28.229 -2.499 1.00 29.92 348 ALA A N 1
ATOM 2616 C CA . ALA A 1 348 ? 13.427 -27.915 -3.043 1.00 31.07 348 ALA A CA 1
ATOM 2617 C C . ALA A 1 348 ? 14.513 -28.377 -2.063 1.00 31.45 348 ALA A C 1
ATOM 2618 O O . ALA A 1 348 ? 15.467 -29.043 -2.461 1.00 30.60 348 ALA A O 1
ATOM 2620 N N . VAL A 1 349 ? 14.363 -28.011 -0.793 1.00 28.49 349 VAL A N 1
ATOM 2621 C CA . VAL A 1 349 ? 15.349 -28.314 0.231 1.00 28.65 349 VAL A CA 1
ATOM 2622 C C . VAL A 1 349 ? 15.448 -29.844 0.341 1.00 30.58 349 VAL A C 1
ATOM 2623 O O . VAL A 1 349 ? 16.535 -30.378 0.246 1.00 27.96 349 VAL A O 1
ATOM 2627 N N . LYS A 1 350 ? 14.317 -30.514 0.499 1.00 28.55 350 LYS A N 1
ATOM 2628 C CA . LYS A 1 350 ? 14.317 -31.990 0.665 1.00 33.26 350 LYS A CA 1
ATOM 2629 C C . LYS A 1 350 ? 15.082 -32.667 -0.471 1.00 31.36 350 LYS A C 1
ATOM 2630 O O . LYS A 1 350 ? 15.991 -33.468 -0.228 1.00 29.95 350 LYS A O 1
ATOM 2636 N N . ASP A 1 351 ? 14.751 -32.298 -1.701 1.00 31.11 351 ASP A N 1
ATOM 2637 C CA . ASP A 1 351 ? 15.309 -32.941 -2.884 1.00 34.95 351 ASP A CA 1
ATOM 2638 C C . ASP A 1 351 ? 16.802 -32.652 -3.034 1.00 37.45 351 ASP A C 1
ATOM 2639 O O . ASP A 1 351 ? 17.617 -33.562 -3.207 1.00 34.69 351 ASP A O 1
ATOM 2644 N N . LEU A 1 352 ? 17.169 -31.381 -2.954 1.00 30.98 352 LEU A N 1
ATOM 2645 C CA . LEU A 1 352 ? 18.580 -31.005 -3.109 1.00 32.40 352 LEU A CA 1
ATOM 2646 C C . LEU A 1 352 ? 19.485 -31.485 -1.982 1.00 31.31 352 LEU A C 1
ATOM 2647 O O . LEU A 1 352 ? 20.638 -31.872 -2.224 1.00 33.77 352 LEU A O 1
ATOM 2652 N N . LEU A 1 353 ? 18.996 -31.442 -0.746 1.00 31.52 353 LEU A N 1
ATOM 2653 C CA . LEU A 1 353 ? 19.800 -31.908 0.369 1.00 30.16 353 LEU A CA 1
ATOM 2654 C C . LEU A 1 353 ? 19.918 -33.442 0.262 1.00 35.46 353 LEU A C 1
ATOM 2655 O O . LEU A 1 353 ? 20.973 -33.994 0.579 1.00 33.76 353 LEU A O 1
ATOM 2660 N N . THR A 1 354 ? 18.856 -34.096 -0.202 1.00 33.51 354 THR A N 1
ATOM 2661 C CA . THR A 1 354 ? 18.872 -35.585 -0.318 1.00 35.54 354 THR A CA 1
ATOM 2662 C C . THR A 1 354 ? 20.015 -36.055 -1.229 1.00 36.45 354 THR A C 1
ATOM 2663 O O . THR A 1 354 ? 20.848 -36.894 -0.833 1.00 36.80 354 THR A O 1
ATOM 2667 N N . ILE A 1 355 ? 20.046 -35.501 -2.436 1.00 36.93 355 ILE A N 1
ATOM 2668 C CA . ILE A 1 355 ? 21.173 -35.655 -3.359 1.00 38.03 355 ILE A CA 1
ATOM 2669 C C . ILE A 1 355 ? 22.549 -35.441 -2.707 1.00 42.32 355 ILE A C 1
ATOM 2670 O O . ILE A 1 355 ? 23.445 -36.293 -2.844 1.00 43.48 355 ILE A O 1
ATOM 2675 N N . TRP A 1 356 ? 22.725 -34.327 -1.997 1.00 37.96 356 TRP A N 1
ATOM 2676 C CA . TRP A 1 356 ? 23.977 -34.118 -1.272 1.00 35.38 356 TRP A CA 1
ATOM 2677 C C . TRP A 1 356 ? 24.270 -35.127 -0.196 1.00 35.16 356 TRP A C 1
ATOM 2678 O O . TRP A 1 356 ? 25.426 -35.530 -0.050 1.00 35.00 356 TRP A O 1
ATOM 2689 N N . LEU A 1 357 ? 23.271 -35.509 0.600 1.00 32.17 357 LEU A N 1
ATOM 2690 C CA . LEU A 1 357 ? 23.542 -36.483 1.652 1.00 34.62 357 LEU A CA 1
ATOM 2691 C C . LEU A 1 357 ? 23.962 -37.809 1.053 1.00 38.85 357 LEU A C 1
ATOM 2692 O O . LEU A 1 357 ? 24.846 -38.483 1.604 1.00 34.59 357 LEU A O 1
ATOM 2697 N N . ASN A 1 358 ? 23.310 -38.183 -0.050 1.00 39.99 358 ASN A N 1
ATOM 2698 C CA . ASN A 1 358 ? 23.652 -39.418 -0.781 1.00 43.81 358 ASN A CA 1
ATOM 2699 C C . ASN A 1 358 ? 25.076 -39.448 -1.290 1.00 44.30 358 ASN A C 1
ATOM 2700 O O . ASN A 1 358 ? 25.702 -40.500 -1.235 1.00 48.31 358 ASN A O 1
ATOM 2705 N N . GLN A 1 359 ? 25.589 -38.295 -1.741 1.00 41.69 359 GLN A N 1
ATOM 2706 C CA . GLN A 1 359 ? 26.964 -38.156 -2.267 1.00 41.53 359 GLN A CA 1
ATOM 2707 C C . GLN A 1 359 ? 27.999 -37.981 -1.190 1.00 37.66 359 GLN A C 1
ATOM 2708 O O . GLN A 1 359 ? 29.209 -38.079 -1.445 1.00 40.35 359 GLN A O 1
ATOM 2714 N N . ASN A 1 360 ? 27.546 -37.694 0.022 1.00 36.85 360 ASN A N 1
ATOM 2715 C CA . ASN A 1 360 ? 28.480 -37.371 1.080 1.00 32.86 360 ASN A CA 1
ATOM 2716 C C . ASN A 1 360 ? 28.260 -38.173 2.336 1.00 33.23 360 ASN A C 1
ATOM 2717 O O . ASN A 1 360 ? 27.979 -37.609 3.391 1.00 26.66 360 ASN A O 1
ATOM 2722 N N . PRO A 1 361 ? 28.422 -39.518 2.239 1.00 36.42 361 PRO A N 1
ATOM 2723 C CA . PRO A 1 361 ? 27.981 -40.307 3.371 1.00 30.68 361 PRO A CA 1
ATOM 2724 C C . PRO A 1 361 ? 28.746 -40.117 4.666 1.00 27.84 361 PRO A C 1
ATOM 2725 O O . PRO A 1 361 ? 28.146 -40.340 5.704 1.00 28.09 361 PRO A O 1
ATOM 2729 N N . ASP A 1 362 ? 30.029 -39.743 4.632 1.00 28.64 362 ASP A N 1
ATOM 2730 C CA . ASP A 1 362 ? 30.793 -39.623 5.880 1.00 31.01 362 ASP A CA 1
ATOM 2731 C C . ASP A 1 362 ? 30.257 -38.433 6.699 1.00 33.91 362 ASP A C 1
ATOM 2732 O O . ASP A 1 362 ? 29.915 -38.546 7.856 1.00 32.20 362 ASP A O 1
ATOM 2737 N N . GLU A 1 363 ? 30.153 -37.286 6.051 1.00 34.98 363 GLU A N 1
ATOM 2738 C CA . GLU A 1 363 ? 29.554 -36.153 6.7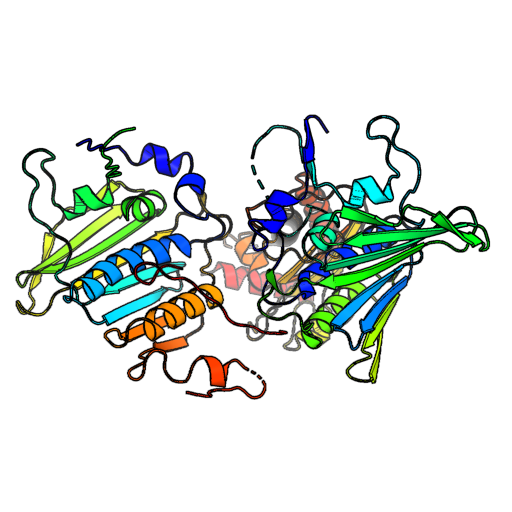18 1.00 32.86 363 GLU A CA 1
ATOM 2739 C C . GLU A 1 363 ? 28.058 -36.398 7.006 1.00 30.63 363 GLU A C 1
ATOM 2740 O O . GLU A 1 363 ? 27.585 -35.994 8.034 1.00 32.35 363 GLU A O 1
ATOM 2746 N N . ALA A 1 364 ? 27.325 -37.036 6.092 1.00 31.48 364 ALA A N 1
ATOM 2747 C CA . ALA A 1 364 ? 25.900 -37.327 6.347 1.00 32.74 364 ALA A CA 1
ATOM 2748 C C . ALA A 1 364 ? 25.678 -38.061 7.661 1.00 33.96 364 ALA A C 1
ATOM 2749 O O . ALA A 1 364 ? 24.762 -37.757 8.441 1.00 33.85 364 ALA A O 1
ATOM 2751 N N . ARG A 1 365 ? 26.542 -39.027 7.925 1.00 33.92 365 ARG A N 1
ATOM 2752 C CA . ARG A 1 365 ? 26.417 -39.870 9.109 1.00 36.53 365 ARG A CA 1
ATOM 2753 C C . ARG A 1 365 ? 26.629 -39.051 10.345 1.00 33.58 365 ARG A C 1
ATOM 2754 O O . ARG A 1 365 ? 25.927 -39.249 11.349 1.00 34.09 365 ARG A O 1
ATOM 2762 N N . GLN A 1 366 ? 27.629 -38.162 10.297 1.00 34.57 366 GLN A N 1
ATOM 2763 C CA . GLN A 1 366 ? 27.928 -37.314 11.451 1.00 36.22 366 GLN A CA 1
ATOM 2764 C C . GLN A 1 366 ? 26.783 -36.310 11.750 1.00 34.84 366 GLN A C 1
ATOM 2765 O O . GLN A 1 366 ? 26.454 -36.030 12.926 1.00 33.41 366 GLN A O 1
ATOM 2771 N N . ILE A 1 367 ? 26.187 -35.776 10.689 1.00 35.51 367 ILE A N 1
ATOM 2772 C CA . ILE A 1 367 ? 25.035 -34.851 10.813 1.00 33.97 367 ILE A CA 1
ATOM 2773 C C . ILE A 1 367 ? 23.883 -35.562 11.524 1.00 35.17 367 ILE A C 1
ATOM 2774 O O . ILE A 1 367 ? 23.305 -35.044 12.489 1.00 35.01 367 ILE A O 1
ATOM 2779 N N . VAL A 1 368 ? 23.587 -36.781 11.057 1.00 36.89 368 VAL A N 1
ATOM 2780 C CA . VAL A 1 368 ? 22.565 -37.618 11.655 1.00 36.26 368 VAL A CA 1
ATOM 2781 C C . VAL A 1 368 ? 22.866 -37.905 13.131 1.00 36.15 368 VAL A C 1
ATOM 2782 O O . VAL A 1 368 ? 21.991 -37.746 13.986 1.00 40.63 368 VAL A O 1
ATOM 2786 N N . GLU A 1 369 ? 24.107 -38.290 13.441 1.00 43.68 369 GLU A N 1
ATOM 2787 C CA . GLU A 1 369 ? 24.503 -38.582 14.831 1.00 44.84 369 GLU A CA 1
ATOM 2788 C C . GLU A 1 369 ? 24.288 -37.382 15.754 1.00 46.60 369 GLU A C 1
ATOM 2789 O O . GLU A 1 369 ? 23.775 -37.517 16.878 1.00 41.13 369 GLU A O 1
ATOM 2795 N N . ASN A 1 370 ? 24.714 -36.211 15.287 1.00 41.31 370 ASN A N 1
ATOM 2796 C CA . ASN A 1 370 ? 24.579 -35.001 16.087 1.00 41.40 370 ASN A CA 1
ATOM 2797 C C . ASN A 1 370 ? 23.128 -34.648 16.367 1.00 37.80 370 ASN A C 1
ATOM 2798 O O . ASN A 1 370 ? 22.804 -34.274 17.485 1.00 42.78 370 ASN A O 1
ATOM 2803 N N . ILE A 1 371 ? 22.283 -34.763 15.341 1.00 36.75 371 ILE A N 1
ATOM 2804 C CA . ILE A 1 371 ? 20.837 -34.513 15.453 1.00 36.98 371 ILE A CA 1
ATOM 2805 C C . ILE A 1 371 ? 20.202 -35.528 16.408 1.00 41.60 371 ILE A C 1
ATOM 2806 O O . ILE A 1 371 ? 19.369 -35.196 17.273 1.00 37.77 371 ILE A O 1
ATOM 2811 N N . SER A 1 372 ? 20.614 -36.777 16.256 1.00 42.14 372 SER A N 1
ATOM 2812 C CA . SER A 1 372 ? 20.080 -37.795 17.117 1.00 42.62 372 SER A CA 1
ATOM 2813 C C . SER A 1 372 ? 20.566 -37.554 18.554 1.00 41.12 372 SER A C 1
ATOM 2814 O O . SER A 1 372 ? 19.862 -37.896 19.495 1.00 47.87 372 SER A O 1
ATOM 2817 N N . LYS A 1 373 ? 21.748 -36.963 18.731 1.00 42.56 373 LYS A N 1
ATOM 2818 C CA . LYS A 1 373 ? 22.185 -36.561 20.072 1.00 43.97 373 LYS A CA 1
ATOM 2819 C C . LYS A 1 373 ? 21.364 -35.379 20.607 1.00 50.17 373 LYS A C 1
ATOM 2820 O O . LYS A 1 373 ? 21.022 -35.340 21.797 1.00 47.12 373 LYS A O 1
ATOM 2826 N N . VAL A 1 374 ? 21.051 -34.410 19.738 1.00 48.10 374 VAL A N 1
ATOM 2827 C CA . VAL A 1 374 ? 20.148 -33.311 20.142 1.00 46.73 374 VAL A CA 1
ATOM 2828 C C . VAL A 1 374 ? 18.811 -33.878 20.632 1.00 45.90 374 VAL A C 1
ATOM 2829 O O . VAL A 1 374 ? 18.314 -33.469 21.693 1.00 49.46 374 VAL A O 1
ATOM 2833 N N . ALA A 1 375 ? 18.249 -34.831 19.889 1.00 43.15 375 ALA A N 1
ATOM 2834 C CA . ALA A 1 375 ? 16.926 -35.393 20.206 1.00 46.38 375 ALA A CA 1
ATOM 2835 C C . ALA A 1 375 ? 16.888 -36.202 21.503 1.00 55.26 375 ALA A C 1
ATOM 2836 O O . ALA A 1 375 ? 15.833 -36.334 22.110 1.00 58.22 375 ALA A O 1
ATOM 2838 N N . GLN A 1 376 ? 18.036 -36.731 21.921 1.00 60.47 376 GLN A N 1
ATOM 2839 C CA . GLN A 1 376 ? 18.097 -37.643 23.065 1.00 63.58 376 GLN A CA 1
ATOM 2840 C C . GLN A 1 376 ? 17.772 -36.944 24.403 1.00 70.11 376 GLN A C 1
ATOM 2841 O O . GLN A 1 376 ? 17.481 -37.609 25.399 1.00 65.68 376 GLN A O 1
ATOM 2847 N N . LYS A 1 377 ? 17.793 -35.606 24.398 1.00 72.88 377 LYS A N 1
ATOM 2848 C CA . LYS A 1 377 ? 17.240 -34.791 25.491 1.00 70.09 377 LYS A CA 1
ATOM 2849 C C . LYS A 1 377 ? 16.034 -33.992 25.016 1.00 70.65 377 LYS A C 1
ATOM 2850 O O . LYS A 1 377 ? 14.918 -34.210 25.482 1.00 65.78 377 LYS A O 1
ATOM 2856 N N . SER B 1 8 ? -20.409 5.764 39.119 1.00 65.16 8 SER B N 1
ATOM 2857 C CA . SER B 1 8 ? -21.768 5.836 38.491 1.00 63.83 8 SER B CA 1
ATOM 2858 C C . SER B 1 8 ? -22.210 4.551 37.766 1.00 63.25 8 SER B C 1
ATOM 2859 O O . SER B 1 8 ? -23.363 4.128 37.902 1.00 63.23 8 SER B O 1
ATOM 2862 N N . ILE B 1 9 ? -21.299 3.953 36.996 1.00 60.56 9 ILE B N 1
ATOM 2863 C CA . ILE B 1 9 ? -21.516 2.667 36.341 1.00 56.91 9 ILE B CA 1
ATOM 2864 C C . ILE B 1 9 ? -20.311 1.776 36.582 1.00 57.62 9 ILE B C 1
ATOM 2865 O O . ILE B 1 9 ? -19.175 2.227 36.433 1.00 62.84 9 ILE B O 1
ATOM 2870 N N . GLU B 1 10 ? -20.551 0.513 36.934 1.00 55.56 10 GLU B N 1
ATOM 2871 C CA . GLU B 1 10 ? -19.479 -0.464 37.095 1.00 56.27 10 GLU B CA 1
ATOM 2872 C C . GLU B 1 10 ? -19.862 -1.711 36.329 1.00 55.02 10 GLU B C 1
ATOM 2873 O O . GLU B 1 10 ? -21.046 -2.026 36.242 1.00 55.83 10 GLU B O 1
ATOM 2879 N N . VAL B 1 11 ? -18.866 -2.426 35.810 1.00 52.42 11 VAL B N 1
ATOM 2880 C CA . VAL B 1 11 ? -19.056 -3.576 34.926 1.00 53.51 11 VAL B CA 1
ATOM 2881 C C . VAL B 1 11 ? -18.077 -4.682 35.289 1.00 56.12 11 VAL B C 1
ATOM 2882 O O . VAL B 1 11 ? -16.974 -4.386 35.719 1.00 60.86 11 VAL B O 1
ATOM 2886 N N . LEU B 1 12 ? -18.478 -5.941 35.085 1.00 56.71 12 LEU B N 1
ATOM 2887 C CA . LEU B 1 12 ? -17.678 -7.129 35.402 1.00 58.97 12 LEU B CA 1
ATOM 2888 C C . LEU B 1 12 ? -17.950 -8.303 34.439 1.00 61.16 12 LEU B C 1
ATOM 2889 O O . LEU B 1 12 ? -19.077 -8.819 34.387 1.00 65.19 12 LEU B O 1
ATOM 2894 N N . THR B 1 13 ? -16.926 -8.753 33.709 1.00 54.33 13 THR B N 1
ATOM 2895 C CA . THR B 1 13 ? -17.099 -9.831 32.722 1.00 53.08 13 THR B CA 1
ATOM 2896 C C . THR B 1 13 ? -16.191 -11.044 32.909 1.00 53.00 13 THR B C 1
ATOM 2897 O O . THR B 1 13 ? -15.257 -11.045 33.724 1.00 50.45 13 THR B O 1
ATOM 2901 N N . GLY B 1 14 ? -16.480 -12.082 32.139 1.00 49.55 14 GLY B N 1
ATOM 2902 C CA . GLY B 1 14 ? -15.543 -13.174 31.959 1.00 51.78 14 GLY B CA 1
ATOM 2903 C C . GLY B 1 14 ? -14.313 -12.655 31.211 1.00 48.32 14 GLY B C 1
ATOM 2904 O O . GLY B 1 14 ? -14.209 -11.463 30.889 1.00 46.85 14 GLY B O 1
ATOM 2905 N N . LEU B 1 15 ? -13.364 -13.541 30.966 1.00 51.14 15 LEU B N 1
ATOM 2906 C CA . LEU B 1 15 ? -12.176 -13.133 30.201 1.00 56.24 15 LEU B CA 1
ATOM 2907 C C . LEU B 1 15 ? -12.291 -13.534 28.712 1.00 59.47 15 LEU B C 1
ATOM 2908 O O . LEU B 1 15 ? -11.432 -13.181 27.874 1.00 54.18 15 LEU B O 1
ATOM 2913 N N . ASP B 1 16 ? -13.390 -14.218 28.396 1.00 56.20 16 ASP B N 1
ATOM 2914 C CA . ASP B 1 16 ? -13.776 -14.508 27.004 1.00 59.96 16 ASP B CA 1
ATOM 2915 C C . ASP B 1 16 ? -13.461 -13.377 26.006 1.00 55.34 16 ASP B C 1
ATOM 2916 O O . ASP B 1 16 ? -12.835 -13.645 24.970 1.00 56.66 16 ASP B O 1
ATOM 2921 N N . PRO B 1 17 ? -13.868 -12.121 26.316 1.00 52.77 17 PRO B N 1
ATOM 2922 C CA . PRO B 1 17 ? -13.728 -10.984 25.384 1.00 50.30 17 PRO B CA 1
ATOM 2923 C C . PRO B 1 17 ? -12.277 -10.625 25.035 1.00 57.88 17 PRO B C 1
ATOM 2924 O O . PRO B 1 17 ? -11.980 -10.262 23.884 1.00 53.44 17 PRO B O 1
ATOM 2928 N N . VAL B 1 18 ? -11.394 -10.703 26.034 1.00 55.27 18 VAL B N 1
ATOM 2929 C CA . VAL B 1 18 ? -9.965 -10.413 25.847 1.00 50.70 18 VAL B CA 1
ATOM 2930 C C . VAL B 1 18 ? -9.310 -11.484 24.980 1.00 46.02 18 VAL B C 1
ATOM 2931 O O . VAL B 1 18 ? -8.472 -11.175 24.139 1.00 49.67 18 VAL B O 1
ATOM 2935 N N . LYS B 1 19 ? -9.704 -12.738 25.175 1.00 45.76 19 LYS B N 1
ATOM 2936 C CA . LYS B 1 19 ? -9.188 -13.839 24.380 1.00 49.27 19 LYS B CA 1
ATOM 2937 C C . LYS B 1 19 ? -9.735 -13.803 22.940 1.00 56.23 19 LYS B C 1
ATOM 2938 O O . LYS B 1 19 ? -9.211 -14.482 22.056 1.00 57.02 19 LYS B O 1
ATOM 2944 N N . LYS B 1 20 ? -10.772 -12.991 22.728 1.00 60.86 20 LYS B N 1
ATOM 2945 C CA . LYS B 1 20 ? -11.420 -12.797 21.435 1.00 63.31 20 LYS B CA 1
ATOM 2946 C C . LYS B 1 20 ? -10.710 -11.722 20.601 1.00 62.86 20 LYS B C 1
ATOM 2947 O O . LYS B 1 20 ? -10.327 -11.985 19.461 1.00 70.62 20 LYS B O 1
ATOM 2953 N N . ARG B 1 21 ? -10.564 -10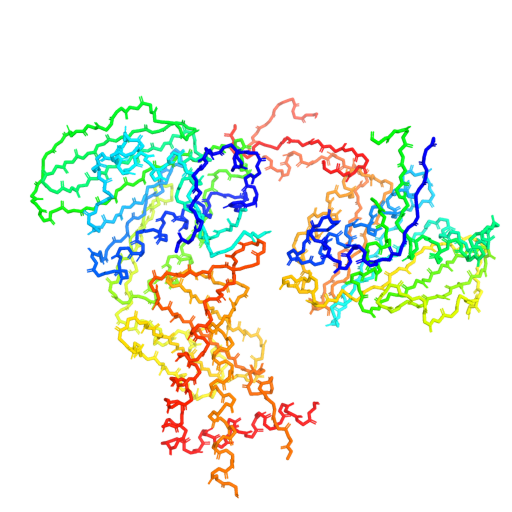.518 21.163 1.00 57.62 21 ARG B N 1
ATOM 2954 C CA . ARG B 1 21 ? -9.832 -9.420 20.529 1.00 56.07 21 ARG B CA 1
ATOM 2955 C C . ARG B 1 21 ? -8.609 -8.936 21.358 1.00 48.93 21 ARG B C 1
ATOM 2956 O O . ARG B 1 21 ? -8.608 -7.803 21.873 1.00 44.60 21 ARG B O 1
ATOM 2964 N N . PRO B 1 22 ? -7.559 -9.775 21.456 1.00 45.72 22 PRO B N 1
ATOM 2965 C CA . PRO B 1 22 ? -6.316 -9.415 22.212 1.00 43.59 22 PRO B CA 1
ATOM 2966 C C . PRO B 1 22 ? -5.772 -8.037 21.855 1.00 43.17 22 PRO B C 1
ATOM 2967 O O . PRO B 1 22 ? -5.441 -7.246 22.753 1.00 41.65 22 PRO B O 1
ATOM 2971 N N . GLY B 1 23 ? -5.738 -7.731 20.549 1.00 43.76 23 GLY B N 1
ATOM 2972 C CA . GLY B 1 23 ? -5.234 -6.457 20.035 1.00 44.82 23 GLY B CA 1
ATOM 2973 C C . GLY B 1 23 ? -5.964 -5.223 20.533 1.00 46.40 23 GLY B C 1
ATOM 2974 O O . GLY B 1 23 ? -5.439 -4.098 20.450 1.00 44.15 23 GLY B O 1
ATOM 2975 N N . MET B 1 24 ? -7.179 -5.405 21.051 1.00 49.78 24 MET B N 1
ATOM 2976 C CA . MET B 1 24 ? -7.915 -4.251 21.607 1.00 56.76 24 MET B CA 1
ATOM 2977 C C . MET B 1 24 ? -7.406 -3.834 23.004 1.00 56.46 24 MET B C 1
ATOM 2978 O O . MET B 1 24 ? -7.456 -2.642 23.374 1.00 55.38 24 MET B O 1
ATOM 2983 N N . TYR B 1 25 ? -6.879 -4.816 23.735 1.00 51.14 25 TYR B N 1
ATOM 2984 C CA . TYR B 1 25 ? -6.390 -4.648 25.114 1.00 49.01 25 TYR B CA 1
ATOM 2985 C C . TYR B 1 25 ? -4.861 -4.543 25.306 1.00 51.46 25 TYR B C 1
ATOM 2986 O O . TYR B 1 25 ? -4.383 -3.980 26.300 1.00 49.17 25 TYR B O 1
ATOM 2995 N N . THR B 1 26 ? -4.099 -5.138 24.393 1.00 45.69 26 THR B N 1
ATOM 2996 C CA . THR B 1 26 ? -2.639 -5.118 24.469 1.00 41.17 26 THR B CA 1
ATOM 2997 C C . THR B 1 26 ? -2.059 -4.932 23.079 1.00 41.43 26 THR B C 1
ATOM 2998 O O . THR B 1 26 ? -2.785 -5.093 22.094 1.00 40.73 26 THR B O 1
ATOM 3002 N N . ASN B 1 27 ? -0.778 -4.555 22.996 1.00 38.73 27 ASN B N 1
ATOM 3003 C CA . ASN B 1 27 ? -0.058 -4.599 21.729 1.00 39.57 27 ASN B CA 1
ATOM 3004 C C . ASN B 1 27 ? 0.461 -6.017 21.584 1.00 37.65 27 ASN B C 1
ATOM 3005 O O . ASN B 1 27 ? 1.319 -6.447 22.361 1.00 35.19 27 ASN B O 1
ATOM 3010 N N . ILE B 1 28 ? -0.097 -6.742 20.610 1.00 34.56 28 ILE B N 1
ATOM 3011 C CA . ILE B 1 28 ? 0.203 -8.161 20.427 1.00 32.21 28 ILE B CA 1
ATOM 3012 C C . ILE B 1 28 ? 1.496 -8.465 19.677 1.00 29.37 28 ILE B C 1
ATOM 3013 O O . ILE B 1 28 ? 1.819 -9.634 19.453 1.00 30.94 28 ILE B O 1
ATOM 3018 N N . GLU B 1 29 ? 2.272 -7.443 19.327 1.00 29.86 29 GLU B N 1
ATOM 3019 C CA . GLU B 1 29 ? 3.600 -7.715 18.722 1.00 31.54 29 GLU B CA 1
ATOM 3020 C C . GLU B 1 29 ? 4.484 -8.675 19.536 1.00 32.93 29 GLU B C 1
ATOM 3021 O O . GLU B 1 29 ? 5.182 -9.537 19.001 1.00 31.79 29 GLU B O 1
ATOM 3027 N N . ASN B 1 30 ? 4.446 -8.508 20.854 1.00 31.18 30 ASN B N 1
ATOM 3028 C CA . ASN B 1 30 ? 5.217 -9.309 21.790 1.00 31.19 30 ASN B CA 1
ATOM 3029 C C . ASN B 1 30 ? 4.537 -9.109 23.178 1.00 31.82 30 ASN B C 1
ATOM 3030 O O . ASN B 1 30 ? 3.488 -8.452 23.254 1.00 28.76 30 ASN B O 1
ATOM 3035 N N . PRO B 1 31 ? 5.112 -9.690 24.251 1.00 32.80 31 PRO B N 1
ATOM 3036 C CA . PRO B 1 31 ? 4.452 -9.533 25.541 1.00 33.85 31 PRO B CA 1
ATOM 3037 C C . PRO B 1 31 ? 4.844 -8.305 26.301 1.00 31.73 31 PRO B C 1
ATOM 3038 O O . PRO B 1 31 ? 4.432 -8.211 27.476 1.00 34.24 31 PRO B O 1
ATOM 3042 N N . ASN B 1 32 ? 5.595 -7.370 25.692 1.00 29.24 32 ASN B N 1
ATOM 3043 C CA . ASN B 1 32 ? 6.135 -6.213 26.462 1.00 32.06 32 ASN B CA 1
ATOM 3044 C C . ASN B 1 32 ? 5.057 -5.382 27.165 1.00 34.29 32 ASN B C 1
ATOM 3045 O O . ASN B 1 32 ? 5.231 -4.918 28.328 1.00 30.07 32 ASN B O 1
ATOM 3050 N N . HIS B 1 33 ? 3.961 -5.173 26.448 1.00 32.67 33 HIS B N 1
ATOM 3051 C CA . HIS B 1 33 ? 2.869 -4.403 26.989 1.00 35.45 33 HIS B CA 1
ATOM 3052 C C . HIS B 1 33 ? 2.220 -5.078 28.167 1.00 33.89 33 HIS B C 1
ATOM 3053 O O . HIS B 1 33 ? 1.810 -4.394 29.091 1.00 34.52 33 HIS B O 1
ATOM 3060 N N . LEU B 1 34 ? 2.089 -6.409 28.138 1.00 30.23 34 LEU B N 1
ATOM 3061 C CA . LEU B 1 34 ? 1.671 -7.154 29.327 1.00 31.53 34 LEU B CA 1
ATOM 3062 C C . LEU B 1 34 ? 2.590 -6.934 30.528 1.00 34.51 34 LEU B C 1
ATOM 3063 O O . LEU B 1 34 ? 2.116 -6.815 31.674 1.00 33.14 34 LEU B O 1
ATOM 3068 N N . ILE B 1 35 ? 3.897 -6.853 30.278 1.00 31.39 35 ILE B N 1
ATOM 3069 C CA . ILE B 1 35 ? 4.823 -6.510 31.353 1.00 31.27 35 ILE B CA 1
ATOM 3070 C C . ILE B 1 35 ? 4.578 -5.075 31.790 1.00 31.26 35 ILE B C 1
ATOM 3071 O O . ILE B 1 35 ? 4.534 -4.775 32.979 1.00 28.91 35 ILE B O 1
ATOM 3076 N N . GLN B 1 36 ? 4.371 -4.195 30.829 1.00 34.67 36 GLN B N 1
ATOM 3077 C CA . GLN B 1 36 ? 4.126 -2.801 31.146 1.00 36.72 36 GLN B CA 1
ATOM 3078 C C . GLN B 1 36 ? 2.859 -2.658 32.042 1.00 37.61 36 GLN B C 1
ATOM 3079 O O . GLN B 1 36 ? 2.848 -1.876 33.017 1.00 34.27 36 GLN B O 1
ATOM 3085 N N . GLU B 1 37 ? 1.821 -3.441 31.750 1.00 38.88 37 GLU B N 1
ATOM 3086 C CA . GLU B 1 37 ? 0.594 -3.415 32.570 1.00 41.28 37 GLU B CA 1
ATOM 3087 C C . GLU B 1 37 ? 0.875 -3.735 34.059 1.00 40.25 37 GLU B C 1
ATOM 3088 O O . GLU B 1 37 ? 0.409 -3.004 34.946 1.00 36.07 37 GLU B O 1
ATOM 3094 N N . ILE B 1 38 ? 1.624 -4.814 34.307 1.00 34.55 38 ILE B N 1
ATOM 3095 C CA . ILE B 1 38 ? 2.008 -5.226 35.664 1.00 33.62 38 ILE B CA 1
ATOM 3096 C C . ILE B 1 38 ? 2.823 -4.132 36.317 1.00 36.63 38 ILE B C 1
ATOM 3097 O O . ILE B 1 38 ? 2.563 -3.771 37.479 1.00 37.56 38 ILE B O 1
ATOM 3102 N N . ILE B 1 39 ? 3.792 -3.583 35.575 1.00 36.03 39 ILE B N 1
ATOM 3103 C CA . ILE B 1 39 ? 4.648 -2.539 36.111 1.00 38.66 39 ILE B CA 1
ATOM 3104 C C . ILE B 1 39 ? 3.859 -1.293 36.541 1.00 40.14 39 ILE B C 1
ATOM 3105 O O . ILE B 1 39 ? 4.141 -0.716 37.606 1.00 37.87 39 ILE B O 1
ATOM 3110 N N . ASP B 1 40 ? 2.882 -0.902 35.725 1.00 38.87 40 ASP B N 1
ATOM 3111 C CA . ASP B 1 40 ? 2.031 0.236 36.022 1.00 40.93 40 ASP B CA 1
ATOM 3112 C C . ASP B 1 40 ? 1.213 0.025 37.298 1.00 41.66 40 ASP B C 1
ATOM 3113 O O . ASP B 1 40 ? 0.897 0.978 37.987 1.00 42.22 40 ASP B O 1
ATOM 3118 N N . ASN B 1 41 ? 0.889 -1.227 37.608 1.00 39.42 41 ASN B N 1
ATOM 3119 C CA . ASN B 1 41 ? 0.171 -1.529 38.833 1.00 43.69 41 ASN B CA 1
ATOM 3120 C C . ASN B 1 41 ? 1.031 -1.451 40.084 1.00 44.39 41 ASN B C 1
ATOM 3121 O O . ASN B 1 41 ? 0.506 -1.183 41.163 1.00 44.91 41 ASN B O 1
ATOM 3126 N N . SER B 1 42 ? 2.341 -1.666 39.929 1.00 40.55 42 SER B N 1
ATOM 3127 C CA . SER B 1 42 ? 3.314 -1.506 41.014 1.00 39.14 42 SER B CA 1
ATOM 3128 C C . SER B 1 42 ? 3.619 -0.029 41.187 1.00 44.56 42 SER B C 1
ATOM 3129 O O . SER B 1 42 ? 3.745 0.481 42.319 1.00 41.03 42 SER B O 1
ATOM 3132 N N . VAL B 1 43 ? 3.732 0.661 40.055 1.00 39.42 43 VAL B N 1
ATOM 3133 C CA . VAL B 1 43 ? 4.004 2.079 40.063 1.00 41.30 43 VAL B CA 1
ATOM 3134 C C . VAL B 1 43 ? 2.927 2.883 40.787 1.00 41.82 43 VAL B C 1
ATOM 3135 O O . VAL B 1 43 ? 3.255 3.895 41.408 1.00 43.28 43 VAL B O 1
ATOM 3139 N N . ASP B 1 44 ? 1.671 2.453 40.663 1.00 41.04 44 ASP B N 1
ATOM 3140 C CA . ASP B 1 44 ? 0.555 2.995 41.428 1.00 48.51 44 ASP B CA 1
ATOM 3141 C C . ASP B 1 44 ? 0.884 3.006 42.941 1.00 50.55 44 ASP B C 1
ATOM 3142 O O . ASP B 1 44 ? 0.652 4.007 43.628 1.00 54.76 44 ASP B O 1
ATOM 3147 N N . GLU B 1 45 ? 1.461 1.912 43.433 1.00 49.93 45 GLU B N 1
ATOM 3148 C CA . GLU B 1 45 ? 1.885 1.814 44.832 1.00 49.40 45 GLU B CA 1
ATOM 3149 C C . GLU B 1 45 ? 3.042 2.728 45.171 1.00 50.34 45 GLU B C 1
ATOM 3150 O O . GLU B 1 45 ? 3.085 3.248 46.276 1.00 50.76 45 GLU B O 1
ATOM 3156 N N . VAL B 1 46 ? 3.996 2.898 44.243 1.00 48.59 46 VAL B N 1
ATOM 3157 C CA . VAL B 1 46 ? 5.133 3.815 44.455 1.00 45.16 46 VAL B CA 1
ATOM 3158 C C . VAL B 1 46 ? 4.562 5.213 44.603 1.00 49.92 46 VAL B C 1
ATOM 3159 O O . VAL B 1 46 ? 4.881 5.934 45.555 1.00 47.11 46 VAL B O 1
ATOM 3163 N N . LEU B 1 47 ? 3.693 5.582 43.666 1.00 48.40 47 LEU B N 1
ATOM 3164 C CA . LEU B 1 47 ? 3.111 6.919 43.655 1.00 51.86 47 LEU B CA 1
ATOM 3165 C C . LEU B 1 47 ? 2.215 7.160 44.867 1.00 51.54 47 LEU B C 1
ATOM 3166 O O . LEU B 1 47 ? 2.159 8.273 45.369 1.00 54.88 47 LEU B O 1
ATOM 3171 N N . ALA B 1 48 ? 1.512 6.126 45.325 1.00 53.18 48 ALA B N 1
ATOM 3172 C CA . ALA B 1 48 ? 0.695 6.227 46.549 1.00 52.19 48 ALA B CA 1
ATOM 3173 C C . ALA B 1 48 ? 1.564 6.538 47.789 1.00 52.82 48 ALA B C 1
ATOM 3174 O O . ALA B 1 48 ? 1.096 7.181 48.731 1.00 61.01 48 ALA B O 1
ATOM 3176 N N . GLY B 1 49 ? 2.824 6.107 47.745 1.00 48.10 49 GLY B N 1
ATOM 3177 C CA . GLY B 1 49 ? 3.824 6.376 48.755 1.00 47.06 49 GLY B CA 1
ATOM 3178 C C . GLY B 1 49 ? 4.206 5.100 49.494 1.00 49.71 49 GLY B C 1
ATOM 3179 O O . GLY B 1 49 ? 4.996 5.117 50.441 1.00 48.90 49 GLY B O 1
ATOM 3180 N N . PHE B 1 50 ? 3.657 3.987 49.024 1.00 46.82 50 PHE B N 1
ATOM 3181 C CA . PHE B 1 50 ? 3.711 2.741 49.735 1.00 46.82 50 PHE B CA 1
ATOM 3182 C C . PHE B 1 50 ? 4.778 1.771 49.257 1.00 48.03 50 PHE B C 1
ATOM 3183 O O . PHE B 1 50 ? 4.932 0.740 49.866 1.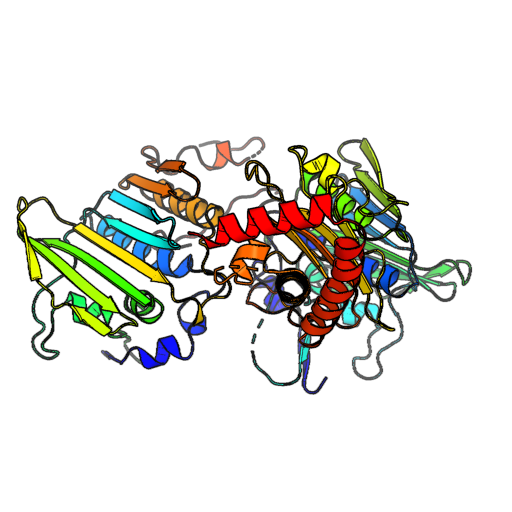00 46.64 50 PHE B O 1
ATOM 3191 N N . ALA B 1 51 ? 5.514 2.094 48.183 1.00 47.47 51 ALA B N 1
ATOM 3192 C CA . ALA B 1 51 ? 6.517 1.173 47.600 1.00 46.13 51 ALA B CA 1
ATOM 3193 C C . ALA B 1 51 ? 7.743 1.912 47.055 1.00 43.76 51 ALA B C 1
ATOM 3194 O O . ALA B 1 51 ? 7.662 3.086 46.729 1.00 42.27 51 ALA B O 1
ATOM 3196 N N . SER B 1 52 ? 8.862 1.212 46.928 1.00 44.64 52 SER B N 1
ATOM 3197 C CA . SER B 1 52 ? 10.120 1.856 46.541 1.00 48.24 52 SER B CA 1
ATOM 3198 C C . SER B 1 52 ? 10.988 0.931 45.687 1.00 46.06 52 SER B C 1
ATOM 3199 O O . SER B 1 52 ? 12.099 1.293 45.254 1.00 47.47 52 SER B O 1
ATOM 3202 N N . LYS B 1 53 ? 10.519 -0.292 45.496 1.00 45.01 53 LYS B N 1
ATOM 3203 C CA . LYS B 1 53 ? 11.281 -1.246 44.724 1.00 38.63 53 LYS B CA 1
ATOM 3204 C C . LYS B 1 53 ? 10.377 -1.947 43.707 1.00 43.83 53 LYS B C 1
ATOM 3205 O O . LYS B 1 53 ? 9.229 -2.317 44.016 1.00 35.62 53 LYS B O 1
ATOM 3211 N N . ILE B 1 54 ? 10.907 -2.125 42.501 1.00 35.30 54 ILE B N 1
ATOM 3212 C CA . ILE B 1 54 ? 10.268 -2.965 41.471 1.00 38.38 54 ILE B CA 1
ATOM 3213 C C . ILE B 1 54 ? 11.342 -3.819 40.843 1.00 35.16 54 ILE B C 1
ATOM 3214 O O . ILE B 1 54 ? 12.323 -3.310 40.308 1.00 36.00 54 ILE B O 1
ATOM 3219 N N . ASN B 1 55 ? 11.168 -5.123 40.943 1.00 34.84 55 ASN B N 1
ATOM 3220 C CA . ASN B 1 55 ? 12.138 -6.070 40.422 1.00 37.36 55 ASN B CA 1
ATOM 3221 C C . ASN B 1 55 ? 11.518 -6.923 39.304 1.00 37.94 55 ASN B C 1
ATOM 3222 O O . ASN B 1 55 ? 10.396 -7.443 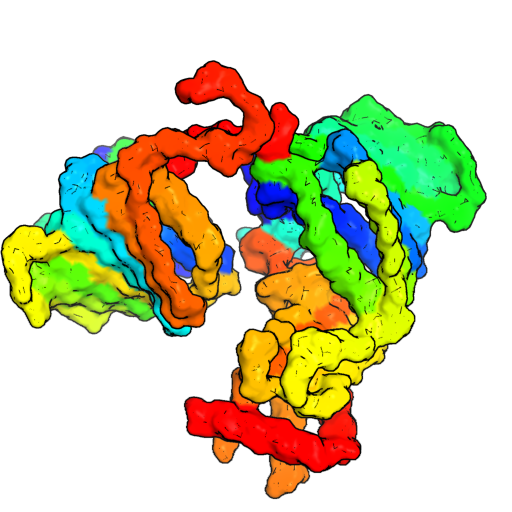39.447 1.00 37.81 55 ASN B O 1
ATOM 3227 N N . ILE B 1 56 ? 12.234 -7.022 38.187 1.00 34.08 56 ILE B N 1
ATOM 3228 C CA . ILE B 1 56 ? 11.791 -7.733 36.997 1.00 33.85 56 ILE B CA 1
ATOM 3229 C C . ILE B 1 56 ? 12.756 -8.845 36.668 1.00 37.20 56 ILE B C 1
ATOM 3230 O O . ILE B 1 56 ? 13.982 -8.642 36.622 1.00 41.95 56 ILE B O 1
ATOM 3235 N N . THR B 1 57 ? 12.217 -10.032 36.491 1.00 37.64 57 THR B N 1
ATOM 3236 C CA . THR B 1 57 ? 12.997 -11.162 36.042 1.00 36.31 57 THR B CA 1
ATOM 3237 C C . THR B 1 57 ? 12.412 -11.687 34.737 1.00 39.66 57 THR B C 1
ATOM 3238 O O . THR B 1 57 ? 11.199 -11.898 34.621 1.00 36.52 57 THR B O 1
ATOM 3242 N N . LEU B 1 58 ? 13.300 -11.864 33.758 1.00 33.43 58 LEU B N 1
ATOM 3243 C CA . LEU B 1 58 ? 12.991 -12.548 32.530 1.00 37.16 58 LEU B CA 1
ATOM 3244 C C . LEU B 1 58 ? 13.573 -13.953 32.592 1.00 40.05 58 LEU B C 1
ATOM 3245 O O . LEU B 1 58 ? 14.805 -14.116 32.696 1.00 46.31 58 LEU B O 1
ATOM 3250 N N . TYR B 1 59 ? 12.712 -14.970 32.539 1.00 41.48 59 TYR B N 1
ATOM 3251 C CA . TYR B 1 59 ? 13.166 -16.349 32.677 1.00 42.67 59 TYR B CA 1
ATOM 3252 C C . TYR B 1 59 ? 13.438 -16.995 31.336 1.00 46.62 59 TYR B C 1
ATOM 3253 O O . TYR B 1 59 ? 13.021 -16.495 30.282 1.00 42.58 59 TYR B O 1
ATOM 3262 N N . GLU B 1 60 ? 14.124 -18.132 31.397 1.00 50.01 60 GLU B N 1
ATOM 3263 C CA . GLU B 1 60 ? 14.545 -18.842 30.195 1.00 52.84 60 GLU B CA 1
ATOM 3264 C C . GLU B 1 60 ? 13.383 -19.519 29.521 1.00 49.61 60 GLU B C 1
ATOM 3265 O O . GLU B 1 60 ? 13.442 -19.786 28.332 1.00 51.00 60 GLU B O 1
ATOM 3271 N N . ASP B 1 61 ? 12.316 -19.774 30.275 1.00 44.31 61 ASP B N 1
ATOM 3272 C CA . ASP B 1 61 ? 11.093 -20.369 29.723 1.00 43.38 61 ASP B CA 1
ATOM 3273 C C . ASP B 1 61 ? 10.165 -19.319 29.111 1.00 38.76 61 ASP B C 1
ATOM 3274 O O . ASP B 1 61 ? 9.015 -19.606 28.793 1.00 44.43 61 ASP B O 1
ATOM 3279 N N . ASN B 1 62 ? 10.661 -18.095 28.991 1.00 38.57 62 ASN B N 1
ATOM 3280 C CA . ASN B 1 62 ? 9.907 -16.962 28.418 1.00 41.26 62 ASN B CA 1
ATOM 3281 C C . ASN B 1 62 ? 8.814 -16.360 29.302 1.00 42.06 62 ASN B C 1
ATOM 3282 O O . ASN B 1 62 ? 8.049 -15.502 28.841 1.00 38.91 62 ASN B O 1
ATOM 3287 N N . SER B 1 63 ? 8.763 -16.796 30.564 1.00 42.82 63 SER B N 1
ATOM 3288 C CA . SER B 1 63 ? 7.875 -16.172 31.552 1.00 39.90 63 SER B CA 1
ATOM 3289 C C . SER B 1 63 ? 8.529 -14.922 32.076 1.00 36.77 63 SER B C 1
ATOM 3290 O O . SER B 1 63 ? 9.749 -14.695 31.906 1.00 36.95 63 SER B O 1
ATOM 3293 N N . ILE B 1 64 ? 7.699 -14.065 32.665 1.00 35.27 64 ILE B N 1
ATOM 3294 C CA . ILE B 1 64 ? 8.129 -12.776 33.150 1.00 32.57 64 ILE B CA 1
ATOM 3295 C C . ILE B 1 64 ? 7.634 -12.646 34.608 1.00 34.67 64 ILE B C 1
ATOM 3296 O O . ILE B 1 64 ? 6.477 -12.969 34.917 1.00 32.76 64 ILE B O 1
ATOM 3301 N N . GLU B 1 65 ? 8.507 -12.169 35.478 1.00 33.18 65 GLU B N 1
ATOM 3302 C CA . GLU B 1 65 ? 8.128 -11.946 36.864 1.00 34.42 65 GLU B CA 1
ATOM 3303 C C . GLU B 1 65 ? 8.377 -10.515 37.252 1.00 33.29 65 GLU B C 1
ATOM 3304 O O . GLU B 1 65 ? 9.449 -9.952 36.945 1.00 33.92 65 GLU B O 1
ATOM 3310 N N . VAL B 1 66 ? 7.378 -9.917 37.904 1.00 31.88 66 VAL B N 1
ATOM 3311 C CA . VAL B 1 66 ? 7.499 -8.558 38.441 1.00 30.69 66 VAL B CA 1
ATOM 3312 C C . VAL B 1 66 ? 7.127 -8.593 39.934 1.00 34.24 66 VAL B C 1
ATOM 3313 O O . VAL B 1 66 ? 6.095 -9.152 40.285 1.00 34.20 66 VAL B O 1
ATOM 3317 N N . ALA B 1 67 ? 7.932 -7.968 40.792 1.00 34.95 67 ALA B N 1
ATOM 3318 C CA . ALA B 1 67 ? 7.659 -7.954 42.245 1.00 35.06 67 ALA B CA 1
ATOM 3319 C C . ALA B 1 67 ? 7.788 -6.537 42.729 1.00 37.40 67 ALA B C 1
ATOM 3320 O O . ALA B 1 67 ? 8.592 -5.789 42.178 1.00 39.25 67 ALA B O 1
ATOM 3322 N N . ASP B 1 68 ? 7.013 -6.147 43.752 1.00 33.82 68 ASP B N 1
ATOM 3323 C CA . ASP B 1 68 ? 7.205 -4.832 44.343 1.00 32.61 68 ASP B CA 1
ATOM 3324 C C . ASP B 1 68 ? 7.216 -4.956 45.884 1.00 33.74 68 ASP B C 1
ATOM 3325 O O . ASP B 1 68 ? 6.944 -6.038 46.395 1.00 33.32 68 ASP B O 1
ATOM 3330 N N . ASP B 1 69 ? 7.549 -3.872 46.591 1.00 34.90 69 ASP B N 1
ATOM 3331 C CA . ASP B 1 69 ? 7.517 -3.864 48.069 1.00 36.59 69 ASP B CA 1
ATOM 3332 C C . ASP B 1 69 ? 6.342 -3.026 48.559 1.00 37.09 69 ASP B C 1
ATOM 3333 O O . ASP B 1 69 ? 6.446 -2.310 49.575 1.00 34.78 69 ASP B O 1
ATOM 3338 N N . GLY B 1 70 ? 5.221 -3.108 47.833 1.00 35.06 70 GLY B N 1
ATOM 3339 C CA . GLY B 1 70 ? 4.025 -2.323 48.157 1.00 36.48 70 GLY B CA 1
ATOM 3340 C C . GLY B 1 70 ? 3.241 -2.976 49.269 1.00 35.66 70 GLY B C 1
ATOM 3341 O O . GLY B 1 70 ? 3.701 -3.941 49.856 1.00 39.44 70 GLY B O 1
ATOM 3342 N N . ARG B 1 71 ? 2.036 -2.473 49.536 1.00 38.56 71 ARG B N 1
ATOM 3343 C CA . ARG B 1 71 ? 1.191 -2.994 50.628 1.00 38.95 71 ARG B CA 1
ATOM 3344 C C . ARG B 1 71 ? 0.776 -4.440 50.439 1.00 40.05 71 ARG B C 1
ATOM 3345 O O . ARG B 1 71 ? 0.348 -5.090 51.389 1.00 39.94 71 ARG B O 1
ATOM 3353 N N . GLY B 1 72 ? 0.922 -4.959 49.218 1.00 38.98 72 GLY B N 1
ATOM 3354 C CA . GLY B 1 72 ? 0.416 -6.285 48.921 1.00 36.39 72 GLY B CA 1
ATOM 3355 C C . GLY B 1 72 ? -1.041 -6.209 48.471 1.00 40.45 72 GLY B C 1
ATOM 3356 O O . GLY B 1 72 ? -1.877 -5.575 49.136 1.00 42.06 72 GLY B O 1
ATOM 3357 N N . MET B 1 73 ? -1.349 -6.826 47.332 1.00 40.21 73 MET B N 1
ATOM 3358 C CA . MET B 1 73 ? -2.698 -6.783 46.760 1.00 41.92 73 MET B CA 1
ATOM 3359 C C . MET B 1 73 ? -3.745 -7.412 47.712 1.00 43.82 73 MET B C 1
ATOM 3360 O O . MET B 1 73 ? -3.485 -8.472 48.299 1.00 39.28 73 MET B O 1
ATOM 3365 N N . PRO B 1 74 ? -4.941 -6.784 47.844 1.00 44.83 74 PRO B N 1
ATOM 3366 C CA . PRO B 1 74 ? -5.941 -7.295 48.828 1.00 46.66 74 PRO B CA 1
ATOM 3367 C C . PRO B 1 74 ? -6.326 -8.757 48.624 1.00 46.23 74 PRO B C 1
ATOM 3368 O O . PRO B 1 74 ? -6.448 -9.218 47.486 1.00 46.96 74 PRO B O 1
ATOM 3372 N N . VAL B 1 75 ? -6.465 -9.491 49.726 1.00 43.58 75 VAL B N 1
ATOM 3373 C CA . VAL B 1 75 ? -6.905 -10.873 49.699 1.00 44.78 75 VAL B CA 1
ATOM 3374 C C . VAL B 1 75 ? -8.316 -11.044 50.317 1.00 48.50 75 VAL B C 1
ATOM 3375 O O . VAL B 1 75 ? -8.842 -12.151 50.338 1.00 48.49 75 VAL B O 1
ATOM 3379 N N . ASP B 1 76 ? -8.895 -9.951 50.818 1.00 54.58 76 ASP B N 1
ATOM 3380 C CA . ASP B 1 76 ? -10.205 -9.958 51.516 1.00 63.85 76 ASP B CA 1
ATOM 3381 C C . ASP B 1 76 ? -11.359 -10.454 50.656 1.00 66.57 76 ASP B C 1
ATOM 3382 O O . ASP B 1 76 ? -11.587 -9.924 49.558 1.00 66.77 76 ASP B O 1
ATOM 3387 N N . ILE B 1 77 ? -12.075 -11.464 51.161 1.00 68.97 77 ILE B N 1
ATOM 3388 C CA . ILE B 1 77 ? -13.236 -12.030 50.466 1.00 68.65 77 ILE B CA 1
ATOM 3389 C C . ILE B 1 77 ? -14.267 -10.944 50.228 1.00 70.74 77 ILE B C 1
ATOM 3390 O O . ILE B 1 77 ? -14.787 -10.358 51.171 1.00 72.80 77 ILE B O 1
ATOM 3395 N N . HIS B 1 78 ? -14.532 -10.664 48.955 1.00 71.82 78 HIS B N 1
ATOM 3396 C CA . HIS B 1 78 ? -15.485 -9.635 48.577 1.00 67.96 78 HIS B CA 1
ATOM 3397 C C . HIS B 1 78 ? -16.891 -10.057 48.949 1.00 71.42 78 HIS B C 1
ATOM 3398 O O . HIS B 1 78 ? -17.284 -11.210 48.684 1.00 64.34 78 HIS B O 1
ATOM 3405 N N . PRO B 1 79 ? -17.657 -9.138 49.589 1.00 72.52 79 PRO B N 1
ATOM 3406 C CA . PRO B 1 79 ? -19.056 -9.404 49.922 1.00 73.72 79 PRO B CA 1
ATOM 3407 C C . PRO B 1 79 ? -19.950 -9.105 48.712 1.00 70.85 79 PRO B C 1
ATOM 3408 O O . PRO B 1 79 ? -20.253 -7.938 48.435 1.00 73.95 79 PRO B O 1
ATOM 3412 N N . GLU B 1 80 ? -20.309 -10.171 47.991 1.00 67.83 80 GLU B N 1
ATOM 3413 C CA . GLU B 1 80 ? -21.101 -10.155 46.749 1.00 66.06 80 GLU B CA 1
ATOM 3414 C C . GLU B 1 80 ? -20.517 -11.113 45.729 1.00 65.58 80 GLU B C 1
ATOM 3415 O O . GLU B 1 80 ? -21.179 -12.070 45.320 1.00 66.47 80 GLU B O 1
ATOM 3421 N N . HIS B 1 81 ? -19.276 -10.866 45.311 1.00 58.32 81 HIS B N 1
ATOM 3422 C CA . HIS B 1 81 ? -18.694 -11.725 44.287 1.00 56.77 81 HIS B CA 1
ATOM 3423 C C . HIS B 1 81 ? -18.176 -12.986 44.905 1.00 57.96 81 HIS B C 1
ATOM 3424 O O . HIS B 1 81 ? -17.913 -13.965 44.205 1.00 55.33 81 HIS B O 1
ATOM 3431 N N . LYS B 1 82 ? -18.093 -12.994 46.240 1.00 65.34 82 LYS B N 1
ATOM 3432 C CA . LYS B 1 82 ? -17.769 -14.202 47.020 1.00 66.52 82 LYS B CA 1
ATOM 3433 C C . LYS B 1 82 ? -16.430 -14.782 46.601 1.00 62.83 82 LYS B C 1
ATOM 3434 O O . LYS B 1 82 ? -16.313 -15.981 46.332 1.00 64.12 82 LYS B O 1
ATOM 3440 N N . MET B 1 83 ? -15.428 -13.914 46.514 1.00 63.53 83 MET B N 1
ATOM 3441 C CA . MET B 1 83 ? -14.097 -14.325 46.097 1.00 58.18 83 MET B CA 1
ATOM 3442 C C . MET B 1 83 ? -13.064 -13.346 46.640 1.00 53.08 83 MET B C 1
ATOM 3443 O O . MET B 1 83 ? -13.369 -12.161 46.852 1.00 50.82 83 MET B O 1
ATOM 3448 N N . SER B 1 84 ? -11.849 -13.844 46.876 1.00 51.80 84 SER B N 1
ATOM 3449 C CA . SER B 1 84 ? -10.735 -12.981 47.294 1.00 56.41 84 SER B CA 1
ATOM 3450 C C . SER B 1 84 ? -10.576 -11.797 46.362 1.00 55.19 84 SER B C 1
ATOM 3451 O O . SER B 1 84 ? -10.865 -11.903 45.173 1.00 57.04 84 SER B O 1
ATOM 3454 N N . GLY B 1 85 ? -10.144 -10.666 46.914 1.00 50.87 85 GLY B N 1
ATOM 3455 C CA . GLY B 1 85 ? -9.861 -9.458 46.149 1.00 53.68 85 GLY B CA 1
ATOM 3456 C C . GLY B 1 85 ? -8.926 -9.700 44.970 1.00 54.77 85 GLY B C 1
ATOM 3457 O O . GLY B 1 85 ? -9.074 -9.073 43.919 1.00 55.76 85 GLY B O 1
ATOM 3458 N N . ILE B 1 86 ? -7.989 -10.630 45.150 1.00 53.19 86 ILE B N 1
ATOM 3459 C CA . ILE B 1 86 ? -6.995 -10.977 44.132 1.00 51.81 86 ILE B CA 1
ATOM 3460 C C . ILE B 1 86 ? -7.660 -11.733 42.978 1.00 53.69 86 ILE B C 1
ATOM 3461 O O . ILE B 1 86 ? -7.429 -11.401 41.817 1.00 48.77 86 ILE B O 1
ATOM 3466 N N . GLU B 1 87 ? -8.495 -12.722 43.310 1.00 55.93 87 GLU B N 1
ATOM 3467 C CA . GLU B 1 87 ? -9.258 -13.483 42.305 1.00 61.08 87 GLU B CA 1
ATOM 3468 C C . GLU B 1 87 ? -10.167 -12.554 41.484 1.00 61.16 87 GLU B C 1
ATOM 3469 O O . GLU B 1 87 ? -10.183 -12.628 40.262 1.00 66.94 87 GLU B O 1
ATOM 3475 N N . LEU B 1 88 ? -10.886 -11.664 42.164 1.00 60.45 88 LEU B N 1
ATOM 3476 C CA . LEU B 1 88 ? -11.686 -10.626 41.506 1.00 61.50 88 LEU B CA 1
ATOM 3477 C C . LEU B 1 88 ? -10.890 -9.790 40.491 1.00 58.64 88 LEU B C 1
ATOM 3478 O O . LEU B 1 88 ? -11.311 -9.643 39.338 1.00 58.77 88 LEU B O 1
ATOM 3483 N N . ILE B 1 89 ? -9.761 -9.233 40.936 1.00 53.59 89 ILE B N 1
ATOM 3484 C CA . ILE B 1 89 ? -8.874 -8.418 40.092 1.00 51.91 89 ILE B CA 1
ATOM 3485 C C . ILE B 1 89 ? -8.305 -9.207 38.885 1.00 46.98 89 ILE B C 1
ATOM 3486 O O . ILE B 1 89 ? -8.153 -8.651 37.813 1.00 54.03 89 ILE B O 1
ATOM 3491 N N . MET B 1 90 ? -8.036 -10.497 39.068 1.00 47.86 90 MET B N 1
ATOM 3492 C CA . MET B 1 90 ? -7.353 -11.333 38.085 1.00 50.42 90 MET B CA 1
ATOM 3493 C C . MET B 1 90 ? -8.261 -12.019 37.073 1.00 56.47 90 MET B C 1
ATOM 3494 O O . MET B 1 90 ? -7.764 -12.523 36.050 1.00 46.94 90 MET B O 1
ATOM 3499 N N . THR B 1 91 ? -9.563 -12.103 37.379 1.00 55.44 91 THR B N 1
ATOM 3500 C CA . THR B 1 91 ? -10.515 -12.838 36.522 1.00 53.74 91 THR B CA 1
ATOM 3501 C C . THR B 1 91 ? -11.666 -11.994 35.930 1.00 48.80 91 THR B C 1
ATOM 3502 O O . THR B 1 91 ? -12.506 -12.516 35.229 1.00 49.82 91 THR B O 1
ATOM 3506 N N . LYS B 1 92 ? -11.699 -10.695 36.182 1.00 47.95 92 LYS B N 1
ATOM 3507 C CA . LYS B 1 92 ? -12.795 -9.876 35.660 1.00 54.56 92 LYS B CA 1
ATOM 3508 C C . LYS B 1 92 ? -12.254 -8.585 35.106 1.00 53.83 92 LYS B C 1
ATOM 3509 O O . LYS B 1 92 ? -11.286 -8.052 35.646 1.00 53.64 92 LYS B O 1
ATOM 3515 N N . LEU B 1 93 ? -12.901 -8.073 34.062 1.00 51.94 93 LEU B N 1
ATOM 3516 C CA . LEU B 1 93 ? -12.642 -6.732 33.566 1.00 56.61 93 LEU B CA 1
ATOM 3517 C C . LEU B 1 93 ? -13.470 -5.714 34.328 1.00 62.40 93 LEU B C 1
ATOM 3518 O O . LEU B 1 93 ? -14.696 -5.794 34.335 1.00 70.10 93 LEU B O 1
ATOM 3523 N N . HIS B 1 94 ? -12.805 -4.740 34.938 1.00 65.77 94 HIS B N 1
ATOM 3524 C CA . HIS B 1 94 ? -13.466 -3.815 35.842 1.00 67.76 94 HIS B CA 1
ATOM 3525 C C . HIS B 1 94 ? -13.738 -2.491 35.207 1.00 74.72 94 HIS B C 1
ATOM 3526 O O . HIS B 1 94 ? -13.356 -1.446 35.749 1.00 76.12 94 HIS B O 1
ATOM 3533 N N . SER B 1 95 ? -14.412 -2.509 34.061 1.00 72.49 95 SER B N 1
ATOM 3534 C CA . SER B 1 95 ? -14.807 -1.272 33.392 1.00 72.20 95 SER B CA 1
ATOM 3535 C C . SER B 1 95 ? -15.523 -0.347 34.372 1.00 73.52 95 SER B C 1
ATOM 3536 O O . SER B 1 95 ? -16.394 -0.781 35.137 1.00 74.49 95 SER B O 1
ATOM 3539 N N . GLY B 1 96 ? -15.143 0.924 34.353 1.00 70.22 96 GLY B N 1
ATOM 3540 C CA . GLY B 1 96 ? -15.766 1.926 35.203 1.00 72.60 96 GLY B CA 1
ATOM 3541 C C . GLY B 1 96 ? -16.542 2.861 34.309 1.00 72.31 96 GLY B C 1
ATOM 3542 O O . GLY B 1 96 ? -17.058 2.437 33.278 1.00 76.43 96 GLY B O 1
ATOM 3543 N N . GLY B 1 97 ? -16.620 4.132 34.695 1.00 72.55 97 GLY B N 1
ATOM 3544 C CA . GLY B 1 97 ? -17.308 5.132 33.893 1.00 68.19 97 GLY B CA 1
ATOM 3545 C C . GLY B 1 97 ? -18.392 5.876 34.642 1.00 70.60 97 GLY B C 1
ATOM 3546 O O . GLY B 1 97 ? -19.008 5.348 35.567 1.00 76.04 97 GLY B O 1
ATOM 3547 N N . LYS B 1 98 ? -18.598 7.125 34.244 1.00 78.75 98 LYS B N 1
ATOM 3548 C CA . LYS B 1 98 ? -19.721 7.926 34.696 1.00 80.04 98 LYS B CA 1
ATOM 3549 C C . LYS B 1 98 ? -20.889 7.799 33.730 1.00 86.40 98 LYS B C 1
ATOM 3550 O O . LYS B 1 98 ? -22.038 7.959 34.137 1.00 93.09 98 LYS B O 1
ATOM 3556 N N . PHE B 1 99 ? -20.585 7.544 32.452 1.00 85.22 99 PHE B N 1
ATOM 3557 C CA . PHE B 1 99 ? -21.592 7.308 31.395 1.00 83.54 99 PHE B CA 1
ATOM 3558 C C . PHE B 1 99 ? -21.030 6.314 30.380 1.00 86.21 99 PHE B C 1
ATOM 3559 O O . PHE B 1 99 ? -19.892 5.863 30.525 1.00 85.54 99 PHE B O 1
ATOM 3567 N N . SER B 1 100 ? -21.820 5.951 29.370 1.00 86.82 100 SER B N 1
ATOM 3568 C CA . SER B 1 100 ? -21.278 5.212 28.218 1.00 85.25 100 SER B CA 1
ATOM 3569 C C . SER B 1 100 ? -21.714 5.847 26.909 1.00 77.62 100 SER B C 1
ATOM 3570 O O . SER B 1 100 ? -22.256 6.953 26.911 1.00 77.68 100 SER B O 1
ATOM 3573 N N . VAL B 1 113 ? -7.241 -0.772 31.908 1.00 78.89 113 VAL B N 1
ATOM 3574 C CA . VAL B 1 113 ? -8.426 -1.630 32.008 1.00 82.54 113 VAL B CA 1
ATOM 3575 C C . VAL B 1 113 ? -8.168 -2.871 32.872 1.00 80.23 113 VAL B C 1
ATOM 3576 O O . VAL B 1 113 ? -9.109 -3.585 33.239 1.00 79.98 113 VAL B O 1
ATOM 3580 N N . GLY B 1 114 ? -6.891 -3.129 33.167 1.00 75.24 114 GLY B N 1
ATOM 3581 C CA . GLY B 1 114 ? -6.519 -4.018 34.259 1.00 64.89 114 GLY B CA 1
ATOM 3582 C C . GLY B 1 114 ? -5.614 -5.195 33.988 1.00 60.26 114 GLY B C 1
ATOM 3583 O O . GLY B 1 114 ? -5.425 -5.626 32.848 1.00 60.05 114 GLY B O 1
ATOM 3584 N N . VAL B 1 115 ? -5.091 -5.737 35.081 1.00 51.41 115 VAL B N 1
ATOM 3585 C CA . VAL B 1 115 ? -4.172 -6.859 35.072 1.00 44.17 115 VAL B CA 1
ATOM 3586 C C . VAL B 1 115 ? -4.837 -8.188 34.748 1.00 41.84 115 VAL B C 1
ATOM 3587 O O . VAL B 1 115 ? -4.131 -9.176 34.530 1.00 35.74 115 VAL B O 1
ATOM 3591 N N . SER B 1 116 ? -6.184 -8.234 34.738 1.00 38.40 116 SER B N 1
ATOM 3592 C CA . SER B 1 116 ? -6.883 -9.436 34.291 1.00 38.70 116 SER B CA 1
ATOM 3593 C C . SER B 1 116 ? -6.547 -9.715 32.797 1.00 31.00 116 SER B C 1
ATOM 3594 O O . SER B 1 116 ? -6.570 -10.875 32.358 1.00 37.06 116 SER B O 1
ATOM 3597 N N . VAL B 1 117 ? -6.229 -8.662 32.071 1.00 35.54 117 VAL B N 1
ATOM 3598 C CA . VAL B 1 117 ? -5.760 -8.805 30.649 1.00 42.03 117 VAL B CA 1
ATOM 3599 C C . VAL B 1 117 ? -4.523 -9.715 30.584 1.00 42.88 117 VAL B C 1
ATOM 3600 O O . VAL B 1 117 ? -4.489 -10.686 29.820 1.00 43.43 117 VAL B O 1
ATOM 3604 N N . VAL B 1 118 ? -3.547 -9.462 31.456 1.00 38.74 118 VAL B N 1
ATOM 3605 C CA . VAL B 1 118 ? -2.362 -10.307 31.542 1.00 34.17 118 VAL B CA 1
ATOM 3606 C C . VAL B 1 118 ? -2.722 -11.746 31.867 1.00 36.12 118 VAL B C 1
ATOM 3607 O O . VAL B 1 118 ? -2.143 -12.680 31.326 1.00 36.09 118 VAL B O 1
ATOM 3611 N N . ASN B 1 119 ? -3.656 -11.944 32.788 1.00 37.89 119 ASN B N 1
ATOM 3612 C CA . ASN B 1 119 ? -3.993 -13.306 33.190 1.00 39.86 119 ASN B CA 1
ATOM 3613 C C . ASN B 1 119 ? -4.709 -14.037 32.039 1.00 37.63 119 ASN B C 1
ATOM 3614 O O . ASN B 1 119 ? -4.463 -15.216 31.795 1.00 42.15 119 ASN B O 1
ATOM 3619 N N . ALA B 1 120 ? -5.597 -13.316 31.367 1.00 38.74 120 ALA B N 1
ATOM 3620 C CA . ALA B 1 120 ? -6.390 -13.866 30.240 1.00 44.37 120 ALA B CA 1
ATOM 3621 C C . ALA B 1 120 ? -5.473 -14.386 29.132 1.00 47.04 120 ALA B C 1
ATOM 3622 O O . ALA B 1 120 ? -5.720 -15.444 28.546 1.00 47.25 120 ALA B O 1
ATOM 3624 N N . LEU B 1 121 ? -4.374 -13.663 28.908 1.00 44.97 121 LEU B N 1
ATOM 3625 C CA . LEU B 1 121 ? -3.526 -13.874 27.725 1.00 41.70 121 LEU B CA 1
ATOM 3626 C C . LEU B 1 121 ? -2.315 -14.713 28.050 1.00 44.06 121 LEU B C 1
ATOM 3627 O O . LEU B 1 121 ? -1.442 -14.903 27.206 1.00 43.34 121 LEU B O 1
ATOM 3632 N N . SER B 1 122 ? -2.276 -15.232 29.279 1.00 40.40 122 SER B N 1
ATOM 3633 C CA . SER B 1 122 ? -1.227 -16.156 29.729 1.00 39.20 122 SER B CA 1
ATOM 3634 C C . SER B 1 122 ? -1.799 -17.567 29.983 1.00 44.21 122 SER B C 1
ATOM 3635 O O . SER B 1 122 ? -2.899 -17.692 30.517 1.00 45.46 122 SER B O 1
ATOM 3638 N N . THR B 1 123 ? -1.035 -18.601 29.614 1.00 45.43 123 THR B N 1
ATOM 3639 C CA . THR B 1 123 ? -1.349 -19.998 29.945 1.00 49.21 123 THR B CA 1
ATOM 3640 C C . THR B 1 123 ? -1.156 -20.348 31.431 1.00 52.17 123 THR B C 1
ATOM 3641 O O . THR B 1 123 ? -1.615 -21.393 31.909 1.00 45.27 123 THR B O 1
ATOM 3645 N N . ARG B 1 124 ? -0.438 -19.489 32.149 1.00 53.69 124 ARG B N 1
ATOM 3646 C CA . ARG B 1 124 ? -0.231 -19.658 33.581 1.00 49.83 124 ARG B CA 1
ATOM 3647 C C . ARG B 1 124 ? 0.089 -18.301 34.190 1.00 49.19 124 ARG B C 1
ATOM 3648 O O . ARG B 1 124 ? 0.815 -17.502 33.603 1.00 44.51 124 ARG B O 1
ATOM 3656 N N . LEU B 1 125 ? -0.485 -18.033 35.353 1.00 44.75 125 LEU B N 1
ATOM 3657 C CA . LEU B 1 125 ? -0.066 -16.891 36.146 1.00 41.66 125 LEU B CA 1
ATOM 3658 C C . LEU B 1 125 ? -0.101 -17.254 37.637 1.00 44.39 125 LEU B C 1
ATOM 3659 O O . LEU B 1 125 ? -1.100 -17.799 38.130 1.00 41.95 125 LEU B O 1
ATOM 3664 N N . GLU B 1 126 ? 1.008 -16.992 38.314 1.00 43.34 126 GLU B N 1
ATOM 3665 C CA . GLU B 1 126 ? 1.128 -17.185 39.760 1.00 45.38 126 GLU B CA 1
ATOM 3666 C C . GLU B 1 126 ? 1.322 -15.840 40.447 1.00 44.10 126 GLU B C 1
ATOM 3667 O O . GLU B 1 126 ? 2.055 -14.969 39.954 1.00 43.15 126 GLU B O 1
ATOM 3673 N N . ALA B 1 127 ? 0.628 -15.653 41.564 1.00 39.11 127 ALA B N 1
ATOM 3674 C CA . ALA B 1 127 ? 0.798 -14.446 42.362 1.00 42.76 127 ALA B CA 1
ATOM 3675 C C . ALA B 1 127 ? 1.200 -14.876 43.756 1.00 42.45 127 ALA B C 1
ATOM 3676 O O . ALA B 1 127 ? 0.742 -15.918 44.258 1.00 41.53 127 ALA B O 1
ATOM 3678 N N . GLU B 1 128 ? 2.116 -14.123 44.336 1.00 42.91 128 GLU B N 1
ATOM 3679 C CA . GLU B 1 128 ? 2.453 -14.287 45.742 1.00 40.22 128 GLU B CA 1
ATOM 3680 C C . GLU B 1 128 ? 2.297 -12.937 46.426 1.00 41.78 128 GLU B C 1
ATOM 3681 O O . GLU B 1 128 ? 2.872 -11.924 45.983 1.00 38.31 128 GLU B O 1
ATOM 3687 N N . ILE B 1 129 ? 1.470 -12.901 47.477 1.00 38.72 129 ILE B N 1
ATOM 3688 C CA . ILE B 1 129 ? 1.210 -11.641 48.177 1.00 38.55 129 ILE B CA 1
ATOM 3689 C C . ILE B 1 129 ? 1.762 -11.777 49.588 1.00 38.61 129 ILE B C 1
ATOM 3690 O O . ILE B 1 129 ? 1.495 -12.763 50.268 1.00 35.47 129 ILE B O 1
ATOM 3695 N N . LYS B 1 130 ? 2.559 -10.798 50.001 1.00 37.42 130 LYS B N 1
ATOM 3696 C CA . LYS B 1 130 ? 3.006 -10.749 51.396 1.00 37.74 130 LYS B CA 1
ATOM 3697 C C . LYS B 1 130 ? 2.215 -9.654 52.052 1.00 36.86 130 LYS B C 1
ATOM 3698 O O . LYS B 1 130 ? 2.345 -8.481 51.706 1.00 34.02 130 LYS B O 1
ATOM 3704 N N . ARG B 1 131 ? 1.386 -10.043 53.014 1.00 38.23 131 ARG B N 1
ATOM 3705 C CA . ARG B 1 131 ? 0.491 -9.097 53.636 1.00 39.42 131 ARG B CA 1
ATOM 3706 C C . ARG B 1 131 ? 0.028 -9.604 55.007 1.00 38.97 131 ARG B C 1
ATOM 3707 O O . ARG B 1 131 ? -0.297 -10.782 55.165 1.00 34.34 131 ARG B O 1
ATOM 3715 N N . ASP B 1 132 ? -0.008 -8.715 55.996 1.00 38.72 132 ASP B N 1
ATOM 3716 C CA . ASP B 1 132 ? -0.456 -9.119 57.342 1.00 39.86 132 ASP B CA 1
ATOM 3717 C C . ASP B 1 132 ? 0.355 -10.270 57.947 1.00 39.18 132 ASP B C 1
ATOM 3718 O O . ASP B 1 132 ? -0.188 -11.103 58.679 1.00 37.56 132 ASP B O 1
ATOM 3723 N N . GLY B 1 133 ? 1.646 -10.326 57.622 1.00 38.06 133 GLY B N 1
ATOM 3724 C CA . GLY B 1 133 ? 2.513 -11.408 58.068 1.00 36.12 133 GLY B CA 1
ATOM 3725 C C . GLY B 1 133 ? 2.260 -12.784 57.464 1.00 40.22 133 GLY B C 1
ATOM 3726 O O . GLY B 1 133 ? 2.841 -13.794 57.924 1.00 40.31 133 GLY B O 1
ATOM 3727 N N . ASN B 1 134 ? 1.389 -12.851 56.451 1.00 36.48 134 ASN B N 1
ATOM 3728 C CA . ASN B 1 134 ? 1.169 -14.099 55.692 1.00 35.54 134 ASN B CA 1
ATOM 3729 C C . ASN B 1 134 ? 1.686 -13.963 54.263 1.00 35.73 134 ASN B C 1
ATOM 3730 O O . ASN B 1 134 ? 1.692 -12.871 53.693 1.00 34.92 134 ASN B O 1
ATOM 3735 N N . VAL B 1 135 ? 2.139 -15.083 53.730 1.00 36.79 135 VAL B N 1
ATOM 3736 C CA . VAL B 1 135 ? 2.595 -15.194 52.372 1.00 40.70 135 VAL B CA 1
ATOM 3737 C C . VAL B 1 135 ? 1.538 -16.057 51.712 1.00 40.67 135 VAL B C 1
ATOM 3738 O O . VAL B 1 135 ? 1.397 -17.247 51.992 1.00 43.52 135 VAL B O 1
ATOM 3742 N N . TYR B 1 136 ? 0.759 -15.404 50.871 1.00 39.83 136 TYR B N 1
ATOM 3743 C CA . TYR B 1 136 ? -0.346 -16.007 50.173 1.00 42.58 136 TYR B CA 1
ATOM 3744 C C . TYR B 1 136 ? 0.128 -16.371 48.770 1.00 47.79 136 TYR B C 1
ATOM 3745 O O . TYR B 1 136 ? 1.043 -15.712 48.229 1.00 45.47 136 TYR B O 1
ATOM 3754 N N . HIS B 1 137 ? -0.519 -17.385 48.192 1.00 45.91 137 HIS B N 1
ATOM 3755 C CA . HIS B 1 137 ? -0.220 -17.904 46.860 1.00 46.59 137 HIS B CA 1
ATOM 3756 C C . HIS B 1 137 ? -1.485 -18.351 46.174 1.00 50.98 137 HIS B C 1
ATOM 3757 O O . HIS B 1 137 ? -2.370 -18.956 46.794 1.00 46.74 137 HIS B O 1
ATOM 3764 N N . ILE B 1 138 ? -1.578 -18.043 44.884 1.00 47.76 138 ILE B N 1
ATOM 3765 C CA . ILE B 1 138 ? -2.696 -18.455 44.024 1.00 46.96 138 ILE B CA 1
ATOM 3766 C C . ILE B 1 138 ? -2.188 -18.598 42.582 1.00 49.83 138 ILE B C 1
ATOM 3767 O O . ILE B 1 138 ? -1.389 -17.759 42.114 1.00 45.34 138 ILE B O 1
ATOM 3772 N N . VAL B 1 139 ? -2.628 -19.670 41.914 1.00 54.14 139 VAL B N 1
ATOM 3773 C CA . VAL B 1 139 ? -2.242 -20.014 40.541 1.00 53.02 139 VAL B CA 1
ATOM 3774 C C . VAL B 1 139 ? -3.472 -19.949 39.643 1.00 58.70 139 VAL B C 1
ATOM 3775 O O . VAL B 1 139 ? -4.550 -20.435 40.006 1.00 57.30 139 VAL B O 1
ATOM 3779 N N . PHE B 1 140 ? -3.317 -19.320 38.481 1.00 56.63 140 PHE B N 1
ATOM 3780 C CA . PHE B 1 140 ? -4.349 -19.327 37.460 1.00 56.11 140 PHE B CA 1
ATOM 3781 C C . PHE B 1 140 ? -3.803 -19.996 36.207 1.00 62.94 140 PHE B C 1
ATOM 3782 O O . PHE B 1 140 ? -2.589 -19.963 35.959 1.00 60.42 140 PHE B O 1
ATOM 3790 N N . GLU B 1 141 ? -4.697 -20.616 35.433 1.00 61.43 141 GLU B N 1
ATOM 3791 C CA . GLU B 1 141 ? -4.366 -21.084 34.087 1.00 62.05 141 GLU B CA 1
ATOM 3792 C C . GLU B 1 141 ? -5.416 -20.618 33.083 1.00 63.88 141 GLU B C 1
ATOM 3793 O O . GLU B 1 141 ? -6.614 -20.738 33.321 1.00 67.04 141 GLU B O 1
ATOM 3799 N N . ASP B 1 142 ? -4.947 -20.040 31.979 1.00 65.79 142 ASP B N 1
ATOM 3800 C CA . ASP B 1 142 ? -5.824 -19.485 30.941 1.00 66.70 142 ASP B CA 1
ATOM 3801 C C . ASP B 1 142 ? -6.882 -18.518 31.504 1.00 63.06 142 ASP B C 1
ATOM 3802 O O . ASP B 1 142 ? -8.012 -18.454 31.002 1.00 57.61 142 ASP B O 1
ATOM 3807 N N . GLY B 1 143 ? -6.514 -17.764 32.542 1.00 56.95 143 GLY B N 1
ATOM 3808 C CA . GLY B 1 143 ? -7.414 -16.770 33.126 1.00 49.35 143 GLY B CA 1
ATOM 3809 C C . GLY B 1 143 ? -8.358 -17.340 34.189 1.00 49.40 143 GLY B C 1
ATOM 3810 O O . GLY B 1 143 ? -9.172 -16.624 34.747 1.00 42.39 143 GLY B O 1
ATOM 3811 N N . PHE B 1 144 ? -8.250 -18.638 34.465 1.00 55.87 144 PHE B N 1
ATOM 3812 C CA . PHE B 1 144 ? -9.118 -19.270 35.470 1.00 63.81 144 PHE B CA 1
ATOM 3813 C C . PHE B 1 144 ? -8.279 -19.789 36.636 1.00 62.62 144 PHE B C 1
ATOM 3814 O O . PHE B 1 144 ? -7.226 -20.403 36.419 1.00 60.98 144 PHE B O 1
ATOM 3822 N N . LYS B 1 145 ? -8.755 -19.557 37.862 1.00 67.83 145 LYS B N 1
ATOM 3823 C CA . LYS B 1 145 ? -8.102 -20.106 39.056 1.00 63.76 145 LYS B CA 1
ATOM 3824 C C . LYS B 1 145 ? -8.067 -21.635 39.028 1.00 65.35 145 LYS B C 1
ATOM 3825 O O . LYS B 1 145 ? -9.084 -22.276 38.789 1.00 66.09 145 LYS B O 1
ATOM 3831 N N . THR B 1 146 ? -6.887 -22.203 39.262 1.00 66.58 146 THR B N 1
ATOM 3832 C CA . THR B 1 146 ? -6.681 -23.649 39.226 1.00 69.37 146 THR B CA 1
ATOM 3833 C C . THR B 1 146 ? -6.017 -24.143 40.521 1.00 73.45 146 THR B C 1
ATOM 3834 O O . THR B 1 146 ? -5.701 -25.328 40.667 1.00 76.20 146 THR B O 1
ATOM 3838 N N . LYS B 1 147 ? -5.808 -23.216 41.453 1.00 72.28 147 LYS B N 1
ATOM 3839 C CA . LYS B 1 147 ? -5.193 -23.500 42.749 1.00 65.81 147 LYS B CA 1
ATOM 3840 C C . LYS B 1 147 ? -5.691 -22.439 43.715 1.00 61.77 147 LYS B C 1
ATOM 3841 O O . LYS B 1 147 ? -5.462 -21.238 43.512 1.00 56.19 147 LYS B O 1
ATOM 3847 N N . ASP B 1 148 ? -6.400 -22.894 44.747 1.00 60.09 148 ASP B N 1
ATOM 3848 C CA . ASP B 1 148 ? -6.996 -22.011 45.752 1.00 59.28 148 ASP B CA 1
ATOM 3849 C C . ASP B 1 148 ? -5.961 -21.134 46.388 1.00 47.19 148 ASP B C 1
ATOM 3850 O O . ASP B 1 148 ? -4.836 -21.578 46.618 1.00 48.85 148 ASP B O 1
ATOM 3855 N N . LEU B 1 149 ? -6.359 -19.897 46.667 1.00 49.20 149 LEU B N 1
ATOM 3856 C CA . LEU B 1 149 ? -5.581 -19.000 47.513 1.00 50.29 149 LEU B CA 1
ATOM 3857 C C . LEU B 1 149 ? -5.324 -19.673 48.840 1.00 53.41 149 LEU B C 1
ATOM 3858 O O . LEU B 1 149 ? -6.245 -20.204 49.451 1.00 58.90 149 LEU B O 1
ATOM 3863 N N . GLU B 1 150 ? -4.066 -19.679 49.263 1.00 55.99 150 GLU B N 1
ATOM 3864 C CA . GLU B 1 150 ? -3.702 -20.229 50.551 1.00 57.91 150 GLU B CA 1
ATOM 3865 C C . GLU B 1 150 ? -2.478 -19.528 51.143 1.00 54.74 150 GLU B C 1
ATOM 3866 O O . GLU B 1 150 ? -1.590 -19.082 50.416 1.00 48.47 150 GLU B O 1
ATOM 3872 N N . ILE B 1 151 ? -2.468 -19.409 52.469 1.00 51.54 151 ILE B N 1
ATOM 3873 C CA . ILE B 1 151 ? -1.279 -18.986 53.188 1.00 52.67 151 ILE B CA 1
ATOM 3874 C C . ILE B 1 151 ? -0.255 -20.125 53.147 1.00 51.30 151 ILE B C 1
ATOM 3875 O O . ILE B 1 151 ? -0.533 -21.216 53.639 1.00 55.23 151 ILE B O 1
ATOM 3880 N N . ILE B 1 152 ? 0.910 -19.870 52.543 1.00 44.38 152 ILE B N 1
ATOM 3881 C CA . ILE B 1 152 ? 1.974 -20.887 52.406 1.00 47.89 152 ILE B CA 1
ATOM 3882 C C . ILE B 1 152 ? 3.169 -20.668 53.326 1.00 48.25 152 ILE B C 1
ATOM 3883 O O . ILE B 1 152 ? 3.955 -21.586 53.556 1.00 53.63 152 ILE B O 1
ATOM 3888 N N . ASP B 1 153 ? 3.324 -19.439 53.818 1.00 53.70 153 ASP B N 1
ATOM 3889 C CA . ASP B 1 153 ? 4.385 -19.098 54.766 1.00 49.93 153 ASP B CA 1
ATOM 3890 C C . ASP B 1 153 ? 3.985 -17.891 55.613 1.00 45.23 153 ASP B C 1
ATOM 3891 O O . ASP B 1 153 ? 2.936 -17.277 55.395 1.00 46.69 153 ASP B O 1
ATOM 3896 N N . ASN B 1 154 ? 4.837 -17.572 56.577 1.00 45.34 154 ASN B N 1
ATOM 3897 C CA . ASN B 1 154 ? 4.678 -16.399 57.419 1.00 47.46 154 ASN B CA 1
ATOM 3898 C C . ASN B 1 154 ? 5.922 -15.580 57.342 1.00 47.65 154 ASN B C 1
ATOM 3899 O O . ASN B 1 154 ? 7.010 -16.099 57.048 1.00 47.90 154 ASN B O 1
ATOM 3904 N N . VAL B 1 155 ? 5.746 -14.300 57.640 1.00 44.77 155 VAL B N 1
ATOM 3905 C CA . VAL B 1 155 ? 6.709 -13.276 57.344 1.00 43.01 155 VAL B CA 1
ATOM 3906 C C . VAL B 1 155 ? 6.421 -12.157 58.355 1.00 40.05 155 VAL B C 1
ATOM 3907 O O . VAL B 1 155 ? 5.365 -12.176 58.962 1.00 37.28 155 VAL B O 1
ATOM 3911 N N . GLY B 1 156 ? 7.360 -11.240 58.603 1.00 34.64 156 GLY B N 1
ATOM 3912 C CA . GLY B 1 156 ? 7.076 -10.094 59.489 1.00 39.46 156 GLY B CA 1
ATOM 3913 C C . GLY B 1 156 ? 5.962 -9.213 58.922 1.00 40.89 156 GLY B C 1
ATOM 3914 O O . GLY B 1 156 ? 5.748 -9.175 57.690 1.00 39.31 156 GLY B O 1
ATOM 3915 N N . LYS B 1 157 ? 5.231 -8.522 59.797 1.00 38.61 157 LYS B N 1
ATOM 3916 C CA . LYS B 1 157 ? 4.114 -7.695 59.343 1.00 35.44 157 LYS B CA 1
ATOM 3917 C C . LYS B 1 157 ? 4.545 -6.564 58.391 1.00 37.60 157 LYS B C 1
ATOM 3918 O O . LYS B 1 157 ? 3.740 -6.098 57.590 1.00 37.55 157 LYS B O 1
ATOM 3924 N N . LYS B 1 158 ? 5.801 -6.122 58.492 1.00 35.48 158 LYS B N 1
ATOM 3925 C CA . LYS B 1 158 ? 6.299 -4.994 57.695 1.00 38.17 158 LYS B CA 1
ATOM 3926 C C . LYS B 1 158 ? 6.959 -5.459 56.377 1.00 36.99 158 LYS B C 1
ATOM 3927 O O . LYS B 1 158 ? 7.421 -4.649 55.557 1.00 38.81 158 LYS B O 1
ATOM 3933 N N . ASN B 1 159 ? 6.970 -6.767 56.191 1.00 36.73 159 ASN B N 1
ATOM 3934 C CA . ASN B 1 159 ? 7.442 -7.412 54.967 1.00 40.40 159 ASN B CA 1
ATOM 3935 C C . ASN B 1 159 ? 6.266 -7.678 53.987 1.00 37.69 159 ASN B C 1
ATOM 3936 O O . ASN B 1 159 ? 5.591 -8.734 54.035 1.00 34.97 159 ASN B O 1
ATOM 3941 N N . THR B 1 160 ? 6.020 -6.686 53.124 1.00 39.98 160 THR B N 1
ATOM 3942 C CA . THR B 1 160 ? 4.829 -6.651 52.278 1.00 36.05 160 THR B CA 1
ATOM 3943 C C . THR B 1 160 ? 5.224 -6.595 50.800 1.00 39.71 160 THR B C 1
ATOM 3944 O O . THR B 1 160 ? 6.371 -6.288 50.481 1.00 37.05 160 THR B O 1
ATOM 3948 N N . GLY B 1 161 ? 4.270 -6.868 49.903 1.00 36.38 161 GLY B N 1
ATOM 3949 C CA . GLY B 1 161 ? 4.545 -6.738 48.480 1.00 33.83 161 GLY B CA 1
ATOM 3950 C C . GLY B 1 161 ? 3.758 -7.686 47.636 1.00 33.04 161 GLY B C 1
ATOM 3951 O O . GLY B 1 161 ? 3.072 -8.564 48.139 1.00 34.41 161 GLY B O 1
ATOM 3952 N N . THR B 1 162 ? 3.856 -7.499 46.321 1.00 35.93 162 THR B N 1
ATOM 3953 C CA . THR B 1 162 ? 3.215 -8.404 45.389 1.00 33.69 162 THR B CA 1
ATOM 3954 C C . THR B 1 162 ? 4.223 -8.815 44.322 1.00 33.81 162 THR B C 1
ATOM 3955 O O . THR B 1 162 ? 5.041 -8.008 43.872 1.00 34.98 162 THR B O 1
ATOM 3959 N N . LYS B 1 163 ? 4.138 -10.069 43.934 1.00 35.90 163 LYS B N 1
ATOM 3960 C CA . LYS B 1 163 ? 4.991 -10.652 42.914 1.00 37.25 163 LYS B CA 1
ATOM 3961 C C . LYS B 1 163 ? 4.127 -11.555 42.010 1.00 38.68 163 LYS B C 1
ATOM 3962 O O . LYS B 1 163 ? 3.491 -12.508 42.486 1.00 33.82 163 LYS B O 1
ATOM 3968 N N . ILE B 1 164 ? 4.167 -11.272 40.709 1.00 33.73 164 ILE B N 1
ATOM 3969 C CA . ILE B 1 164 ? 3.323 -11.939 39.728 1.00 31.15 164 ILE B CA 1
ATOM 3970 C C . ILE B 1 164 ? 4.288 -12.468 38.670 1.00 34.56 164 ILE B C 1
ATOM 3971 O O . ILE B 1 164 ? 5.105 -11.713 38.140 1.00 33.27 164 ILE B O 1
ATOM 3976 N N . ARG B 1 165 ? 4.222 -13.773 38.431 1.00 29.87 165 ARG B N 1
ATOM 3977 C CA . ARG B 1 165 ? 4.970 -14.389 37.374 1.00 33.53 165 ARG B CA 1
ATOM 3978 C C . ARG B 1 165 ? 3.948 -14.939 36.386 1.00 34.76 165 ARG B C 1
ATOM 3979 O O . ARG B 1 165 ? 2.972 -15.652 36.767 1.00 36.10 165 ARG B O 1
ATOM 3987 N N . PHE B 1 166 ? 4.148 -14.597 35.123 1.00 32.76 166 PHE B N 1
ATOM 3988 C CA . PHE B 1 166 ? 3.141 -14.976 34.090 1.00 34.95 166 PHE B CA 1
ATOM 3989 C C . PHE B 1 166 ? 3.801 -15.558 32.833 1.00 36.92 166 PHE B C 1
ATOM 3990 O O . PHE B 1 166 ? 4.967 -15.245 32.525 1.00 36.06 166 PHE B O 1
ATOM 3998 N N . TRP B 1 167 ? 3.062 -16.426 32.142 1.00 36.39 167 TRP B N 1
ATOM 3999 C CA . TRP B 1 167 ? 3.609 -17.173 31.009 1.00 39.50 167 TRP B CA 1
ATOM 4000 C C . TRP B 1 167 ? 2.739 -16.872 29.828 1.00 37.44 167 TRP B C 1
ATOM 4001 O O . TRP B 1 167 ? 1.696 -17.504 29.659 1.00 39.23 167 TRP B O 1
ATOM 4012 N N . PRO B 1 168 ? 3.128 -15.864 29.002 1.00 38.18 168 PRO B N 1
ATOM 4013 C CA . PRO B 1 168 ? 2.270 -15.396 27.893 1.00 37.13 168 PRO B CA 1
ATOM 4014 C C . PRO B 1 168 ? 1.941 -16.540 26.915 1.00 38.91 168 PRO B C 1
ATOM 4015 O O . PRO B 1 168 ? 2.780 -17.411 26.667 1.00 37.92 168 PRO B O 1
ATOM 4019 N N . ASN B 1 169 ? 0.699 -16.569 26.456 1.00 41.20 169 ASN B N 1
ATOM 4020 C CA . ASN B 1 169 ? 0.167 -17.650 25.638 1.00 43.53 169 ASN B CA 1
ATOM 4021 C C . ASN B 1 169 ? 0.498 -17.392 24.168 1.00 41.86 169 ASN B C 1
ATOM 4022 O O . ASN B 1 169 ? 0.029 -16.400 23.596 1.00 41.34 169 ASN B O 1
ATOM 4027 N N . LYS B 1 170 ? 1.293 -18.274 23.565 1.00 43.50 170 LYS B N 1
ATOM 4028 C CA . LYS B 1 170 ? 1.716 -18.074 22.150 1.00 47.27 170 LYS B CA 1
ATOM 4029 C C . LYS B 1 170 ? 0.587 -17.760 21.145 1.00 47.65 170 LYS B C 1
ATOM 4030 O O . LYS B 1 170 ? 0.858 -17.200 20.084 1.00 48.32 170 LYS B O 1
ATOM 4036 N N . LYS B 1 171 ? -0.658 -18.124 21.474 1.00 49.58 171 LYS B N 1
ATOM 4037 C CA . LYS B 1 171 ? -1.809 -17.940 20.578 1.00 49.39 171 LYS B CA 1
ATOM 4038 C C . LYS B 1 171 ? -2.200 -16.503 20.340 1.00 48.93 171 LYS B C 1
ATOM 4039 O O . LYS B 1 171 ? -2.808 -16.176 19.326 1.00 49.76 171 LYS B O 1
ATOM 4045 N N . TYR B 1 172 ? -1.867 -15.636 21.280 1.00 44.00 172 TYR B N 1
ATOM 4046 C CA . TYR B 1 172 ? -2.311 -14.260 21.197 1.00 44.27 172 TYR B CA 1
ATOM 4047 C C . TYR B 1 172 ? -1.221 -13.335 20.703 1.00 38.01 172 TYR B C 1
ATOM 4048 O O . TYR B 1 172 ? -1.506 -12.191 20.392 1.00 42.97 172 TYR B O 1
ATOM 4057 N N . PHE B 1 173 ? 0.010 -13.843 20.615 1.00 39.91 173 PHE B N 1
ATOM 4058 C CA . PHE B 1 173 ? 1.170 -12.997 20.297 1.00 36.00 173 PHE B CA 1
ATOM 4059 C C . PHE B 1 173 ? 1.910 -13.345 19.009 1.00 34.58 173 PHE B C 1
ATOM 4060 O O . PHE B 1 173 ? 2.083 -14.510 18.665 1.00 38.00 173 PHE B O 1
ATOM 4068 N N . ASP B 1 174 ? 2.385 -12.305 18.331 1.00 36.71 174 ASP B N 1
ATOM 4069 C CA . ASP B 1 174 ? 3.174 -12.472 17.106 1.00 37.94 174 ASP B CA 1
ATOM 4070 C C . ASP B 1 174 ? 4.480 -13.132 17.458 1.00 36.79 174 ASP B C 1
ATOM 4071 O O . ASP B 1 174 ? 4.919 -14.050 16.782 1.00 37.54 174 ASP B O 1
ATOM 4076 N N . ASP B 1 175 ? 5.087 -12.686 18.557 1.00 35.34 175 ASP B N 1
ATOM 4077 C CA . ASP B 1 175 ? 6.351 -13.217 19.038 1.00 38.33 175 ASP B CA 1
ATOM 4078 C C . ASP B 1 175 ? 6.190 -13.302 20.562 1.00 37.74 175 ASP B C 1
ATOM 4079 O O . ASP B 1 175 ? 5.732 -12.348 21.158 1.00 39.84 175 ASP B O 1
ATOM 4084 N N . ILE B 1 176 ? 6.494 -14.441 21.178 1.00 39.20 176 ILE B N 1
ATOM 4085 C CA . ILE B 1 176 ? 6.443 -14.525 22.661 1.00 40.05 176 ILE B CA 1
ATOM 4086 C C . ILE B 1 176 ? 7.734 -14.123 23.349 1.00 37.42 176 ILE B C 1
ATOM 4087 O O . ILE B 1 176 ? 7.778 -14.058 24.568 1.00 39.61 176 ILE B O 1
ATOM 4092 N N . LYS B 1 177 ? 8.774 -13.795 22.576 1.00 36.11 177 LYS B N 1
ATOM 4093 C CA . LYS B 1 177 ? 10.035 -13.297 23.126 1.00 33.80 177 LYS B CA 1
ATOM 4094 C C . LYS B 1 177 ? 9.922 -11.834 23.529 1.00 35.30 177 LYS B C 1
ATOM 4095 O O . LYS B 1 177 ? 9.468 -10.991 22.757 1.00 32.53 177 LYS B O 1
ATOM 4101 N N . VAL B 1 178 ? 10.326 -11.539 24.769 1.00 30.93 178 VAL B N 1
ATOM 4102 C CA . VAL B 1 178 ? 10.317 -10.167 25.239 1.00 34.72 178 VAL B CA 1
ATOM 4103 C C . VAL B 1 178 ? 11.354 -9.401 24.440 1.00 35.43 178 VAL B C 1
ATOM 4104 O O . VAL B 1 178 ? 12.432 -9.943 24.158 1.00 36.04 178 VAL B O 1
ATOM 4108 N N . ASN B 1 179 ? 11.017 -8.164 24.080 1.00 36.97 179 ASN B N 1
ATOM 4109 C CA . ASN B 1 179 ? 11.968 -7.217 23.514 1.00 35.71 179 ASN B CA 1
ATOM 4110 C C . ASN B 1 179 ? 12.783 -6.554 24.647 1.00 36.59 179 ASN B C 1
ATOM 4111 O O . ASN B 1 179 ? 12.338 -5.578 25.281 1.00 32.78 179 ASN B O 1
ATOM 4116 N N . PHE B 1 180 ? 13.986 -7.083 24.877 1.00 34.52 180 PHE B N 1
ATOM 4117 C CA . PHE B 1 180 ? 14.836 -6.661 25.994 1.00 38.99 180 PHE B CA 1
ATOM 4118 C C . PHE B 1 180 ? 15.149 -5.189 25.950 1.00 38.34 180 PHE B C 1
ATOM 4119 O O . PHE B 1 180 ? 15.049 -4.487 26.955 1.00 38.87 180 PHE B O 1
ATOM 4127 N N . LYS B 1 181 ? 15.507 -4.719 24.767 1.00 39.09 181 LYS B N 1
ATOM 4128 C CA . LYS B 1 181 ? 15.935 -3.343 24.588 1.00 42.32 181 LYS B CA 1
ATOM 4129 C C . LYS B 1 181 ? 14.814 -2.384 24.872 1.00 38.27 181 LYS B C 1
ATOM 4130 O O . LYS B 1 181 ? 14.999 -1.385 25.591 1.00 40.96 181 LYS B O 1
ATOM 4136 N N . ALA B 1 182 ? 13.638 -2.677 24.324 1.00 37.60 182 ALA B N 1
ATOM 4137 C CA . ALA B 1 182 ? 12.462 -1.819 24.588 1.00 38.10 182 ALA B CA 1
ATOM 4138 C C . ALA B 1 182 ? 12.095 -1.828 26.083 1.00 36.05 182 ALA B C 1
ATOM 4139 O O . ALA B 1 182 ? 11.682 -0.816 26.638 1.00 37.92 182 ALA B O 1
ATOM 4141 N N . LEU B 1 183 ? 12.225 -2.980 26.717 1.00 34.27 183 LEU B N 1
ATOM 4142 C CA . LEU B 1 183 ? 11.921 -3.079 28.139 1.00 36.06 183 LEU B CA 1
ATOM 4143 C C . LEU B 1 183 ? 12.929 -2.247 28.978 1.00 37.20 183 LEU B C 1
ATOM 4144 O O . LEU B 1 183 ? 12.534 -1.460 29.850 1.00 34.31 183 LEU B O 1
ATOM 4149 N N . LYS B 1 184 ? 14.220 -2.400 28.681 1.00 39.52 184 LYS B N 1
ATOM 4150 C CA . LYS B 1 184 ? 15.260 -1.632 29.368 1.00 41.36 184 LYS B CA 1
ATOM 4151 C C . LYS B 1 184 ? 15.080 -0.131 29.202 1.00 44.59 184 LYS B C 1
ATOM 4152 O O . LYS B 1 184 ? 15.277 0.623 30.158 1.00 40.69 184 LYS B O 1
ATOM 4158 N N . ASN B 1 185 ? 14.652 0.310 28.018 1.00 43.46 185 ASN B N 1
ATOM 4159 C CA . ASN B 1 185 ? 14.334 1.709 27.806 1.00 43.26 185 ASN B CA 1
ATOM 4160 C C . ASN B 1 185 ? 13.140 2.183 28.617 1.00 47.10 185 ASN B C 1
ATOM 4161 O O . ASN B 1 185 ? 13.092 3.333 29.053 1.00 45.87 185 ASN B O 1
ATOM 4166 N N . LEU B 1 186 ? 12.147 1.310 28.777 1.00 48.29 186 LEU B N 1
ATOM 4167 C CA . LEU B 1 186 ? 10.972 1.640 29.547 1.00 47.58 186 LEU B CA 1
ATOM 4168 C C . LEU B 1 186 ? 11.381 1.718 31.022 1.00 42.99 186 LEU B C 1
ATOM 4169 O O . LEU B 1 186 ? 11.067 2.674 31.693 1.00 45.91 186 LEU B O 1
ATOM 4174 N N . LEU B 1 187 ? 12.081 0.701 31.518 1.00 45.54 187 LEU B N 1
ATOM 4175 C CA . LEU B 1 187 ? 12.552 0.712 32.917 1.00 43.89 187 LEU B CA 1
ATOM 4176 C C . LEU B 1 187 ? 13.391 1.971 33.224 1.00 48.62 187 LEU B C 1
ATOM 4177 O O . LEU B 1 187 ? 13.055 2.739 34.151 1.00 43.74 187 LEU B O 1
ATOM 4182 N N . GLU B 1 188 ? 14.429 2.230 32.421 1.00 46.42 188 GLU B N 1
ATOM 4183 C CA . GLU B 1 188 ? 15.195 3.478 32.602 1.00 49.90 188 GLU B CA 1
ATOM 4184 C C . GLU B 1 188 ? 14.328 4.744 32.644 1.00 52.91 188 GLU B C 1
ATOM 4185 O O . GLU B 1 188 ? 14.473 5.563 33.570 1.00 56.66 188 GLU B O 1
ATOM 4191 N N . ALA B 1 189 ? 13.419 4.902 31.678 1.00 48.06 189 ALA B N 1
ATOM 4192 C CA . ALA B 1 189 ? 12.503 6.043 31.677 1.00 51.10 189 ALA B CA 1
ATOM 4193 C C . ALA B 1 189 ? 11.614 6.146 32.922 1.00 54.95 189 ALA B C 1
ATOM 4194 O O . ALA B 1 189 ? 11.264 7.253 33.312 1.00 55.21 189 ALA B O 1
ATOM 4196 N N . LYS B 1 190 ? 11.243 5.018 33.543 1.00 53.04 190 LYS B N 1
ATOM 4197 C CA . LYS B 1 190 ? 10.430 5.083 34.777 1.00 53.03 190 LYS B CA 1
ATOM 4198 C C . LYS B 1 190 ? 11.259 5.647 35.947 1.00 50.30 190 LYS B C 1
ATOM 4199 O O . LYS B 1 190 ? 10.776 6.473 36.720 1.00 51.85 190 LYS B O 1
ATOM 4205 N N . ALA B 1 191 ? 12.491 5.169 36.063 1.00 49.00 191 ALA B N 1
ATOM 4206 C CA . ALA B 1 191 ? 13.355 5.489 37.191 1.00 51.94 191 ALA B CA 1
ATOM 4207 C C . ALA B 1 191 ? 13.777 6.960 37.235 1.00 58.28 191 ALA B C 1
ATOM 4208 O O . ALA B 1 191 ? 13.730 7.584 38.306 1.00 60.59 191 ALA B O 1
ATOM 4210 N N . ILE B 1 192 ? 14.140 7.534 36.083 1.00 60.52 192 ILE B N 1
ATOM 4211 C CA . ILE B 1 192 ? 14.538 8.948 36.063 1.00 59.77 192 ILE B CA 1
ATOM 4212 C C . ILE B 1 192 ? 13.374 9.899 36.360 1.00 62.28 192 ILE B C 1
ATOM 4213 O O . ILE B 1 192 ? 13.597 11.063 36.692 1.00 66.50 192 ILE B O 1
ATOM 4218 N N . LEU B 1 193 ? 12.139 9.407 36.268 1.00 63.23 193 LEU B N 1
ATOM 4219 C CA . LEU B 1 193 ? 10.980 10.237 36.603 1.00 60.85 193 LEU B CA 1
ATOM 4220 C C . LEU B 1 193 ? 10.515 10.031 38.055 1.00 58.92 193 LEU B C 1
ATOM 4221 O O . LEU B 1 193 ? 9.471 10.546 38.463 1.00 55.80 193 LEU B O 1
ATOM 4226 N N . CYS B 1 194 ? 11.309 9.302 38.834 1.00 58.97 194 CYS B N 1
ATOM 4227 C CA . CYS B 1 194 ? 10.917 8.938 40.204 1.00 63.08 194 CYS B CA 1
ATOM 4228 C C . CYS B 1 194 ? 12.149 8.576 41.010 1.00 62.10 194 CYS B C 1
ATOM 4229 O O . CYS B 1 194 ? 12.565 7.418 41.008 1.00 67.86 194 CYS B O 1
ATOM 4232 N N . LYS B 1 195 ? 12.748 9.558 41.682 1.00 59.72 195 LYS B N 1
ATOM 4233 C CA . LYS B 1 195 ? 13.931 9.304 42.528 1.00 62.73 195 LYS B CA 1
ATOM 4234 C C . LYS B 1 195 ? 13.614 8.372 43.708 1.00 62.01 195 LYS B C 1
ATOM 4235 O O . LYS B 1 195 ? 14.514 7.722 44.264 1.00 55.80 195 LYS B O 1
ATOM 4241 N N . ALA B 1 196 ? 12.329 8.332 44.067 1.00 62.70 196 ALA B N 1
ATOM 4242 C CA . ALA B 1 196 ? 11.792 7.456 45.109 1.00 64.93 196 ALA B CA 1
ATOM 4243 C C . ALA B 1 196 ? 11.786 5.961 44.741 1.00 64.39 196 ALA B C 1
ATOM 4244 O O . ALA B 1 196 ? 11.377 5.136 45.559 1.00 63.39 196 ALA B O 1
ATOM 4246 N N . LEU B 1 197 ? 12.239 5.615 43.530 1.00 62.44 197 LEU B N 1
ATOM 4247 C CA . LEU B 1 197 ? 12.136 4.231 43.009 1.00 54.52 197 LEU B CA 1
ATOM 4248 C C . LEU B 1 197 ? 13.465 3.599 42.599 1.00 50.12 197 LEU B C 1
ATOM 4249 O O . LEU B 1 197 ? 14.285 4.228 41.940 1.00 59.00 197 LEU B O 1
ATOM 4254 N N . THR B 1 198 ? 13.677 2.352 43.002 1.00 50.10 198 THR B N 1
ATOM 4255 C CA . THR B 1 198 ? 14.833 1.568 42.568 1.00 52.32 198 THR B CA 1
ATOM 4256 C C . THR B 1 198 ? 14.340 0.338 41.805 1.00 47.86 198 THR B C 1
ATOM 4257 O O . THR B 1 198 ? 13.660 -0.508 42.382 1.00 45.96 198 THR B O 1
ATOM 4261 N N . ILE B 1 199 ? 14.708 0.256 40.519 1.00 49.39 199 ILE B N 1
ATOM 4262 C CA . ILE B 1 199 ? 14.333 -0.863 39.638 1.00 41.96 199 ILE B CA 1
ATOM 4263 C C . ILE B 1 199 ? 15.477 -1.829 39.412 1.00 40.75 199 ILE B C 1
ATOM 4264 O O . ILE B 1 199 ? 16.609 -1.424 39.114 1.00 46.21 199 ILE B O 1
ATOM 4269 N N . LYS B 1 200 ? 15.188 -3.113 39.542 1.00 40.38 200 LYS B N 1
ATOM 4270 C CA . LYS B 1 200 ? 16.144 -4.153 39.230 1.00 40.58 200 LYS B CA 1
ATOM 4271 C C . LYS B 1 200 ? 15.608 -5.012 38.085 1.00 48.21 200 LYS B C 1
ATOM 4272 O O . LYS B 1 200 ? 14.375 -5.274 37.970 1.00 41.57 200 LYS B O 1
ATOM 4278 N N . TYR B 1 201 ? 16.537 -5.435 37.231 1.00 43.26 201 TYR B N 1
ATOM 4279 C CA . TYR B 1 201 ? 16.212 -6.205 36.032 1.00 42.47 201 TYR B CA 1
ATOM 4280 C C . TYR B 1 201 ? 17.187 -7.333 35.902 1.00 45.83 201 TYR B C 1
ATOM 4281 O O . TYR B 1 201 ? 18.411 -7.133 35.888 1.00 54.12 201 TYR B O 1
ATOM 4290 N N . SER B 1 202 ? 16.642 -8.522 35.806 1.00 40.79 202 SER B N 1
ATOM 4291 C CA . SER B 1 202 ? 17.435 -9.703 35.723 1.00 46.80 202 SER B CA 1
ATOM 4292 C C . SER B 1 202 ? 16.976 -10.500 34.513 1.00 47.80 202 SER B C 1
ATOM 4293 O O . SER B 1 202 ? 15.893 -11.111 34.488 1.00 46.43 202 SER B O 1
ATOM 4296 N N . ASN B 1 203 ? 17.839 -10.488 33.510 1.00 44.25 203 ASN B N 1
ATOM 4297 C CA . ASN B 1 203 ? 17.617 -11.223 32.299 1.00 42.10 203 ASN B CA 1
ATOM 4298 C C . ASN B 1 203 ? 18.420 -12.510 32.345 1.00 47.34 203 ASN B C 1
ATOM 4299 O O . ASN B 1 203 ? 19.657 -12.479 32.195 1.00 46.06 203 ASN B O 1
ATOM 4304 N N . GLU B 1 204 ? 17.722 -13.632 32.546 1.00 44.01 204 GLU B N 1
ATOM 4305 C CA . GLU B 1 204 ? 18.352 -14.937 32.740 1.00 50.56 204 GLU B CA 1
ATOM 4306 C C . GLU B 1 204 ? 18.610 -15.645 31.409 1.00 56.02 204 GLU B C 1
ATOM 4307 O O . GLU B 1 204 ? 19.258 -16.702 31.350 1.00 53.50 204 GLU B O 1
ATOM 4313 N N . ILE B 1 205 ? 18.054 -15.079 30.346 1.00 54.00 205 ILE B N 1
ATOM 4314 C CA . ILE B 1 205 ? 18.290 -15.569 28.997 1.00 58.75 205 ILE B CA 1
ATOM 4315 C C . ILE B 1 205 ? 19.705 -15.163 28.585 1.00 60.46 205 ILE B C 1
ATOM 4316 O O . ILE B 1 205 ? 20.490 -15.996 28.137 1.00 64.27 205 ILE B O 1
ATOM 4321 N N . LYS B 1 206 ? 20.010 -13.883 28.786 1.00 59.11 206 LYS B N 1
ATOM 4322 C CA . LYS B 1 206 ? 21.266 -13.289 28.399 1.00 60.23 206 LYS B CA 1
ATOM 4323 C C . LYS B 1 206 ? 22.213 -13.088 29.580 1.00 61.17 206 LYS B C 1
ATOM 4324 O O . LYS B 1 206 ? 23.227 -12.385 29.446 1.00 58.53 206 LYS B O 1
ATOM 4330 N N . LYS B 1 207 ? 21.876 -13.711 30.718 1.00 56.34 207 LYS B N 1
ATOM 4331 C CA . LYS B 1 207 ? 22.668 -13.656 31.965 1.00 53.07 207 LYS B CA 1
ATOM 4332 C C . LYS B 1 207 ? 23.155 -12.244 32.240 1.00 52.65 207 LYS B C 1
ATOM 4333 O O . LYS B 1 207 ? 24.359 -11.959 32.294 1.00 57.36 207 LYS B O 1
ATOM 4339 N N . GLU B 1 208 ? 22.195 -11.352 32.402 1.00 44.86 208 GLU B N 1
ATOM 4340 C CA . GLU B 1 208 ? 22.461 -9.936 32.569 1.00 43.20 208 GLU B CA 1
ATOM 4341 C C . GLU B 1 208 ? 21.642 -9.376 33.747 1.00 50.82 208 GLU B C 1
ATOM 4342 O O . GLU B 1 208 ? 20.482 -9.793 33.934 1.00 52.11 208 GLU B O 1
ATOM 4348 N N . LYS B 1 209 ? 22.231 -8.458 34.534 1.00 42.82 209 LYS B N 1
ATOM 4349 C CA . LYS B 1 209 ? 21.517 -7.744 35.600 1.00 45.95 209 LYS B CA 1
ATOM 4350 C C . LYS B 1 209 ? 21.735 -6.252 35.521 1.00 49.57 209 LYS B C 1
ATOM 4351 O O . LYS B 1 209 ? 22.854 -5.797 35.290 1.00 56.38 209 LYS B O 1
ATOM 4357 N N . LEU B 1 210 ? 20.669 -5.481 35.705 1.00 44.25 210 LEU B N 1
ATOM 4358 C CA . LEU B 1 210 ? 20.777 -4.042 35.829 1.00 45.28 210 LEU B CA 1
ATOM 4359 C C . LEU B 1 210 ? 20.036 -3.516 37.035 1.00 52.41 210 LEU B C 1
ATOM 4360 O O . LEU B 1 210 ? 19.043 -4.090 37.489 1.00 55.61 210 LEU B O 1
ATOM 4365 N N . THR B 1 211 ? 20.486 -2.366 37.506 1.00 48.87 211 THR B N 1
ATOM 4366 C CA . THR B 1 211 ? 19.817 -1.669 38.564 1.00 47.19 211 THR B CA 1
ATOM 4367 C C . THR B 1 211 ? 19.792 -0.244 38.124 1.00 45.39 211 THR B C 1
ATOM 4368 O O . THR B 1 211 ? 20.837 0.293 37.739 1.00 55.53 211 THR B O 1
ATOM 4372 N N . TRP B 1 212 ? 18.605 0.359 38.130 1.00 47.59 212 TRP B N 1
ATOM 4373 C CA . TRP B 1 212 ? 18.464 1.800 37.989 1.00 47.23 212 TRP B CA 1
ATOM 4374 C C . TRP B 1 212 ? 18.021 2.408 39.286 1.00 50.49 212 TRP B C 1
ATOM 4375 O O . TRP B 1 212 ? 17.087 1.924 39.919 1.00 48.64 212 TRP B O 1
ATOM 4386 N N . HIS B 1 213 ? 18.686 3.489 39.694 1.00 49.33 213 HIS B N 1
ATOM 4387 C CA . HIS B 1 213 ? 18.115 4.408 40.658 1.00 54.75 213 HIS B CA 1
ATOM 4388 C C . HIS B 1 213 ? 18.717 5.756 40.440 1.00 57.21 213 HIS B C 1
ATOM 4389 O O . HIS B 1 213 ? 19.948 5.909 40.465 1.00 60.23 213 HIS B O 1
ATOM 4396 N N . PHE B 1 214 ? 17.854 6.738 40.209 1.00 55.74 214 PHE B N 1
ATOM 4397 C CA . PHE B 1 214 ? 18.278 8.086 39.861 1.00 61.80 214 PHE B CA 1
ATOM 4398 C C . PHE B 1 214 ? 17.921 9.046 40.977 1.00 61.96 214 PHE B C 1
ATOM 4399 O O . PHE B 1 214 ? 16.829 9.618 40.981 1.00 64.58 214 PHE B O 1
ATOM 4407 N N . GLU B 1 215 ? 18.853 9.207 41.918 1.00 64.17 215 GLU B N 1
ATOM 4408 C CA . GLU B 1 215 ? 18.663 10.086 43.073 1.00 67.99 215 GLU B CA 1
ATOM 4409 C C . GLU B 1 215 ? 18.484 11.530 42.632 1.00 68.78 215 GLU B C 1
ATOM 4410 O O . GLU B 1 215 ? 17.513 12.192 43.024 1.00 73.27 215 GLU B O 1
ATOM 4416 N N . THR B 1 216 ? 19.415 12.005 41.803 1.00 72.99 216 THR B N 1
ATOM 4417 C CA . THR B 1 216 ? 19.322 13.343 41.204 1.00 75.06 216 THR B CA 1
ATOM 4418 C C . THR B 1 216 ? 18.089 13.455 40.304 1.00 78.85 216 THR B C 1
ATOM 4419 O O . THR B 1 216 ? 17.496 14.536 40.159 1.00 77.22 216 THR B O 1
ATOM 4423 N N . GLY B 1 217 ? 17.698 12.318 39.727 1.00 81.78 217 GLY B N 1
ATOM 4424 C CA . GLY B 1 217 ? 16.458 12.211 38.964 1.00 79.94 217 GLY B CA 1
ATOM 4425 C C . GLY B 1 217 ? 16.643 12.744 37.562 1.00 78.89 217 GLY B C 1
ATOM 4426 O O . GLY B 1 217 ? 17.506 12.262 36.817 1.00 76.07 217 GLY B O 1
ATOM 4427 N N . LEU B 1 218 ? 15.844 13.751 37.219 1.00 74.22 218 LEU B N 1
ATOM 4428 C CA . LEU B 1 218 ? 15.927 14.411 35.916 1.00 72.82 218 LEU B CA 1
ATOM 4429 C C . LEU B 1 218 ? 17.172 15.299 35.713 1.00 78.49 218 LEU B C 1
ATOM 4430 O O . LEU B 1 218 ? 17.313 15.948 34.668 1.00 79.56 218 LEU B O 1
ATOM 4435 N N . LYS B 1 219 ? 18.069 15.330 36.701 1.00 83.50 219 LYS B N 1
ATOM 4436 C CA . LYS B 1 219 ? 19.294 16.131 36.605 1.00 82.93 219 LYS B CA 1
ATOM 4437 C C . LYS B 1 219 ? 20.355 15.405 35.780 1.00 83.07 219 LYS B C 1
ATOM 4438 O O . LYS B 1 219 ? 20.691 14.253 36.057 1.00 87.20 219 LYS B O 1
ATOM 4444 N N . GLY B 1 220 ? 20.880 16.087 34.766 1.00 85.97 220 GLY B N 1
ATOM 4445 C CA . GLY B 1 220 ? 21.934 15.519 33.916 1.00 88.82 220 GLY B CA 1
ATOM 4446 C C . GLY B 1 220 ? 21.453 14.849 32.634 1.00 89.43 220 GLY B C 1
ATOM 4447 O O . GLY B 1 220 ? 22.266 14.356 31.839 1.00 87.12 220 GLY B O 1
ATOM 4448 N N . TYR B 1 221 ? 20.135 14.833 32.433 1.00 86.23 221 TYR B N 1
ATOM 4449 C CA . TYR B 1 221 ? 19.521 14.159 31.287 1.00 87.50 221 TYR B CA 1
ATOM 4450 C C . TYR B 1 221 ? 19.923 14.785 29.936 1.00 86.91 221 TYR B C 1
ATOM 4451 O O . TYR B 1 221 ? 20.698 14.179 29.179 1.00 83.51 221 TYR B O 1
ATOM 4460 N N . LEU B 1 222 ? 19.404 15.989 29.662 1.00 82.09 222 LEU B N 1
ATOM 4461 C CA . LEU B 1 222 ? 19.652 16.745 28.417 1.00 82.82 222 LEU B CA 1
ATOM 4462 C C . LEU B 1 222 ? 21.131 16.807 27.974 1.00 84.61 222 LEU B C 1
ATOM 4463 O O . LEU B 1 222 ? 21.446 16.651 26.789 1.00 79.70 222 LEU B O 1
ATOM 4468 N N . ASP B 1 223 ? 22.021 17.034 28.936 1.00 82.87 223 ASP B N 1
ATOM 4469 C CA . ASP B 1 223 ? 23.454 17.200 28.689 1.00 90.98 223 ASP B CA 1
ATOM 4470 C C . ASP B 1 223 ? 24.124 15.914 28.203 1.00 97.10 223 ASP B C 1
ATOM 4471 O O . ASP B 1 223 ? 25.037 15.953 27.373 1.00 96.53 223 ASP B O 1
ATOM 4476 N N . HIS B 1 224 ? 23.671 14.778 28.729 1.00 102.38 224 HIS B N 1
ATOM 4477 C CA . HIS B 1 224 ? 24.171 13.474 28.306 1.00 103.41 224 HIS B CA 1
ATOM 4478 C C . HIS B 1 224 ? 23.575 13.100 26.972 1.00 102.17 224 HIS B C 1
ATOM 4479 O O . HIS B 1 224 ? 24.056 12.183 26.310 1.00 99.52 224 HIS B O 1
ATOM 4486 N N . LYS B 1 225 ? 22.529 13.822 26.562 1.00 100.65 225 LYS B N 1
ATOM 4487 C CA . LYS B 1 225 ? 21.802 13.544 25.313 1.00 95.01 225 LYS B CA 1
ATOM 4488 C C . LYS B 1 225 ? 22.145 14.506 24.166 1.00 90.75 225 LYS B C 1
ATOM 4489 O O . LYS B 1 225 ? 22.229 14.094 23.001 1.00 80.69 225 LYS B O 1
ATOM 4495 N N . LEU B 1 226 ? 22.324 15.783 24.504 1.00 84.95 226 LEU B N 1
ATOM 4496 C CA . LEU B 1 226 ? 22.627 16.826 23.522 1.00 75.29 226 LEU B CA 1
ATOM 4497 C C . LEU B 1 226 ? 24.110 17.211 23.560 1.00 75.03 226 LEU B C 1
ATOM 4498 O O . LEU B 1 226 ? 24.917 16.688 22.786 1.00 69.00 226 LEU B O 1
ATOM 4503 N N . ALA B 1 228 ? 25.949 18.706 21.488 1.00 78.23 228 ALA B N 1
ATOM 4504 C CA . ALA B 1 228 ? 25.698 20.106 21.172 1.00 82.32 228 ALA B CA 1
ATOM 4505 C C . ALA B 1 228 ? 25.566 20.953 22.433 1.00 87.14 228 ALA B C 1
ATOM 4506 O O . ALA B 1 228 ? 24.811 20.615 23.351 1.00 88.35 228 ALA B O 1
ATOM 4508 N N . GLU B 1 229 ? 26.306 22.060 22.453 1.00 89.74 229 GLU B N 1
ATOM 4509 C CA . GLU B 1 229 ? 26.266 23.036 23.537 1.00 86.10 229 GLU B CA 1
ATOM 4510 C C . GLU B 1 229 ? 24.856 23.607 23.735 1.00 86.72 229 GLU B C 1
ATOM 4511 O O . GLU B 1 229 ? 24.021 23.570 22.818 1.00 83.16 229 GLU B O 1
ATOM 4517 N N . THR B 1 230 ? 24.610 24.138 24.935 1.00 85.98 230 THR B N 1
ATOM 4518 C CA . THR B 1 230 ? 23.265 24.476 25.413 1.00 82.71 230 THR B CA 1
ATOM 4519 C C . THR B 1 230 ? 23.256 25.706 26.341 1.00 77.29 230 THR B C 1
ATOM 4520 O O . THR B 1 230 ? 24.225 25.948 27.063 1.00 77.17 230 THR B O 1
ATOM 4524 N N . LEU B 1 231 ? 22.162 26.469 26.311 1.00 76.39 231 LEU B N 1
ATOM 4525 C CA . LEU B 1 231 ? 21.890 27.543 27.283 1.00 78.88 231 LEU B CA 1
ATOM 4526 C C . LEU B 1 231 ? 20.408 27.482 27.671 1.00 83.35 231 LEU B C 1
ATOM 4527 O O . LEU B 1 231 ? 19.573 27.117 26.836 1.00 85.86 231 LEU B O 1
ATOM 4532 N N . PRO B 1 232 ? 20.059 27.859 28.923 1.00 86.59 232 PRO B N 1
ATOM 4533 C CA . PRO B 1 232 ? 20.864 28.371 30.051 1.00 87.09 232 PRO B CA 1
ATOM 4534 C C . PRO B 1 232 ? 21.775 27.356 30.745 1.00 92.13 232 PRO B C 1
ATOM 4535 O O . PRO B 1 232 ? 22.338 27.669 31.800 1.00 95.29 232 PRO B O 1
ATOM 4539 N N . ALA B 1 233 ? 21.903 26.160 30.165 1.00 96.76 233 ALA B N 1
ATOM 4540 C CA . ALA B 1 233 ? 22.696 25.049 30.725 1.00 99.30 233 ALA B CA 1
ATOM 4541 C C . ALA B 1 233 ? 22.424 24.752 32.223 1.00 104.72 233 ALA B C 1
ATOM 4542 O O . ALA B 1 233 ? 23.287 24.220 32.933 1.00 100.88 233 ALA B O 1
ATOM 4544 N N . GLU B 1 234 ? 21.214 25.092 32.680 1.00 109.26 234 GLU B N 1
ATOM 4545 C CA . GLU B 1 234 ? 20.800 24.918 34.079 1.00 109.54 234 GLU B CA 1
ATOM 4546 C C . GLU B 1 234 ? 19.299 24.641 34.201 1.00 102.47 234 GLU B C 1
ATOM 4547 O O . GLU B 1 234 ? 18.792 23.642 33.688 1.00 85.58 234 GLU B O 1
ATOM 4553 N N . PRO B 1 258 ? 18.266 21.943 16.271 1.00 85.23 258 PRO B N 1
ATOM 4554 C CA . PRO B 1 258 ? 17.256 20.964 15.868 1.00 82.12 258 PRO B CA 1
ATOM 4555 C C . PRO B 1 258 ? 17.881 19.829 15.060 1.00 78.46 258 PRO B C 1
ATOM 4556 O O . PRO B 1 258 ? 18.153 20.013 13.874 1.00 81.35 258 PRO B O 1
ATOM 4560 N N . SER B 1 259 ? 18.112 18.676 15.692 1.00 68.18 259 SER B N 1
ATOM 4561 C CA . SER B 1 259 ? 18.783 17.532 15.037 1.00 64.98 259 SER B CA 1
ATOM 4562 C C . SER B 1 259 ? 18.616 16.240 15.841 1.00 66.32 259 SER B C 1
ATOM 4563 O O . SER B 1 259 ? 18.478 15.129 15.283 1.00 62.49 259 SER B O 1
ATOM 4566 N N . GLU B 1 260 ? 18.658 16.397 17.157 1.00 69.88 260 GLU B N 1
ATOM 4567 C CA . GLU B 1 260 ? 18.338 15.327 18.093 1.00 72.81 260 GLU B CA 1
ATOM 4568 C C . GLU B 1 260 ? 17.572 15.964 19.277 1.00 70.42 260 GLU B C 1
ATOM 4569 O O . GLU B 1 260 ? 17.836 15.658 20.439 1.00 71.34 260 GLU B O 1
ATOM 4575 N N . SER B 1 261 ? 16.628 16.856 18.961 1.00 70.58 261 SER B N 1
ATOM 4576 C CA . SER B 1 261 ? 15.868 17.611 19.978 1.00 70.21 261 SER B CA 1
ATOM 4577 C C . SER B 1 261 ? 14.879 16.764 20.809 1.00 75.86 261 SER B C 1
ATOM 4578 O O . SER B 1 261 ? 13.848 16.306 20.297 1.00 76.01 261 SER B O 1
ATOM 4581 N N . ILE B 1 262 ? 15.211 16.574 22.090 1.00 74.55 262 ILE B N 1
ATOM 4582 C CA . ILE B 1 262 ? 14.396 15.815 23.058 1.00 74.34 262 ILE B CA 1
ATOM 4583 C C . ILE B 1 262 ? 13.257 16.654 23.674 1.00 70.76 262 ILE B C 1
ATOM 4584 O O . ILE B 1 262 ? 13.530 17.622 24.386 1.00 69.58 262 ILE B O 1
ATOM 4589 N N . LYS B 1 263 ? 11.996 16.290 23.389 1.00 75.59 263 LYS B N 1
ATOM 4590 C CA . LYS B 1 263 ? 10.787 16.907 24.017 1.00 78.85 263 LYS B CA 1
ATOM 4591 C C . LYS B 1 263 ? 9.682 15.864 24.346 1.00 85.96 263 LYS B C 1
ATOM 4592 O O . LYS B 1 263 ? 9.108 15.269 23.427 1.00 89.32 263 LYS B O 1
ATOM 4598 N N . ASN B 1 264 ? 9.359 15.679 25.636 1.00 85.29 264 ASN B N 1
ATOM 4599 C CA . ASN B 1 264 ? 8.526 14.537 26.095 1.00 79.02 264 ASN B CA 1
ATOM 4600 C C . ASN B 1 264 ? 7.451 14.827 27.165 1.00 78.84 264 ASN B C 1
ATOM 4601 O O . ASN B 1 264 ? 7.707 15.571 28.115 1.00 71.40 264 ASN B O 1
ATOM 4606 N N . SER B 1 265 ? 6.268 14.209 27.013 1.00 82.04 265 SER B N 1
ATOM 4607 C CA . SER B 1 265 ? 5.141 14.345 27.977 1.00 80.37 265 SER B CA 1
ATOM 4608 C C . SER B 1 265 ? 4.724 13.032 28.682 1.00 78.57 265 SER B C 1
ATOM 4609 O O . SER B 1 265 ? 4.524 12.012 28.016 1.00 75.58 265 SER B O 1
ATOM 4612 N N . TYR B 1 266 ? 4.562 13.092 30.014 1.00 75.20 266 TYR B N 1
ATOM 4613 C CA . TYR B 1 266 ? 4.243 11.927 30.872 1.00 69.26 266 TYR B CA 1
ATOM 4614 C C . TYR B 1 266 ? 3.141 12.202 31.908 1.00 70.07 266 TYR B C 1
ATOM 4615 O O . TYR B 1 266 ? 3.250 13.140 32.702 1.00 65.13 266 TYR B O 1
ATOM 4624 N N . VAL B 1 267 ? 2.104 11.359 31.918 1.00 72.97 267 VAL B N 1
ATOM 4625 C CA . VAL B 1 267 ? 1.086 11.363 32.984 1.00 70.40 267 VAL B CA 1
ATOM 4626 C C . VAL B 1 267 ? 1.287 10.124 33.866 1.00 68.15 267 VAL B C 1
ATOM 4627 O O . VAL B 1 267 ? 1.148 8.983 33.389 1.00 69.24 267 VAL B O 1
ATOM 4631 N N . ASN B 1 268 ? 1.598 10.361 35.144 1.00 65.50 268 ASN B N 1
ATOM 4632 C CA . ASN B 1 268 ? 1.912 9.306 36.139 1.00 61.27 268 ASN B CA 1
ATOM 4633 C C . ASN B 1 268 ? 2.965 8.291 35.693 1.00 58.09 268 ASN B C 1
ATOM 4634 O O . ASN B 1 268 ? 2.774 7.076 35.862 1.00 58.95 268 ASN B O 1
ATOM 4639 N N . LEU B 1 269 ? 4.066 8.799 35.132 1.00 56.27 269 LEU B N 1
ATOM 4640 C CA . LEU B 1 269 ? 5.183 7.985 34.628 1.00 58.45 269 LEU B CA 1
ATOM 4641 C C . LEU B 1 269 ? 4.857 7.203 33.330 1.00 58.81 269 LEU B C 1
ATOM 4642 O O . LEU B 1 269 ? 5.646 6.353 32.894 1.00 59.03 269 LEU B O 1
ATOM 4647 N N . ILE B 1 270 ? 3.695 7.492 32.738 1.00 56.85 270 ILE B N 1
ATOM 4648 C CA . ILE B 1 270 ? 3.251 6.878 31.477 1.00 63.37 270 ILE B CA 1
ATOM 4649 C C . ILE B 1 270 ? 3.251 7.938 30.360 1.00 63.60 270 ILE B C 1
ATOM 4650 O O . ILE B 1 270 ? 2.521 8.926 30.445 1.00 53.73 270 ILE B O 1
ATOM 4655 N N . PRO B 1 271 ? 4.087 7.732 29.319 1.00 66.38 271 PRO B N 1
ATOM 4656 C CA . PRO B 1 271 ? 4.354 8.668 28.214 1.00 67.75 271 PRO B CA 1
ATOM 4657 C C . PRO B 1 271 ? 3.208 9.624 27.836 1.00 67.33 271 PRO B C 1
ATOM 4658 O O . PRO B 1 271 ? 2.294 9.258 27.109 1.00 65.04 271 PRO B O 1
#

Organism: Francisella tularensis subsp. holarctica (strain LVS) (NCBI:txid376619)

Foldseek 3Di:
DQWKDKAFCVVCVVCVVLAAPQQECLLLVVQVVLVLLLQVLVPFWAEWEWEQDPLLKIKIKIQGQWQFQDQDPVVRGGRVLRQQGIFIDTDDDDDRAHPPGHNVSQLQQFQKKKKWWAAQQFTWIWMGGNRHTDGDIDTDGGDPRSRTIMMMMTHGDPVRHSYHHDDVVVNVVLVQLLQLQRQSYKYWYAYNNVGDIDIDHDVPRCQCVCVVQDPPQWQVNRWDWDPFDDDPAKTKTKTKTFHPPVPDAAAWEEESSHTQVVEELQSLLLLLLQQLQLVCVCVVPDQDFDSCLLPVRMHMYMYMYHNNWFADDSNRSYTYDNVNSVVSSVSSNVRVNVVCVVPVVSVVVSSVSSVVSNVD/DDKDKDFLVVCLVCVVVPAPQQECLRLVVQVVLVQLVQVVVVFWAEWEWEQDPLLKIKIKIQGQWQFQDQDDPVRGGSVLRQQGIAIDDDPDDHHNVSQNQQFQKKKKWWCAQQFTWIWMAGNSHTPGDIDGPGGDDRSRTMMMMITHGDPVRHPYHHDPPVVNVVLVQLLQLQCLSYKYWYAYPNVRDIDIDHDNVRVPPPVVVQDPDDPPNCPPRDDDDDDDSSHD

Radius of gyration: 27.74 Å; Cα contacts (8 Å, |Δi|>4): 1235; chains: 2; bounding box: 56×76×84 Å

Sequence (588 aa):
KSIEVLTGLDPVKKRPGMMYTNIENPNHLIQQEIIDNSVDEVLAGFASKINITLYEDNSIEVADDGRGMPVDIHPEHKMSGIELIMTKLHSGGKFSNGGLHGVGVSVVNALSTRLEAEIKRDGNVYHIVFEDGFKTKKDLEIIDNVGKKNTGTKIRFWPNKKYFDDIKVNFKALKNLLEAKAILCKALTIKYSNEIKKEKLTWHFETGLKGYLDHKLEAETLPAEPFIIDNFSNGDSYLDAVFCWCEDPSESIKNSYVNLIPTPQDGTHVTGLKNGIYDAIKAYIEKNSIKITANDSFAQLNYVISVKITNPQFAGQTKEKLSNKDVTNFVATAVKDLLTIWLNQNPDEARQIVENISKVAQKSIEVLTGLDPVKKRPGMYTNIENPNHLIQEIIDNSVDEVLAGFASKINITLYEDNSIEVADDGRGMPVDIHPEHKMSGIELIMTKLHSGGKFSVGVSVVNALSTRLEAEIKRDGNVYHIVFEDGFKTKDLEIIDNVGKKNTGTKIRFWPNKKYFDDIKVNFKALKNLLEAKAILCKALTIKYSNEIKKEKLTWHFETGLKGYLDHKLAETLPAEPSESIKNSYVNLIP